Protein AF-0000000068200565 (afdb_homodimer)

Solvent-accessible surface area (backbone atoms only — not comparable to full-atom values): 25664 Å² total; per-residue (Å²): 128,89,63,72,66,60,40,76,71,50,83,20,36,38,34,38,34,46,36,52,43,40,26,22,42,28,59,42,54,83,65,45,79,50,70,40,62,34,28,36,30,40,39,35,26,28,63,46,59,65,12,23,74,67,41,39,65,85,49,31,64,58,62,64,61,49,51,52,52,50,46,67,68,42,46,81,32,80,36,82,23,55,64,56,46,44,50,54,50,26,53,58,55,29,66,38,70,49,47,42,60,48,14,38,28,38,38,35,30,78,61,41,41,84,58,64,35,42,33,33,37,36,43,50,31,49,62,89,57,72,80,51,53,44,39,31,41,35,35,40,58,31,61,43,69,36,40,49,35,80,49,71,73,28,69,74,43,65,41,62,33,36,33,36,40,36,36,33,34,48,55,88,83,71,76,85,62,78,73,82,54,62,60,58,50,50,53,51,50,52,54,52,50,68,75,47,74,38,44,32,69,48,25,48,53,53,49,50,47,48,53,55,40,69,72,38,84,46,42,41,31,37,34,40,38,44,30,34,46,80,72,41,90,54,24,65,26,32,33,39,32,45,32,40,25,60,62,80,70,82,123,127,86,62,72,68,59,40,78,72,51,83,22,35,38,35,38,36,46,37,54,44,40,25,20,42,28,57,42,52,85,68,44,80,50,70,38,61,34,27,37,31,39,39,35,26,28,64,46,61,65,13,24,72,68,42,39,65,85,49,31,64,58,61,62,61,49,50,52,53,50,45,68,67,41,44,81,32,80,37,83,23,53,64,55,45,44,51,54,50,27,53,56,56,30,67,37,71,50,48,42,59,47,14,39,28,36,38,36,30,79,59,43,41,84,58,64,36,43,35,35,38,38,41,51,29,46,64,93,52,71,82,51,54,42,39,31,42,36,36,40,58,32,60,43,68,35,41,48,36,80,49,72,74,29,69,74,42,65,43,63,34,37,32,35,39,37,36,34,33,49,54,90,85,71,79,86,62,78,72,83,53,62,59,58,50,50,51,52,50,51,55,52,49,68,74,47,73,37,44,32,69,46,23,48,52,54,49,50,47,49,54,56,40,68,72,38,84,45,43,41,30,36,35,39,36,46,28,34,46,75,76,41,90,50,23,64,26,34,33,42,34,46,33,40,24,59,61,79,70,83,124

pLDDT: mean 89.6, std 12.99, range [31.84, 98.81]

Secondary structure (DSSP, 8-state):
-----EEE-S-EEEEEEEEEEEEEES--TTS--S-EEEEEEEEEEE--HHHHHHT-GGGS--HHHHHHHHHHHHTT-EES-HHHHHHHHHHHHHTSTTEEEEEEEEEEETTS-SSSSEEEEEEEEESSS---SEEEEEEEEEEEEEEE-SSGGGGTS-EEEEEEEEEEEE--SSS------HHHHHHHHHHHHHT-EES-HHHHHHHHHHHHHHH-TTEEEEEEEEEETTSSTTSSEEEEEEEEEE-----/-----EEE-S-EEEEEEEEEEEEEES--TTS--S-EEEEEEEEEEE--HHHHHHT-GGGS--HHHHHHHHHHHHTT-EES-HHHHHHHHHHHHHTSTTEEEEEEEEEEETTS-SSSSEEEEEEEEESSS---SEEEEEEEEEEEEEEE-SSGGGGTS-EEEEEEEEEEEE--SSS------HHHHHHHHHHHHHT-EES-HHHHHHHHHHHHHHH-TTEEEEEEEEEETTSSTTSSEEEEEEEEEE-----

InterPro domains:
  IPR006156 Dihydroneopterin aldolase [PTHR42844] (8-109)
  IPR006157 Dihydroneopterin aldolase/epimerase domain [PF02152] (14-111)
  IPR006157 Dihydroneopterin aldolase/epimerase domain [PF02152] (139-241)
  IPR006157 Dihydroneopterin aldolase/epimerase domain [SM00905] (14-125)
  IPR006157 Dihydroneopterin aldolase/epimerase domain [SM00905] (137-246)
  IPR006157 Dihydroneopterin aldolase/epimerase domain [TIGR00526] (12-127)
  IPR043133 GTP cyclohydrolase I, C-terminal/NADPH-dependent 7-cyano-7-deazaguanine reductase [G3DSA:3.30.1130.10] (5-127)
  IPR043133 GTP cyclohydrolase I, C-terminal/NADPH-dependent 7-cyano-7-deazaguanine reductase [G3DSA:3.30.1130.10] (128-246)

Sequence (502 aa):
MDWPDLSSSQTDRIFIDMLSFNATAGRDCWGRTRPQPLSLTIEVEANLQKAAHNDDLTDSINYGGLAKQLLALCDDQQFESMLHLAQRAAELVVTQPGAIGQAKVELRAQKGLLQDAGLGLQVRRGKEGKSTQEWTWLIDGWRVPVLIGMNPPERQNKQILIIDLKLLMRTAGTKTEDEVSIPELMQHLSVWVDTTSFLTLERFTRDLIHEAMHHHSSIAFANAKVSKPCAVAGARFTAIQMQLGRKQGDDMDWPDLSSSQTDRIFIDMLSFNATAGRDCWGRTRPQPLSLTIEVEANLQKAAHNDDLTDSINYGGLAKQLLALCDDQQFESMLHLAQRAAELVVTQPGAIGQAKVELRAQKGLLQDAGLGLQVRRGKEGKSTQEWTWLIDGWRVPVLIGMNPPERQNKQILIIDLKLLMRTAGTKTEDEVSIPELMQHLSVWVDTTSFLTLERFTRDLIHEAMHHHSSIAFANAKVSKPCAVAGARFTAIQMQLGRKQGDD

Radius of gyration: 24.36 Å; Cα contacts (8 Å, |Δi|>4): 1185; chains: 2; bounding box: 67×58×57 Å

Nearest PDB structures (foldseek):
  2cg8-assembly1_D-2  TM=8.834E-01  e=3.305E-06  Streptococcus pneumoniae
  2nm2-assembly1_C  TM=8.683E-01  e=2.202E-06  Staphylococcus aureus
  1sql-assembly2_M  TM=8.473E-01  e=2.333E-06  Arabidopsis thaliana
  2cg8-assembly1_C-2  TM=8.906E-01  e=7.891E-06  Streptococcus pneumoniae
  2cg8-assembly1_B-2  TM=8.840E-01  e=8.362E-06  Streptococcus pneumoniae

Structure (mmCIF, N/CA/C/O backbone):
data_AF-0000000068200565-model_v1
#
loop_
_entity.id
_entity.type
_entity.pdbx_description
1 polymer 'dihydroneopterin aldolase'
#
loop_
_atom_site.group_PDB
_atom_site.id
_atom_site.type_symbol
_atom_site.label_atom_id
_atom_site.label_alt_id
_atom_site.label_comp_id
_atom_site.label_asym_id
_atom_site.label_entity_id
_atom_site.label_seq_id
_atom_site.pdbx_PDB_ins_code
_atom_site.Cartn_x
_atom_site.Cartn_y
_atom_site.Cartn_z
_atom_site.occupancy
_atom_site.B_iso_or_equiv
_atom_site.auth_seq_id
_atom_site.auth_comp_id
_atom_site.auth_asym_id
_atom_site.auth_atom_id
_atom_site.pdbx_PDB_model_num
ATOM 1 N N . MET A 1 1 ? 32.312 5.281 -16.438 1 32.47 1 MET A N 1
ATOM 2 C CA . MET A 1 1 ? 31.484 4.195 -16.953 1 32.47 1 MET A CA 1
ATOM 3 C C . MET A 1 1 ? 30.266 4.742 -17.656 1 32.47 1 MET A C 1
ATOM 5 O O . MET A 1 1 ? 29.578 5.637 -17.156 1 32.47 1 MET A O 1
ATOM 9 N N . ASP A 1 2 ? 30.188 4.656 -18.859 1 38.03 2 ASP A N 1
ATOM 10 C CA . ASP A 1 2 ? 29.109 5.137 -19.734 1 38.03 2 ASP A CA 1
ATOM 11 C C . ASP A 1 2 ? 27.766 4.578 -19.297 1 38.03 2 ASP A C 1
ATOM 13 O O . ASP A 1 2 ? 27.516 3.375 -19.406 1 38.03 2 ASP A O 1
ATOM 17 N N . TRP A 1 3 ? 27.25 5.027 -18.25 1 48.41 3 TRP A N 1
ATOM 18 C CA . TRP A 1 3 ? 25.953 4.594 -17.766 1 48.41 3 TRP A CA 1
ATOM 19 C C . TRP A 1 3 ? 24.906 4.621 -18.875 1 48.41 3 TRP A C 1
ATOM 21 O O . TRP A 1 3 ? 24.984 5.461 -19.781 1 48.41 3 TRP A O 1
ATOM 31 N N . PRO A 1 4 ? 24.281 3.586 -19.094 1 51.38 4 PRO A N 1
ATOM 32 C CA . PRO A 1 4 ? 23.219 3.715 -20.094 1 51.38 4 PRO A CA 1
ATOM 33 C C . PRO A 1 4 ? 22.391 4.992 -19.922 1 51.38 4 PRO A C 1
ATOM 35 O O . PRO A 1 4 ? 22.344 5.547 -18.828 1 51.38 4 PRO A O 1
ATOM 38 N N . ASP A 1 5 ? 22.281 5.656 -20.938 1 60.19 5 ASP A N 1
ATOM 39 C CA . ASP A 1 5 ? 21.422 6.84 -20.969 1 60.19 5 ASP A CA 1
ATOM 40 C C . ASP A 1 5 ? 20.109 6.59 -20.25 1 60.19 5 ASP A C 1
ATOM 42 O O . ASP A 1 5 ? 19.188 5.973 -20.797 1 60.19 5 ASP A O 1
ATOM 46 N N . LEU A 1 6 ? 20.234 6.57 -18.938 1 66.75 6 LEU A N 1
ATOM 47 C CA . LEU A 1 6 ? 19.016 6.426 -18.141 1 66.75 6 LEU A CA 1
ATOM 48 C C . LEU A 1 6 ? 18.312 7.77 -17.969 1 66.75 6 LEU A C 1
ATOM 50 O O . LEU A 1 6 ? 18.969 8.812 -17.891 1 66.75 6 LEU A O 1
ATOM 54 N N . SER A 1 7 ? 17.109 7.797 -18.344 1 70.19 7 SER A N 1
ATOM 55 C CA . SER A 1 7 ? 16.312 8.992 -18.109 1 70.19 7 SER A CA 1
ATOM 56 C C . SER A 1 7 ? 15.312 8.773 -16.969 1 70.19 7 SER A C 1
ATOM 58 O O . SER A 1 7 ? 14.898 7.645 -16.719 1 70.19 7 SER A O 1
ATOM 60 N N . SER A 1 8 ? 15.148 9.852 -16.281 1 70.44 8 SER A N 1
ATOM 61 C CA . SER A 1 8 ? 14.109 9.805 -15.258 1 70.44 8 SER A CA 1
ATOM 62 C C . SER A 1 8 ? 12.742 9.508 -15.867 1 70.44 8 SER A C 1
ATOM 64 O O . SER A 1 8 ? 12.305 10.195 -16.797 1 70.44 8 SER A O 1
ATOM 66 N N . SER A 1 9 ? 12.125 8.383 -15.461 1 68.25 9 SER A N 1
ATOM 67 C CA . SER A 1 9 ? 10.867 7.953 -16.062 1 68.25 9 SER A CA 1
ATOM 68 C C . SER A 1 9 ? 9.68 8.391 -15.211 1 68.25 9 SER A C 1
ATOM 70 O O . SER A 1 9 ? 8.539 8.367 -15.68 1 68.25 9 SER A O 1
ATOM 72 N N . GLN A 1 10 ? 9.898 8.734 -13.977 1 74.88 10 GLN A N 1
ATOM 73 C CA . GLN A 1 10 ? 8.836 9.258 -13.125 1 74.88 10 GLN A CA 1
ATOM 74 C C . GLN A 1 10 ? 9.359 10.344 -12.195 1 74.88 10 GLN A C 1
ATOM 76 O O . GLN A 1 10 ? 10.562 10.445 -11.969 1 74.88 10 GLN A O 1
ATOM 81 N N . THR A 1 11 ? 8.484 11.109 -11.664 1 87.06 11 THR A N 1
ATOM 82 C CA . THR A 1 11 ? 8.828 12.18 -10.727 1 87.06 11 THR A CA 1
ATOM 83 C C . THR A 1 11 ? 9.367 11.602 -9.422 1 87.06 11 THR A C 1
ATOM 85 O O . THR A 1 11 ? 8.828 10.617 -8.898 1 87.06 11 THR A O 1
ATOM 88 N N . ASP A 1 12 ? 10.492 12.086 -8.953 1 94.31 12 ASP A N 1
ATOM 89 C CA . ASP A 1 12 ? 11.062 11.68 -7.676 1 94.31 12 ASP A CA 1
ATOM 90 C C . ASP A 1 12 ? 10.195 12.148 -6.512 1 94.31 12 ASP A C 1
ATOM 92 O O . ASP A 1 12 ? 9.43 13.109 -6.645 1 94.31 12 ASP A O 1
ATOM 96 N N . ARG A 1 13 ? 10.305 11.453 -5.387 1 96.81 13 ARG A N 1
ATOM 97 C CA . ARG A 1 13 ? 9.484 11.805 -4.234 1 96.81 13 ARG A CA 1
ATOM 98 C C . ARG A 1 13 ? 10.289 11.75 -2.943 1 96.81 13 ARG A C 1
ATOM 100 O O . ARG A 1 13 ? 11.227 10.945 -2.824 1 96.81 13 ARG A O 1
ATOM 107 N N . ILE A 1 14 ? 9.891 12.539 -2.025 1 96.94 14 ILE A N 1
ATOM 108 C CA . ILE A 1 14 ? 10.422 12.562 -0.665 1 96.94 14 ILE A CA 1
ATOM 109 C C . ILE A 1 14 ? 9.297 12.266 0.326 1 96.94 14 ILE A C 1
ATOM 111 O O . ILE A 1 14 ? 8.172 12.75 0.163 1 96.94 14 ILE A O 1
ATOM 115 N N . PHE A 1 15 ? 9.664 11.508 1.359 1 98.12 15 PHE A N 1
ATOM 116 C CA . PHE A 1 15 ? 8.664 11.07 2.326 1 98.12 15 PHE A CA 1
ATOM 117 C C . PHE A 1 15 ? 9.109 11.391 3.748 1 98.12 15 PHE A C 1
ATOM 119 O O . PHE A 1 15 ? 10.289 11.25 4.078 1 98.12 15 PHE A O 1
ATOM 126 N N . ILE A 1 16 ? 8.258 11.781 4.574 1 98.25 16 ILE A N 1
ATOM 127 C CA . ILE A 1 16 ? 8.297 11.688 6.027 1 98.25 16 ILE A CA 1
ATOM 128 C C . ILE A 1 16 ? 7.137 10.836 6.527 1 98.25 16 ILE A C 1
ATOM 130 O O . ILE A 1 16 ? 5.969 11.18 6.312 1 98.25 16 ILE A O 1
ATOM 134 N N . ASP A 1 17 ? 7.496 9.82 7.148 1 98.38 17 ASP A N 1
ATOM 135 C CA . ASP A 1 17 ? 6.465 8.844 7.484 1 98.38 17 ASP A CA 1
ATOM 136 C C . ASP A 1 17 ? 6.129 8.891 8.969 1 98.38 17 ASP A C 1
ATOM 138 O O . ASP A 1 17 ? 7.012 8.758 9.82 1 98.38 17 ASP A O 1
ATOM 142 N N . MET A 1 18 ? 4.863 9.07 9.273 1 97.88 18 MET A N 1
ATOM 143 C CA . MET A 1 18 ? 4.277 8.992 10.602 1 97.88 18 MET A CA 1
ATOM 144 C C . MET A 1 18 ? 5.031 9.883 11.586 1 97.88 18 MET A C 1
ATOM 146 O O . MET A 1 18 ? 5.457 9.422 12.648 1 97.88 18 MET A O 1
ATOM 150 N N . LEU A 1 19 ? 5.211 11.109 11.227 1 98.12 19 LEU A N 1
ATOM 151 C CA . LEU A 1 19 ? 5.707 12.102 12.172 1 98.12 19 LEU A CA 1
ATOM 152 C C . LEU A 1 19 ? 4.727 12.305 13.32 1 98.12 19 LEU A C 1
ATOM 154 O O . LEU A 1 19 ? 3.609 12.781 13.109 1 98.12 19 LEU A O 1
ATOM 158 N N . SER A 1 20 ? 5.125 11.992 14.531 1 97.5 20 SER A N 1
ATOM 159 C CA . SER A 1 20 ? 4.211 11.922 15.664 1 97.5 20 SER A CA 1
ATOM 160 C C . SER A 1 20 ? 4.227 13.211 16.469 1 97.5 20 SER A C 1
ATOM 162 O O . SER A 1 20 ? 5.289 13.797 16.688 1 97.5 20 SER A O 1
ATOM 164 N N . PHE A 1 21 ? 3.066 13.633 16.922 1 97.5 21 PHE A N 1
ATOM 165 C CA . PHE A 1 21 ? 2.91 14.82 17.766 1 97.5 21 PHE A CA 1
ATOM 166 C C . PHE A 1 21 ? 1.562 14.805 18.469 1 97.5 21 PHE A C 1
ATOM 168 O O . PHE A 1 21 ? 0.731 13.93 18.219 1 97.5 21 PHE A O 1
ATOM 175 N N . ASN A 1 22 ? 1.371 15.688 19.406 1 97.06 22 ASN A N 1
ATOM 176 C CA . ASN A 1 22 ? 0.093 15.898 20.078 1 97.06 22 ASN A CA 1
ATOM 177 C C . ASN A 1 22 ? -0.517 17.25 19.719 1 97.06 22 ASN A C 1
ATOM 179 O O . ASN A 1 22 ? 0.187 18.266 19.672 1 97.06 22 ASN A O 1
ATOM 183 N N . ALA A 1 23 ? -1.763 17.234 19.328 1 97.31 23 ALA A N 1
ATOM 184 C CA . ALA A 1 23 ? -2.455 18.484 19 1 97.31 23 ALA A CA 1
ATOM 185 C C . ALA A 1 23 ? -3.963 18.328 19.172 1 97.31 23 ALA A C 1
ATOM 187 O O . ALA A 1 23 ? -4.469 17.219 19.312 1 97.31 23 ALA A O 1
ATOM 188 N N . THR A 1 24 ? -4.594 19.469 19.266 1 96.56 24 THR A N 1
ATOM 189 C CA . THR A 1 24 ? -6.055 19.5 19.219 1 96.56 24 THR A CA 1
ATOM 190 C C . THR A 1 24 ? -6.547 19.703 17.797 1 96.56 24 THR A C 1
ATOM 192 O O . THR A 1 24 ? -6.23 20.719 17.172 1 96.56 24 THR A O 1
ATOM 195 N N . ALA A 1 25 ? -7.234 18.766 17.25 1 95 25 ALA A N 1
ATOM 196 C CA . ALA A 1 25 ? -7.758 18.828 15.891 1 95 25 ALA A CA 1
ATOM 197 C C . ALA A 1 25 ? -9.234 18.453 15.852 1 95 25 ALA A C 1
ATOM 199 O O . ALA A 1 25 ? -9.609 17.469 15.203 1 95 25 ALA A O 1
ATOM 200 N N . GLY A 1 26 ? -10.047 19.25 16.422 1 92.19 26 GLY A N 1
ATOM 201 C CA . GLY A 1 26 ? -11.461 18.938 16.562 1 92.19 26 GLY A CA 1
ATOM 202 C C . GLY A 1 26 ? -11.75 18.062 17.781 1 92.19 26 GLY A C 1
ATOM 203 O O . GLY A 1 26 ? -11.062 18.172 18.797 1 92.19 26 GLY A O 1
ATOM 204 N N . ARG A 1 27 ? -12.781 17.312 17.703 1 89 27 ARG A N 1
ATOM 205 C CA . ARG A 1 27 ? -13.211 16.484 18.828 1 89 27 ARG A CA 1
ATOM 206 C C . ARG A 1 27 ? -12.609 15.086 18.75 1 89 27 ARG A C 1
ATOM 208 O O . ARG A 1 27 ? -12.398 14.555 17.672 1 89 27 ARG A O 1
ATOM 215 N N . ASP A 1 28 ? -12.391 14.523 19.938 1 88.81 28 ASP A N 1
ATOM 216 C CA . ASP A 1 28 ? -11.93 13.141 19.969 1 88.81 28 ASP A CA 1
ATOM 217 C C . ASP A 1 28 ? -13.102 12.172 19.891 1 88.81 28 ASP A C 1
ATOM 219 O O . ASP A 1 28 ? -14.227 12.57 19.578 1 88.81 28 ASP A O 1
ATOM 223 N N . CYS A 1 29 ? -12.852 10.898 20.062 1 88.19 29 CYS A N 1
ATOM 224 C CA . CYS A 1 29 ? -13.852 9.852 19.859 1 88.19 29 CYS A CA 1
ATOM 225 C C . CYS A 1 29 ? -14.969 9.961 20.891 1 88.19 29 CYS A C 1
ATOM 227 O O . CYS A 1 29 ? -16.047 9.391 20.719 1 88.19 29 CYS A O 1
ATOM 229 N N . TRP A 1 30 ? -14.711 10.727 21.953 1 90.12 30 TRP A N 1
ATOM 230 C CA . TRP A 1 30 ? -15.719 10.914 22.984 1 90.12 30 TRP A CA 1
ATOM 231 C C . TRP A 1 30 ? -16.406 12.266 22.844 1 90.12 30 TRP A C 1
ATOM 233 O O . TRP A 1 30 ? -17.234 12.641 23.672 1 90.12 30 TRP A O 1
ATOM 243 N N . GLY A 1 31 ? -16 12.969 21.859 1 88.5 31 GLY A N 1
ATOM 244 C CA . GLY A 1 31 ? -16.625 14.258 21.594 1 88.5 31 GLY A CA 1
ATOM 245 C C . GLY A 1 31 ? -15.977 15.398 22.359 1 88.5 31 GLY A C 1
ATOM 246 O O . GLY A 1 31 ? -16.531 16.484 22.453 1 88.5 31 GLY A O 1
ATOM 247 N N . ARG A 1 32 ? -14.742 15.25 22.906 1 91.25 32 ARG A N 1
ATOM 248 C CA . ARG A 1 32 ? -14.047 16.266 23.688 1 91.25 32 ARG A CA 1
ATOM 249 C C . ARG A 1 32 ? -12.992 16.984 22.859 1 91.25 32 ARG A C 1
ATOM 251 O O . ARG A 1 32 ? -12.391 16.375 21.953 1 91.25 32 ARG A O 1
ATOM 258 N N . THR A 1 33 ? -12.852 18.219 23.203 1 92.44 33 THR A N 1
ATOM 259 C CA . THR A 1 33 ? -11.812 19.016 22.562 1 92.44 33 THR A CA 1
ATOM 260 C C . THR A 1 33 ? -10.555 19.062 23.422 1 92.44 33 THR A C 1
ATOM 262 O O . THR A 1 33 ? -10.508 19.75 24.438 1 92.44 33 THR A O 1
ATOM 265 N N . ARG A 1 34 ? -9.539 18.297 23.094 1 93.81 34 ARG A N 1
ATOM 266 C CA . ARG A 1 34 ? -8.273 18.203 23.812 1 93.81 34 ARG A CA 1
ATOM 267 C C . ARG A 1 34 ? -7.16 17.703 22.906 1 93.81 34 ARG A C 1
ATOM 269 O O . ARG A 1 34 ? -7.426 17.156 21.828 1 93.81 34 ARG A O 1
ATOM 276 N N . PRO A 1 35 ? -6.004 17.938 23.359 1 94.81 35 PRO A N 1
ATOM 277 C CA . PRO A 1 35 ? -4.906 17.375 22.578 1 94.81 35 PRO A CA 1
ATOM 278 C C . PRO A 1 35 ? -4.977 15.852 22.469 1 94.81 35 PRO A C 1
ATOM 280 O O . PRO A 1 35 ? -5.352 15.18 23.438 1 94.81 35 PRO A O 1
ATOM 283 N N . GLN A 1 36 ? -4.688 15.344 21.344 1 94.69 36 GLN A N 1
ATOM 284 C CA . GLN A 1 36 ? -4.695 13.906 21.078 1 94.69 36 GLN A CA 1
ATOM 285 C C . GLN A 1 36 ? -3.467 13.484 20.281 1 94.69 36 GLN A C 1
ATOM 287 O O . GLN A 1 36 ? -2.885 14.297 19.562 1 94.69 36 GLN A O 1
ATOM 292 N N . PRO A 1 37 ? -3.074 12.273 20.453 1 95.81 37 PRO A N 1
ATOM 293 C CA . PRO A 1 37 ? -1.955 11.789 19.641 1 95.81 37 PRO A CA 1
ATOM 294 C C . PRO A 1 37 ? -2.299 11.688 18.156 1 95.81 37 PRO A C 1
ATOM 296 O O . PRO A 1 37 ? -3.299 11.07 17.797 1 95.81 37 PRO A O 1
ATOM 299 N N . LEU A 1 38 ? -1.46 12.305 17.344 1 97.69 38 LEU A N 1
ATOM 300 C CA . LEU A 1 38 ? -1.627 12.328 15.891 1 97.69 38 LEU A CA 1
ATOM 301 C C . LEU A 1 38 ? -0.317 11.992 15.188 1 97.69 38 LEU A C 1
ATOM 303 O O . LEU A 1 38 ? 0.754 12.055 15.797 1 97.69 38 LEU A O 1
ATOM 307 N N . SER A 1 39 ? -0.435 11.609 13.969 1 98.19 39 SER A N 1
ATOM 308 C CA . SER A 1 39 ? 0.74 11.406 13.125 1 98.19 39 SER A CA 1
ATOM 309 C C . SER A 1 39 ? 0.507 11.938 11.711 1 98.19 39 SER A C 1
ATOM 311 O O . SER A 1 39 ? -0.616 11.891 11.203 1 98.19 39 SER A O 1
ATOM 313 N N . LEU A 1 40 ? 1.573 12.375 11.125 1 98.12 40 LEU A N 1
ATOM 314 C CA . LEU A 1 40 ? 1.541 12.945 9.789 1 98.12 40 LEU A CA 1
ATOM 315 C C . LEU A 1 40 ? 2.488 12.195 8.852 1 98.12 40 LEU A C 1
ATOM 317 O O . LEU A 1 40 ? 3.654 11.977 9.195 1 98.12 40 LEU A O 1
ATOM 321 N N . THR A 1 41 ? 1.946 11.75 7.785 1 98.75 41 THR A N 1
ATOM 322 C CA . THR A 1 41 ? 2.762 11.234 6.688 1 98.75 41 THR A CA 1
ATOM 323 C C . THR A 1 41 ? 2.709 12.18 5.488 1 98.75 41 THR A C 1
ATOM 325 O O . THR A 1 41 ? 1.627 12.594 5.066 1 98.75 41 THR A O 1
ATOM 328 N N . ILE A 1 42 ? 3.9 12.43 4.992 1 97.62 42 ILE A N 1
ATOM 329 C CA . ILE A 1 42 ? 4.027 13.406 3.914 1 97.62 42 ILE A CA 1
ATOM 330 C C . ILE A 1 42 ? 4.703 12.75 2.709 1 97.62 42 ILE A C 1
ATOM 332 O O . ILE A 1 42 ? 5.625 11.953 2.865 1 97.62 42 ILE A O 1
ATOM 336 N N . GLU A 1 43 ? 4.211 13.086 1.565 1 97.56 43 GLU A N 1
ATOM 337 C CA . GLU A 1 43 ? 4.832 12.805 0.276 1 97.56 43 GLU A CA 1
ATOM 338 C C . GLU A 1 43 ? 4.906 14.055 -0.591 1 97.56 43 GLU A C 1
ATOM 340 O O . GLU A 1 43 ? 3.893 14.727 -0.813 1 97.56 43 GLU A O 1
ATOM 345 N N . VAL A 1 44 ? 6.039 14.344 -1.045 1 95.44 44 VAL A N 1
ATOM 346 C CA . VAL A 1 44 ? 6.164 15.539 -1.879 1 95.44 44 VAL A CA 1
ATOM 347 C C . VAL A 1 44 ? 7.039 15.234 -3.092 1 95.44 44 VAL A C 1
ATOM 349 O O . VAL A 1 44 ? 8.062 14.547 -2.973 1 95.44 44 VAL A O 1
ATOM 352 N N . GLU A 1 45 ? 6.578 15.68 -4.238 1 94.12 45 GLU A N 1
ATOM 353 C CA . GLU A 1 45 ? 7.32 15.508 -5.484 1 94.12 45 GLU A CA 1
ATOM 354 C C . GLU A 1 45 ? 8.477 16.5 -5.586 1 94.12 45 GLU A C 1
ATOM 356 O O . GLU A 1 45 ? 8.328 17.672 -5.219 1 94.12 45 GLU A O 1
ATOM 361 N N . ALA A 1 46 ? 9.633 15.984 -6.043 1 92.94 46 ALA A N 1
ATOM 362 C CA . ALA A 1 46 ? 10.836 16.797 -6.207 1 92.94 46 ALA A CA 1
ATOM 363 C C . ALA A 1 46 ? 11.703 16.281 -7.348 1 92.94 46 ALA A C 1
ATOM 365 O O . ALA A 1 46 ? 11.5 15.156 -7.824 1 92.94 46 ALA A O 1
ATOM 366 N N . ASN A 1 47 ? 12.469 17.141 -7.887 1 91.38 47 ASN A N 1
ATOM 367 C CA . ASN A 1 47 ? 13.531 16.703 -8.789 1 91.38 47 ASN A CA 1
ATOM 368 C C . ASN A 1 47 ? 14.844 16.5 -8.047 1 91.38 47 ASN A C 1
ATOM 370 O O . ASN A 1 47 ? 15.477 17.453 -7.613 1 91.38 47 ASN A O 1
ATOM 374 N N . LEU A 1 48 ? 15.227 15.266 -7.934 1 93 48 LEU A N 1
ATOM 375 C CA . LEU A 1 48 ? 16.359 14.938 -7.078 1 93 48 LEU A CA 1
ATOM 376 C C . LEU A 1 48 ? 17.609 14.68 -7.906 1 93 48 LEU A C 1
ATOM 378 O O . LEU A 1 48 ? 18.656 14.273 -7.367 1 93 48 LEU A O 1
ATOM 382 N N . GLN A 1 49 ? 17.547 14.953 -9.156 1 89.31 49 GLN A N 1
ATOM 383 C CA . GLN A 1 49 ? 18.625 14.594 -10.07 1 89.31 49 GLN A CA 1
ATOM 384 C C . GLN A 1 49 ? 19.875 15.43 -9.812 1 89.31 49 GLN A C 1
ATOM 386 O O . GLN A 1 49 ? 20.984 14.906 -9.758 1 89.31 49 GLN A O 1
ATOM 391 N N . LYS A 1 50 ? 19.688 16.703 -9.688 1 88.56 50 LYS A N 1
ATOM 392 C CA . LYS A 1 50 ? 20.828 17.594 -9.453 1 88.56 50 LYS A CA 1
ATOM 393 C C . LYS A 1 50 ? 21.5 17.281 -8.117 1 88.56 50 LYS A C 1
ATOM 395 O O . LYS A 1 50 ? 22.719 17.234 -8.023 1 88.56 50 LYS A O 1
ATOM 400 N N . ALA A 1 51 ? 20.688 17.094 -7.125 1 91.12 51 ALA A N 1
ATOM 401 C CA . ALA A 1 51 ? 21.219 16.734 -5.816 1 91.12 51 ALA A CA 1
ATOM 402 C C . ALA A 1 51 ? 22 15.414 -5.891 1 91.12 51 ALA A C 1
ATOM 404 O O . ALA A 1 51 ? 23.062 15.273 -5.281 1 91.12 51 ALA A O 1
ATOM 405 N N . ALA A 1 52 ? 21.484 14.461 -6.609 1 91.69 52 ALA A N 1
ATOM 406 C CA . ALA A 1 52 ? 22.141 13.164 -6.785 1 91.69 52 ALA A CA 1
ATOM 407 C C . ALA A 1 52 ? 23.453 13.32 -7.531 1 91.69 52 ALA A C 1
ATOM 409 O O . ALA A 1 52 ? 24.453 12.703 -7.16 1 91.69 52 ALA A O 1
ATOM 410 N N . HIS A 1 53 ? 23.406 14.133 -8.5 1 89.81 53 HIS A N 1
ATOM 411 C CA . HIS A 1 53 ? 24.609 14.344 -9.305 1 89.81 53 HIS A CA 1
ATOM 412 C C . HIS A 1 53 ? 25.703 15.008 -8.484 1 89.81 53 HIS A C 1
ATOM 414 O O . HIS A 1 53 ? 26.859 14.562 -8.508 1 89.81 53 HIS A O 1
ATOM 420 N N . ASN A 1 54 ? 25.359 16 -7.676 1 91.12 54 ASN A N 1
ATOM 421 C CA . ASN A 1 54 ? 26.328 16.797 -6.93 1 91.12 54 ASN A CA 1
ATOM 422 C C . ASN A 1 54 ? 26.625 16.188 -5.559 1 91.12 54 ASN A C 1
ATOM 424 O O . ASN A 1 54 ? 27.578 16.578 -4.891 1 91.12 54 ASN A O 1
ATOM 428 N N . ASP A 1 55 ? 25.812 15.273 -5.191 1 92.31 55 ASP A N 1
ATOM 429 C CA . ASP A 1 55 ? 25.859 14.703 -3.85 1 92.31 55 ASP A CA 1
ATOM 430 C C . ASP A 1 55 ? 25.797 15.797 -2.783 1 92.31 55 ASP A C 1
ATOM 432 O O . ASP A 1 55 ? 26.641 15.836 -1.888 1 92.31 55 ASP A O 1
ATOM 436 N N . ASP A 1 56 ? 24.891 16.641 -2.994 1 89.12 56 ASP A N 1
ATOM 437 C CA . ASP A 1 56 ? 24.625 17.766 -2.102 1 89.12 56 ASP A CA 1
ATOM 438 C C . ASP A 1 56 ? 23.125 18.062 -2.006 1 89.12 56 ASP A C 1
ATOM 440 O O . ASP A 1 56 ? 22.391 17.828 -2.957 1 89.12 56 ASP A O 1
ATOM 444 N N . LEU A 1 57 ? 22.719 18.578 -0.889 1 85.75 57 LEU A N 1
ATOM 445 C CA . LEU A 1 57 ? 21.297 18.734 -0.629 1 85.75 57 LEU A CA 1
ATOM 446 C C . LEU A 1 57 ? 20.797 20.094 -1.095 1 85.75 57 LEU A C 1
ATOM 448 O O . LEU A 1 57 ? 19.609 20.406 -0.94 1 85.75 57 LEU A O 1
ATOM 452 N N . THR A 1 58 ? 21.656 20.844 -1.682 1 84.75 58 THR A N 1
ATOM 453 C CA . THR A 1 58 ? 21.297 22.203 -2.057 1 84.75 58 THR A CA 1
ATOM 454 C C . THR A 1 58 ? 20.109 22.203 -3.004 1 84.75 58 THR A C 1
ATOM 456 O O . THR A 1 58 ? 19.234 23.078 -2.92 1 84.75 58 THR A O 1
ATOM 459 N N . ASP A 1 59 ? 20.031 21.25 -3.875 1 84.5 59 ASP A N 1
ATOM 460 C CA . ASP A 1 59 ? 18.969 21.172 -4.875 1 84.5 59 ASP A CA 1
ATOM 461 C C . ASP A 1 59 ? 17.938 20.109 -4.496 1 84.5 59 ASP A C 1
ATOM 463 O O . ASP A 1 59 ? 17.375 19.453 -5.367 1 84.5 59 ASP A O 1
ATOM 467 N N . SER A 1 60 ? 17.734 19.844 -3.279 1 91.38 60 SER A N 1
ATOM 468 C CA . SER A 1 60 ? 16.75 18.906 -2.746 1 91.38 60 SER A CA 1
ATOM 469 C C . SER A 1 60 ? 15.898 19.547 -1.665 1 91.38 60 SER A C 1
ATOM 471 O O . SER A 1 60 ? 15.945 20.766 -1.479 1 91.38 60 SER A O 1
ATOM 473 N N . ILE A 1 61 ? 14.992 18.781 -1.13 1 91.81 61 ILE A N 1
ATOM 474 C CA . ILE A 1 61 ? 14.227 19.219 0.032 1 91.81 61 ILE A CA 1
ATOM 475 C C . ILE A 1 61 ? 14.883 18.703 1.309 1 91.81 61 ILE A C 1
ATOM 477 O O . ILE A 1 61 ? 15.156 17.516 1.437 1 91.81 61 ILE A O 1
ATOM 481 N N . ASN A 1 62 ? 15.172 19.641 2.152 1 91.62 62 ASN A N 1
ATOM 482 C CA . ASN A 1 62 ? 15.703 19.266 3.463 1 91.62 62 ASN A CA 1
ATOM 483 C C . ASN A 1 62 ? 14.609 18.672 4.355 1 91.62 62 ASN A C 1
ATOM 485 O O . ASN A 1 62 ? 13.859 19.406 4.992 1 91.62 62 ASN A O 1
ATOM 489 N N . TYR A 1 63 ? 14.602 17.359 4.391 1 92.38 63 TYR A N 1
ATOM 490 C CA . TYR A 1 63 ? 13.5 16.719 5.105 1 92.38 63 TYR A CA 1
ATOM 491 C C . TYR A 1 63 ? 13.633 16.922 6.609 1 92.38 63 TYR A C 1
ATOM 493 O O . TYR A 1 63 ? 12.633 16.906 7.336 1 92.38 63 TYR A O 1
ATOM 501 N N . GLY A 1 64 ? 14.844 17.047 7.129 1 92.12 64 GLY A N 1
ATOM 502 C CA . GLY A 1 64 ? 15 17.375 8.539 1 92.12 64 GLY A CA 1
ATOM 503 C C . GLY A 1 64 ? 14.406 18.719 8.906 1 92.12 64 GLY A C 1
ATOM 504 O O . GLY A 1 64 ? 13.68 18.844 9.898 1 92.12 64 GLY A O 1
ATOM 505 N N . GLY A 1 65 ? 14.781 19.734 8.109 1 93.75 65 GLY A N 1
ATOM 506 C CA . GLY A 1 65 ? 14.195 21.047 8.305 1 93.75 65 GLY A CA 1
ATOM 507 C C . GLY A 1 65 ? 12.688 21.062 8.156 1 93.75 65 GLY A C 1
ATOM 508 O O . GLY A 1 65 ? 11.984 21.703 8.938 1 93.75 65 GLY A O 1
ATOM 509 N N . LEU A 1 66 ? 12.219 20.344 7.188 1 95.75 66 LEU A N 1
ATOM 510 C CA . LEU A 1 66 ? 10.781 20.266 6.953 1 95.75 66 LEU A CA 1
ATOM 511 C C . LEU A 1 66 ? 10.07 19.625 8.148 1 95.75 66 LEU A C 1
ATOM 513 O O . LEU A 1 66 ? 9.023 20.109 8.578 1 95.75 66 LEU A O 1
ATOM 517 N N . ALA A 1 67 ? 10.609 18.547 8.68 1 96.5 67 ALA A N 1
ATOM 518 C CA . ALA A 1 67 ? 10.031 17.891 9.852 1 96.5 67 ALA A CA 1
ATOM 519 C C . ALA A 1 67 ? 9.953 18.844 11.039 1 96.5 67 ALA A C 1
ATOM 521 O O . ALA A 1 67 ? 8.945 18.891 11.734 1 96.5 67 ALA A O 1
ATOM 522 N N . LYS A 1 68 ? 10.992 19.609 11.219 1 96.19 68 LYS A N 1
ATOM 523 C CA . LYS A 1 68 ? 11.008 20.594 12.305 1 96.19 68 LYS A CA 1
ATOM 524 C C . LYS A 1 68 ? 9.922 21.641 12.117 1 96.19 68 LYS A C 1
ATOM 526 O O . LYS A 1 68 ? 9.242 22.016 13.07 1 96.19 68 LYS A O 1
ATOM 531 N N . GLN A 1 69 ? 9.766 22.109 10.914 1 97.25 69 GLN A N 1
ATOM 532 C CA . GLN A 1 69 ? 8.734 23.094 10.609 1 97.25 69 GLN A CA 1
ATOM 533 C C . GLN A 1 69 ? 7.34 22.531 10.852 1 97.25 69 GLN A C 1
ATOM 535 O O . GLN A 1 69 ? 6.469 23.219 11.383 1 97.25 69 GLN A O 1
ATOM 540 N N . LEU A 1 70 ? 7.168 21.312 10.461 1 97.75 70 LEU A N 1
ATOM 541 C CA . LEU A 1 70 ? 5.875 20.656 10.648 1 97.75 70 LEU A CA 1
ATOM 542 C C . LEU A 1 70 ? 5.562 20.5 12.133 1 97.75 70 LEU A C 1
ATOM 544 O O . LEU A 1 70 ? 4.43 20.734 12.562 1 97.75 70 LEU A O 1
ATOM 548 N N . LEU A 1 71 ? 6.52 20.094 12.891 1 97.12 71 LEU A N 1
ATOM 549 C CA . LEU A 1 71 ? 6.316 19.953 14.328 1 97.12 71 LEU A CA 1
ATOM 550 C C . LEU A 1 71 ? 6.008 21.297 14.969 1 97.12 71 LEU A C 1
ATOM 552 O O . LEU A 1 71 ? 5.156 21.391 15.859 1 97.12 71 LEU A O 1
ATOM 556 N N . ALA A 1 72 ? 6.672 22.328 14.523 1 96.94 72 ALA A N 1
ATOM 557 C CA . ALA A 1 72 ? 6.406 23.672 15.039 1 96.94 72 ALA A CA 1
ATOM 558 C C . ALA A 1 72 ? 4.98 24.109 14.711 1 96.94 72 ALA A C 1
ATOM 560 O O . ALA A 1 72 ? 4.328 24.781 15.516 1 96.94 72 ALA A O 1
ATOM 561 N N . LEU A 1 73 ? 4.508 23.719 13.578 1 96.81 73 LEU A N 1
ATOM 562 C CA . LEU A 1 73 ? 3.162 24.047 13.125 1 96.81 73 LEU A CA 1
ATOM 563 C C . LEU A 1 73 ? 2.111 23.297 13.938 1 96.81 73 LEU A C 1
ATOM 565 O O . LEU A 1 73 ? 1.051 23.844 14.25 1 96.81 73 LEU A O 1
ATOM 569 N N . CYS A 1 74 ? 2.41 22.047 14.328 1 94.88 74 CYS A N 1
ATOM 570 C CA . CYS A 1 74 ? 1.346 21.141 14.766 1 94.88 74 CYS A CA 1
ATOM 571 C C . CYS A 1 74 ? 1.396 20.938 16.266 1 94.88 74 CYS A C 1
ATOM 573 O O . CYS A 1 74 ? 0.358 20.891 16.938 1 94.88 74 CYS A O 1
ATOM 575 N N . ASP A 1 75 ? 2.58 20.781 16.781 1 90 75 ASP A N 1
ATOM 576 C CA . ASP A 1 75 ? 2.74 20.266 18.141 1 90 75 ASP A CA 1
ATOM 577 C C . ASP A 1 75 ? 2.223 21.266 19.172 1 90 75 ASP A C 1
ATOM 579 O O . ASP A 1 75 ? 2.611 22.438 19.156 1 90 75 ASP A O 1
ATOM 583 N N . ASP A 1 76 ? 1.338 20.797 20.031 1 91.38 76 ASP A N 1
ATOM 584 C CA . ASP A 1 76 ? 0.715 21.547 21.109 1 91.38 76 ASP A CA 1
ATOM 585 C C . ASP A 1 76 ? -0.065 22.75 20.562 1 91.38 76 ASP A C 1
ATOM 587 O O . ASP A 1 76 ? -0.053 23.828 21.156 1 91.38 76 ASP A O 1
ATOM 591 N N . GLN A 1 77 ? -0.648 22.578 19.359 1 93.31 77 GLN A N 1
ATOM 592 C CA . GLN A 1 77 ? -1.462 23.609 18.734 1 93.31 77 GLN A CA 1
ATOM 593 C C . GLN A 1 77 ? -2.926 23.188 18.656 1 93.31 77 GLN A C 1
ATOM 595 O O . GLN A 1 77 ? -3.26 22.047 18.953 1 93.31 77 GLN A O 1
ATOM 600 N N . GLN A 1 78 ? -3.695 24.188 18.344 1 95.88 78 GLN A N 1
ATOM 601 C CA . GLN A 1 78 ? -5.133 23.969 18.25 1 95.88 78 GLN A CA 1
ATOM 602 C C . GLN A 1 78 ? -5.645 24.234 16.844 1 95.88 78 GLN A C 1
ATOM 604 O O . GLN A 1 78 ? -5.359 25.281 16.266 1 95.88 78 GLN A O 1
ATOM 609 N N . PHE A 1 79 ? -6.344 23.312 16.344 1 96.81 79 PHE A N 1
ATOM 610 C CA . PHE A 1 79 ? -6.984 23.422 15.031 1 96.81 79 PHE A CA 1
ATOM 611 C C . PHE A 1 79 ? -8.484 23.188 15.141 1 96.81 79 PHE A C 1
ATOM 613 O O . PHE A 1 79 ? -8.945 22.516 16.062 1 96.81 79 PHE A O 1
ATOM 620 N N . GLU A 1 80 ? -9.219 23.719 14.195 1 93.25 80 GLU A N 1
ATOM 621 C CA . GLU A 1 80 ? -10.672 23.562 14.18 1 93.25 80 GLU A CA 1
ATOM 622 C C . GLU A 1 80 ? -11.078 22.125 13.891 1 93.25 80 GLU A C 1
ATOM 624 O O . GLU A 1 80 ? -12.117 21.656 14.352 1 93.25 80 GLU A O 1
ATOM 629 N N . SER A 1 81 ? -10.289 21.5 13.094 1 93.94 81 SER A N 1
ATOM 630 C CA . SER A 1 81 ? -10.586 20.141 12.664 1 93.94 81 SER A CA 1
ATOM 631 C C . SER A 1 81 ? -9.336 19.438 12.141 1 93.94 81 SER A C 1
ATOM 633 O O . SER A 1 81 ? -8.297 20.062 11.945 1 93.94 81 SER A O 1
ATOM 635 N N . MET A 1 82 ? -9.453 18.141 11.961 1 94.94 82 MET A N 1
ATOM 636 C CA . MET A 1 82 ? -8.383 17.391 11.305 1 94.94 82 MET A CA 1
ATOM 637 C C . MET A 1 82 ? -8.117 17.938 9.906 1 94.94 82 MET A C 1
ATOM 639 O O . MET A 1 82 ? -6.965 18.016 9.477 1 94.94 82 MET A O 1
ATOM 643 N N . LEU A 1 83 ? -9.18 18.266 9.25 1 94.31 83 LEU A N 1
ATOM 644 C CA . LEU A 1 83 ? -9.039 18.812 7.898 1 94.31 83 LEU A CA 1
ATOM 645 C C . LEU A 1 83 ? -8.234 20.109 7.91 1 94.31 83 LEU A C 1
ATOM 647 O O . LEU A 1 83 ? -7.344 20.297 7.082 1 94.31 83 LEU A O 1
ATOM 651 N N . HIS A 1 84 ? -8.602 20.969 8.812 1 94.94 84 HIS A N 1
ATOM 652 C CA . HIS A 1 84 ? -7.883 22.234 8.93 1 94.94 84 HIS A CA 1
ATOM 653 C C . HIS A 1 84 ? -6.391 22 9.141 1 94.94 84 HIS A C 1
ATOM 655 O O . HIS A 1 84 ? -5.559 22.609 8.461 1 94.94 84 HIS A O 1
ATOM 661 N N . LEU A 1 85 ? -6.043 21.125 10.031 1 96.69 85 LEU A N 1
ATOM 662 C CA . LEU A 1 85 ? -4.652 20.797 10.312 1 96.69 85 LEU A CA 1
ATOM 663 C C . LEU A 1 85 ? -3.965 20.234 9.078 1 96.69 85 LEU A C 1
ATOM 665 O O . LEU A 1 85 ? -2.873 20.672 8.711 1 96.69 85 LEU A O 1
ATOM 669 N N . ALA A 1 86 ? -4.598 19.297 8.43 1 96.5 86 ALA A N 1
ATOM 670 C CA . ALA A 1 86 ? -4.023 18.656 7.25 1 96.5 86 ALA A CA 1
ATOM 671 C C . ALA A 1 86 ? -3.795 19.672 6.133 1 96.5 86 ALA A C 1
ATOM 673 O O . ALA A 1 86 ? -2.777 19.609 5.438 1 96.5 86 ALA A O 1
ATOM 674 N N . GLN A 1 87 ? -4.703 20.516 5.984 1 94.12 87 GLN A N 1
ATOM 675 C CA . GLN A 1 87 ? -4.586 21.531 4.938 1 94.12 87 GLN A CA 1
ATOM 676 C C . GLN A 1 87 ? -3.424 22.469 5.219 1 94.12 87 GLN A C 1
ATOM 678 O O . GLN A 1 87 ? -2.68 22.844 4.305 1 94.12 87 GLN A O 1
ATOM 683 N N . ARG A 1 88 ? -3.279 22.891 6.434 1 95.44 88 ARG A N 1
ATOM 684 C CA . ARG A 1 88 ? -2.164 23.75 6.809 1 95.44 88 ARG A CA 1
ATOM 685 C C . ARG A 1 88 ? -0.829 23.047 6.59 1 95.44 88 ARG A C 1
ATOM 687 O O . ARG A 1 88 ? 0.119 23.656 6.078 1 95.44 88 ARG A O 1
ATOM 694 N N . ALA A 1 89 ? -0.802 21.828 6.965 1 96.88 89 ALA A N 1
ATOM 695 C CA . ALA A 1 89 ? 0.412 21.031 6.75 1 96.88 89 ALA A CA 1
ATOM 696 C C . ALA A 1 89 ? 0.733 20.922 5.266 1 96.88 89 ALA A C 1
ATOM 698 O O . ALA A 1 89 ? 1.886 21.078 4.855 1 96.88 89 ALA A O 1
ATOM 699 N N . ALA A 1 90 ? -0.304 20.609 4.484 1 95.62 90 ALA A N 1
ATOM 700 C CA . ALA A 1 90 ? -0.11 20.469 3.043 1 95.62 90 ALA A CA 1
ATOM 701 C C . ALA A 1 90 ? 0.414 21.766 2.428 1 95.62 90 ALA A C 1
ATOM 703 O O . ALA A 1 90 ? 1.282 21.734 1.552 1 95.62 90 ALA A O 1
ATOM 704 N N . GLU A 1 91 ? -0.102 22.844 2.859 1 93.69 91 GLU A N 1
ATOM 705 C CA . GLU A 1 91 ? 0.355 24.141 2.385 1 93.69 91 GLU A CA 1
ATOM 706 C C . GLU A 1 91 ? 1.83 24.359 2.709 1 93.69 91 GLU A C 1
ATOM 708 O O . GLU A 1 91 ? 2.6 24.797 1.854 1 93.69 91 GLU A O 1
ATOM 713 N N . LEU A 1 92 ? 2.211 24.062 3.895 1 95.25 92 LEU A N 1
ATOM 714 C CA . LEU A 1 92 ? 3.6 24.188 4.32 1 95.25 92 LEU A CA 1
ATOM 715 C C . LEU A 1 92 ? 4.516 23.328 3.461 1 95.25 92 LEU A C 1
ATOM 717 O O . LEU A 1 92 ? 5.582 23.766 3.037 1 95.25 92 LEU A O 1
ATOM 721 N N . VAL A 1 93 ? 4.121 22.109 3.139 1 95.75 93 VAL A N 1
ATOM 722 C CA . VAL A 1 93 ? 4.941 21.141 2.418 1 95.75 93 VAL A CA 1
ATOM 723 C C . VAL A 1 93 ? 5.129 21.594 0.972 1 95.75 93 VAL A C 1
ATOM 725 O O . VAL A 1 93 ? 6.25 21.609 0.46 1 95.75 93 VAL A O 1
ATOM 728 N N . VAL A 1 94 ? 4.078 21.984 0.328 1 93.38 94 VAL A N 1
ATOM 729 C CA . VAL A 1 94 ? 4.117 22.266 -1.104 1 93.38 94 VAL A CA 1
ATOM 730 C C . VAL A 1 94 ? 4.902 23.547 -1.358 1 93.38 94 VAL A C 1
ATOM 732 O O . VAL A 1 94 ? 5.367 23.781 -2.477 1 93.38 94 VAL A O 1
ATOM 735 N N . THR A 1 95 ? 5.086 24.359 -0.352 1 92.31 95 THR A N 1
ATOM 736 C CA . THR A 1 95 ? 5.77 25.625 -0.511 1 92.31 95 THR A CA 1
ATOM 737 C C . THR A 1 95 ? 7.262 25.484 -0.207 1 92.31 95 THR A C 1
ATOM 739 O O . THR A 1 95 ? 8.016 26.453 -0.324 1 92.31 95 THR A O 1
ATOM 742 N N . GLN A 1 96 ? 7.719 24.312 0.145 1 93.5 96 GLN A N 1
ATOM 743 C CA . GLN A 1 96 ? 9.133 24.094 0.413 1 93.5 96 GLN A CA 1
ATOM 744 C C . GLN A 1 96 ? 9.977 24.344 -0.835 1 93.5 96 GLN A C 1
ATOM 746 O O . GLN A 1 96 ? 9.578 23.984 -1.944 1 93.5 96 GLN A O 1
ATOM 751 N N . PRO A 1 97 ? 11.172 24.969 -0.582 1 91.19 97 PRO A N 1
ATOM 752 C CA . PRO A 1 97 ? 12.102 25.031 -1.712 1 91.19 97 PRO A CA 1
ATOM 753 C C . PRO A 1 97 ? 12.453 23.656 -2.268 1 91.19 97 PRO A C 1
ATOM 755 O O . PRO A 1 97 ? 12.758 22.734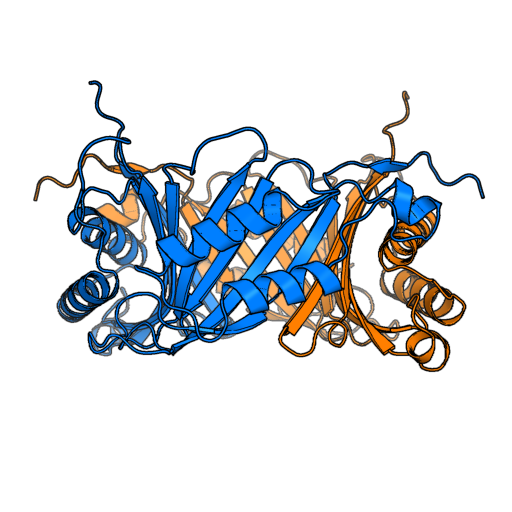 -1.502 1 91.19 97 PRO A O 1
ATOM 758 N N . GLY A 1 98 ? 12.25 23.469 -3.584 1 90.12 98 GLY A N 1
ATOM 759 C CA . GLY A 1 98 ? 12.562 22.188 -4.215 1 90.12 98 GLY A CA 1
ATOM 760 C C . GLY A 1 98 ? 11.328 21.375 -4.559 1 90.12 98 GLY A C 1
ATOM 761 O O . GLY A 1 98 ? 11.398 20.438 -5.344 1 90.12 98 GLY A O 1
ATOM 762 N N . ALA A 1 99 ? 10.25 21.625 -3.824 1 90.56 99 ALA A N 1
ATOM 763 C CA . ALA A 1 99 ? 9.016 20.922 -4.156 1 90.56 99 ALA A CA 1
ATOM 764 C C . ALA A 1 99 ? 8.547 21.266 -5.57 1 90.56 99 ALA A C 1
ATOM 766 O O . ALA A 1 99 ? 8.602 22.438 -5.977 1 90.56 99 ALA A O 1
ATOM 767 N N . ILE A 1 100 ? 8.281 20.188 -6.277 1 85.06 100 ILE A N 1
ATOM 768 C CA . ILE A 1 100 ? 7.762 20.391 -7.625 1 85.06 100 ILE A CA 1
ATOM 769 C C . ILE A 1 100 ? 6.414 19.688 -7.77 1 85.06 100 ILE A C 1
ATOM 771 O O . ILE A 1 100 ? 6.145 18.688 -7.082 1 85.06 100 ILE A O 1
ATOM 775 N N . GLY A 1 101 ? 5.352 20.359 -7.984 1 85.5 101 GLY A N 1
ATOM 776 C CA . GLY A 1 101 ? 4.078 19.719 -8.273 1 85.5 101 GLY A CA 1
ATOM 777 C C . GLY A 1 101 ? 3.146 19.672 -7.078 1 85.5 101 GLY A C 1
ATOM 778 O O . GLY A 1 101 ? 2.791 20.719 -6.523 1 85.5 101 GLY A O 1
ATOM 779 N N . GLN A 1 102 ? 2.904 18.25 -6.609 1 89.56 102 GLN A N 1
ATOM 780 C CA . GLN A 1 102 ? 1.859 18.094 -5.602 1 89.56 102 GLN A CA 1
ATOM 781 C C . GLN A 1 102 ? 2.426 17.531 -4.301 1 89.56 102 GLN A C 1
ATOM 783 O O . GLN A 1 102 ? 3.402 16.766 -4.32 1 89.56 102 GLN A O 1
ATOM 788 N N . ALA A 1 103 ? 1.783 17.969 -3.186 1 93.5 103 ALA A N 1
ATOM 789 C CA . ALA A 1 103 ? 2.012 17.375 -1.871 1 93.5 103 ALA A CA 1
ATOM 790 C C . ALA A 1 103 ? 0.818 16.531 -1.434 1 93.5 103 ALA A C 1
ATOM 792 O O . ALA A 1 103 ? -0.333 16.922 -1.638 1 93.5 103 ALA A O 1
ATOM 793 N N . LYS A 1 104 ? 1.115 15.406 -0.986 1 96.5 104 LYS A N 1
ATOM 794 C CA . LYS A 1 104 ? 0.126 14.547 -0.345 1 96.5 104 LYS A CA 1
ATOM 795 C C . LYS A 1 104 ? 0.371 14.453 1.158 1 96.5 104 LYS A C 1
ATOM 797 O O . LYS A 1 104 ? 1.489 14.164 1.593 1 96.5 104 LYS A O 1
ATOM 802 N N . VAL A 1 105 ? -0.609 14.703 1.911 1 97.38 105 VAL A N 1
ATOM 803 C CA . VAL A 1 105 ? -0.524 14.656 3.367 1 97.38 105 VAL A CA 1
ATOM 804 C C . VAL A 1 105 ? -1.59 13.711 3.914 1 97.38 105 VAL A C 1
ATOM 806 O O . VAL A 1 105 ? -2.754 13.781 3.514 1 97.38 105 VAL A O 1
ATOM 809 N N . GLU A 1 106 ? -1.197 12.805 4.734 1 98.62 106 GLU A N 1
ATOM 810 C CA . GLU A 1 106 ? -2.117 11.93 5.453 1 98.62 106 GLU A CA 1
ATOM 811 C C . GLU A 1 106 ? -2.012 12.133 6.961 1 98.62 106 GLU A C 1
ATOM 813 O O . GLU A 1 106 ? -0.933 11.984 7.543 1 98.62 106 GLU A O 1
ATOM 818 N N . LEU A 1 107 ? -3.066 12.555 7.551 1 98.31 107 LEU A N 1
ATOM 819 C CA . LEU A 1 107 ? -3.178 12.711 9 1 98.31 107 LEU A CA 1
ATOM 820 C C . LEU A 1 107 ? -3.918 11.531 9.617 1 98.31 107 LEU A C 1
ATOM 822 O O . LEU A 1 107 ? -4.988 11.148 9.141 1 98.31 107 LEU A O 1
ATOM 826 N N . ARG A 1 108 ? -3.348 10.953 10.633 1 98.12 108 ARG A N 1
ATOM 827 C CA . ARG A 1 108 ? -3.996 9.828 11.305 1 98.12 108 ARG A CA 1
ATOM 828 C C . ARG A 1 108 ? -4.227 10.133 12.781 1 98.12 108 ARG A C 1
ATOM 830 O O . ARG A 1 108 ? -3.365 10.719 13.445 1 98.12 108 ARG A O 1
ATOM 837 N N . ALA A 1 109 ? -5.371 9.75 13.211 1 96.5 109 ALA A N 1
ATOM 838 C CA . ALA A 1 109 ? -5.711 9.82 14.633 1 96.5 109 ALA A CA 1
ATOM 839 C C . ALA A 1 109 ? -5.754 8.43 15.258 1 96.5 109 ALA A C 1
ATOM 841 O O . ALA A 1 109 ? -6.602 7.605 14.898 1 96.5 109 ALA A O 1
ATOM 842 N N . GLN A 1 110 ? -4.926 8.18 16.188 1 88.81 110 GLN A N 1
ATOM 843 C CA . GLN A 1 110 ? -4.844 6.871 16.828 1 88.81 110 GLN A CA 1
ATOM 844 C C . GLN A 1 110 ? -6.09 6.59 17.672 1 88.81 110 GLN A C 1
ATOM 846 O O . GLN A 1 110 ? -6.496 5.434 17.812 1 88.81 110 GLN A O 1
ATOM 851 N N . LYS A 1 111 ? -6.699 7.59 18.188 1 87.12 111 LYS A N 1
ATOM 852 C CA . LYS A 1 111 ? -7.871 7.445 19.047 1 87.12 111 LYS A CA 1
ATOM 853 C C . LYS A 1 111 ? -9.062 8.227 18.484 1 87.12 111 LYS A C 1
ATOM 855 O O . LYS A 1 111 ? -9.805 8.852 19.25 1 87.12 111 LYS A O 1
ATOM 860 N N . GLY A 1 112 ? -9.18 8.125 17.203 1 92.12 112 GLY A N 1
ATOM 861 C CA . GLY A 1 112 ? -10.211 8.93 16.578 1 92.12 112 GLY A CA 1
ATOM 862 C C . GLY A 1 112 ? -11.562 8.242 16.531 1 92.12 112 GLY A C 1
ATOM 863 O O . GLY A 1 112 ? -12.594 8.891 16.375 1 92.12 112 GLY A O 1
ATOM 864 N N . LEU A 1 113 ? -11.594 6.926 16.719 1 95.44 113 LEU A N 1
ATOM 865 C CA . LEU A 1 113 ? -12.836 6.164 16.625 1 95.44 113 LEU A CA 1
ATOM 866 C C . LEU A 1 113 ? -13.008 5.258 17.844 1 95.44 113 LEU A C 1
ATOM 868 O O . LEU A 1 113 ? -12.016 4.82 18.438 1 95.44 113 LEU A O 1
ATOM 872 N N . LEU A 1 114 ? -14.227 5.031 18.203 1 94.5 114 LEU A N 1
ATOM 873 C CA . LEU A 1 114 ? -14.5 4.066 19.266 1 94.5 114 LEU A CA 1
ATOM 874 C C . LEU A 1 114 ? -14.43 2.639 18.734 1 94.5 114 LEU A C 1
ATOM 876 O O . LEU A 1 114 ? -14.219 1.695 19.484 1 94.5 114 LEU A O 1
ATOM 880 N N . GLN A 1 115 ? -14.695 2.51 17.5 1 94.44 115 GLN A N 1
ATOM 881 C CA . GLN A 1 115 ? -14.594 1.215 16.828 1 94.44 115 GLN A CA 1
ATOM 882 C C . GLN A 1 115 ? -13.141 0.765 16.734 1 94.44 115 GLN A C 1
ATOM 884 O O . GLN A 1 115 ? -12.219 1.585 16.812 1 94.44 115 GLN A O 1
ATOM 889 N N . ASP A 1 116 ? -12.961 -0.481 16.625 1 94.56 116 ASP A N 1
ATOM 890 C CA . ASP A 1 116 ? -11.633 -1.028 16.375 1 94.56 116 ASP A CA 1
ATOM 891 C C . ASP A 1 116 ? -11.195 -0.778 14.938 1 94.56 116 ASP A C 1
ATOM 893 O O . ASP A 1 116 ? -11.242 -1.688 14.102 1 94.56 116 ASP A O 1
ATOM 897 N N . ALA A 1 117 ? -10.805 0.456 14.695 1 96.56 117 ALA A N 1
ATOM 898 C CA . ALA A 1 117 ? -10.422 0.913 13.359 1 96.56 117 ALA A CA 1
ATOM 899 C C . ALA A 1 117 ? -9.5 2.127 13.445 1 96.56 117 ALA A C 1
ATOM 901 O O . ALA A 1 117 ? -9.539 2.883 14.422 1 96.56 117 ALA A O 1
ATOM 902 N N . GLY A 1 118 ? -8.617 2.25 12.453 1 96.75 118 GLY A N 1
ATOM 903 C CA . GLY A 1 118 ? -7.859 3.48 12.305 1 96.75 118 GLY A CA 1
ATOM 904 C C . GLY A 1 118 ? -8.633 4.578 11.602 1 96.75 118 GLY A C 1
ATOM 905 O O . GLY A 1 118 ? -9.477 4.305 10.742 1 96.75 118 GLY A O 1
ATOM 906 N N . LEU A 1 119 ? -8.328 5.801 11.938 1 97.81 119 LEU A N 1
ATOM 907 C CA . LEU A 1 119 ? -8.914 6.961 11.273 1 97.81 119 LEU A CA 1
ATOM 908 C C . LEU A 1 119 ? -7.84 7.832 10.633 1 97.81 119 LEU A C 1
ATOM 910 O O . LEU A 1 119 ? -6.879 8.219 11.297 1 97.81 119 LEU A O 1
ATOM 914 N N . GLY A 1 120 ? -8.031 8.078 9.375 1 98.06 120 GLY A N 1
ATOM 915 C CA . GLY A 1 120 ? -7.102 8.938 8.656 1 98.06 120 GLY A CA 1
ATOM 916 C C . GLY A 1 120 ? -7.793 9.922 7.73 1 98.06 120 GLY A C 1
ATOM 917 O O . GLY A 1 120 ? -8.992 9.812 7.477 1 98.06 120 GLY A O 1
ATOM 918 N N . LEU A 1 121 ? -7.059 10.859 7.344 1 97.44 121 LEU A N 1
ATOM 919 C CA . LEU A 1 121 ? -7.488 11.891 6.41 1 97.44 121 LEU A CA 1
ATOM 920 C C . LEU A 1 121 ? -6.367 12.25 5.441 1 97.44 121 LEU A C 1
ATOM 922 O O . LEU A 1 121 ? -5.227 12.469 5.855 1 97.44 121 LEU A O 1
ATOM 926 N N . GLN A 1 122 ? -6.734 12.211 4.211 1 97.94 122 GLN A N 1
ATOM 927 C CA . GLN A 1 122 ? -5.742 12.516 3.182 1 97.94 122 GLN A CA 1
ATOM 928 C C . GLN A 1 122 ? -6.125 13.766 2.4 1 97.94 122 GLN A C 1
ATOM 930 O O . GLN A 1 122 ? -7.266 13.906 1.954 1 97.94 122 GLN A O 1
ATOM 935 N N . VAL A 1 123 ? -5.168 14.625 2.201 1 95.44 123 VAL A N 1
ATOM 936 C CA . VAL A 1 123 ? -5.324 15.828 1.39 1 95.44 123 VAL A CA 1
ATOM 937 C C . VAL A 1 123 ? -4.195 15.914 0.367 1 95.44 123 VAL A C 1
ATOM 939 O O . VAL A 1 123 ? -3.064 15.508 0.646 1 95.44 123 VAL A O 1
ATOM 942 N N . ARG A 1 124 ? -4.508 16.391 -0.766 1 93.81 124 ARG A N 1
ATOM 943 C CA . ARG A 1 124 ? -3.531 16.719 -1.801 1 93.81 124 ARG A CA 1
ATOM 944 C C . ARG A 1 124 ? -3.58 18.203 -2.154 1 93.81 124 ARG A C 1
ATOM 946 O O . ARG A 1 124 ? -4.66 18.797 -2.223 1 93.81 124 ARG A O 1
ATOM 953 N N . ARG A 1 125 ? -2.391 18.719 -2.324 1 91.38 125 ARG A N 1
ATOM 954 C CA . ARG A 1 125 ? -2.314 20.125 -2.668 1 91.38 125 ARG A CA 1
ATOM 955 C C . ARG A 1 125 ? -1.229 20.391 -3.707 1 91.38 125 ARG A C 1
ATOM 957 O O . ARG A 1 125 ? -0.109 19.891 -3.578 1 91.38 125 ARG A O 1
ATOM 964 N N . GLY A 1 126 ? -1.549 21.109 -4.762 1 88.38 126 GLY A N 1
ATOM 965 C CA . GLY A 1 126 ? -0.577 21.531 -5.758 1 88.38 126 GLY A CA 1
ATOM 966 C C . GLY A 1 126 ? 0.005 22.906 -5.465 1 88.38 126 GLY A C 1
ATOM 967 O O . GLY A 1 126 ? -0.505 23.641 -4.613 1 88.38 126 GLY A O 1
ATOM 968 N N . LYS A 1 127 ? 1.226 23.312 -6.168 1 78.25 127 LYS A N 1
ATOM 969 C CA . LYS A 1 127 ? 1.911 24.594 -5.98 1 78.25 127 LYS A CA 1
ATOM 970 C C . LYS A 1 127 ? 1.024 25.766 -6.402 1 78.25 127 LYS A C 1
ATOM 972 O O . LYS A 1 127 ? 1.081 26.828 -5.809 1 78.25 127 LYS A O 1
ATOM 977 N N . GLU A 1 128 ? 0.56 25.75 -7.848 1 65.44 128 GLU A N 1
ATOM 978 C CA . GLU A 1 128 ? -0.178 26.891 -8.391 1 65.44 128 GLU A CA 1
ATOM 979 C C . GLU A 1 128 ? -1.507 27.078 -7.668 1 65.44 128 GLU A C 1
ATOM 981 O O . GLU A 1 128 ? -2.182 28.094 -7.855 1 65.44 128 GLU A O 1
ATOM 986 N N . GLY A 1 129 ? -2.123 26.641 -6.949 1 57.91 129 GLY A N 1
ATOM 987 C CA . GLY A 1 129 ? -3.396 27.219 -6.562 1 57.91 129 GLY A CA 1
ATOM 988 C C . GLY A 1 129 ? -4.113 26.438 -5.484 1 57.91 129 GLY A C 1
ATOM 989 O O . GLY A 1 129 ? -3.588 25.438 -4.98 1 57.91 129 GLY A O 1
ATOM 990 N N . LYS A 1 130 ? -5.555 26.453 -5.395 1 54.81 130 LYS A N 1
ATOM 991 C CA . LYS A 1 130 ? -6.684 26.484 -4.469 1 54.81 130 LYS A CA 1
ATOM 992 C C . LYS A 1 130 ? -6.832 25.141 -3.758 1 54.81 130 LYS A C 1
ATOM 994 O O . LYS A 1 130 ? -6.402 24.109 -4.273 1 54.81 130 LYS A O 1
ATOM 999 N N . SER A 1 131 ? -6.922 25.281 -2.436 1 56.88 131 SER A N 1
ATOM 1000 C CA . SER A 1 131 ? -7.41 24.219 -1.564 1 56.88 131 SER A CA 1
ATOM 1001 C C . SER A 1 131 ? -8.289 23.234 -2.33 1 56.88 131 SER A C 1
ATOM 1003 O O . SER A 1 131 ? -9.156 23.641 -3.105 1 56.88 131 SER A O 1
ATOM 1005 N N . THR A 1 132 ? -7.629 22.062 -2.6 1 61.03 132 THR A N 1
ATOM 1006 C CA . THR A 1 132 ? -8.5 21.094 -3.256 1 61.03 132 THR A CA 1
ATOM 1007 C C . THR A 1 132 ? -9.836 20.984 -2.535 1 61.03 132 THR A C 1
ATOM 1009 O O . THR A 1 132 ? -9.906 21.156 -1.316 1 61.03 132 THR A O 1
ATOM 1012 N N . GLN A 1 133 ? -10.844 21.141 -3.266 1 76.25 133 GLN A N 1
ATOM 1013 C CA . GLN A 1 133 ? -12.234 20.922 -2.863 1 76.25 133 GLN A CA 1
ATOM 1014 C C . GLN A 1 133 ? -12.5 19.453 -2.566 1 76.25 133 GLN A C 1
ATOM 1016 O O . GLN A 1 133 ? -13.641 19.062 -2.328 1 76.25 133 GLN A O 1
ATOM 1021 N N . GLU A 1 134 ? -11.242 18.734 -2.457 1 89.06 134 GLU A N 1
ATOM 1022 C CA . GLU A 1 134 ? -11.453 17.297 -2.248 1 89.06 134 GLU A CA 1
ATOM 1023 C C . GLU A 1 134 ? -10.484 16.75 -1.209 1 89.06 134 GLU A C 1
ATOM 1025 O O . GLU A 1 134 ? -9.328 17.172 -1.14 1 89.06 134 GLU A O 1
ATOM 1030 N N . TRP A 1 135 ? -10.961 15.945 -0.359 1 94.25 135 TRP A N 1
ATOM 1031 C CA . TRP A 1 135 ? -10.141 15.172 0.57 1 94.25 135 TRP A CA 1
ATOM 1032 C C . TRP A 1 135 ? -10.727 13.781 0.784 1 94.25 135 TRP A C 1
ATOM 1034 O O . TRP A 1 135 ? -11.852 13.508 0.357 1 94.25 135 TRP A O 1
ATOM 1044 N N . THR A 1 136 ? -9.961 12.891 1.349 1 96.88 136 THR A N 1
ATOM 1045 C CA . THR A 1 136 ? -10.422 11.523 1.538 1 96.88 136 THR A CA 1
ATOM 1046 C C . THR A 1 136 ? -10.312 11.109 3.004 1 96.88 136 THR A C 1
ATOM 1048 O O . THR A 1 136 ? -9.258 11.258 3.617 1 96.88 136 THR A O 1
ATOM 1051 N N . TRP A 1 137 ? -11.398 10.648 3.578 1 97.81 137 TRP A N 1
ATOM 1052 C CA . TRP A 1 137 ? -11.352 9.984 4.875 1 97.81 137 TRP A CA 1
ATOM 1053 C C . TRP A 1 137 ? -10.977 8.516 4.719 1 97.81 137 TRP A C 1
ATOM 1055 O O . TRP A 1 137 ? -11.445 7.84 3.801 1 97.81 137 TRP A O 1
ATOM 1065 N N . LEU A 1 138 ? -10.172 8.086 5.582 1 98.44 138 LEU A N 1
ATOM 1066 C CA . LEU A 1 138 ? -9.711 6.699 5.586 1 98.44 138 LEU A CA 1
ATOM 1067 C C . LEU A 1 138 ? -10.125 5.996 6.875 1 98.44 138 LEU A C 1
ATOM 1069 O O . LEU A 1 138 ? -9.773 6.441 7.969 1 98.44 138 LEU A O 1
ATOM 1073 N N . ILE A 1 139 ? -10.844 4.938 6.793 1 98.44 139 ILE A N 1
ATOM 1074 C CA . ILE A 1 139 ? -11.109 4 7.875 1 98.44 139 ILE A CA 1
ATOM 1075 C C . ILE A 1 139 ? -10.398 2.678 7.602 1 98.44 139 ILE A C 1
ATOM 1077 O O . ILE A 1 139 ? -10.758 1.954 6.668 1 98.44 139 ILE A O 1
ATOM 1081 N N . ASP A 1 140 ? -9.484 2.385 8.422 1 97.5 140 ASP A N 1
ATOM 1082 C CA . ASP A 1 140 ? -8.602 1.26 8.117 1 97.5 140 ASP A CA 1
ATOM 1083 C C . ASP A 1 140 ? -8.781 0.134 9.133 1 97.5 140 ASP A C 1
ATOM 1085 O O . ASP A 1 140 ? -8.75 0.371 10.344 1 97.5 140 ASP A O 1
ATOM 1089 N N . GLY A 1 141 ? -8.953 -1.043 8.602 1 97.75 141 GLY A N 1
ATOM 1090 C CA . GLY A 1 141 ? -8.898 -2.23 9.438 1 97.75 141 GLY A CA 1
ATOM 1091 C C . GLY A 1 141 ? -10.078 -2.344 10.383 1 97.75 141 GLY A C 1
ATOM 1092 O O . GLY A 1 141 ? -9.938 -2.822 11.508 1 97.75 141 GLY A O 1
ATOM 1093 N N . TRP A 1 142 ? -11.203 -1.851 10.008 1 98.25 142 TRP A N 1
ATOM 1094 C CA . TRP A 1 142 ? -12.398 -1.945 10.836 1 98.25 142 TRP A CA 1
ATOM 1095 C C . TRP A 1 142 ? -12.859 -3.395 10.977 1 98.25 142 TRP A C 1
ATOM 1097 O O . TRP A 1 142 ? -13.266 -4.016 9.992 1 98.25 142 TRP A O 1
ATOM 1107 N N . ARG A 1 143 ? -12.773 -3.977 12.18 1 97.62 143 ARG A N 1
ATOM 1108 C CA . ARG A 1 143 ? -13.156 -5.359 12.445 1 97.62 143 ARG A CA 1
ATOM 1109 C C . ARG A 1 143 ? -14.57 -5.441 13.008 1 97.62 143 ARG A C 1
ATOM 1111 O O . ARG A 1 143 ? -14.867 -4.836 14.039 1 97.62 143 ARG A O 1
ATOM 1118 N N . VAL A 1 144 ? -15.383 -6.234 12.336 1 96.44 144 VAL A N 1
ATOM 1119 C CA . VAL A 1 144 ? -16.781 -6.309 12.758 1 96.44 144 VAL A CA 1
ATOM 1120 C C . VAL A 1 144 ? -17.281 -7.746 12.641 1 96.44 144 VAL A C 1
ATOM 1122 O O . VAL A 1 144 ? -17 -8.43 11.648 1 96.44 144 VAL A O 1
ATOM 1125 N N . PRO A 1 145 ? -18 -8.211 13.602 1 95 145 PRO A N 1
ATOM 1126 C CA . PRO A 1 145 ? -18.656 -9.516 13.484 1 95 145 PRO A CA 1
ATOM 1127 C C . PRO A 1 145 ? -19.906 -9.477 12.617 1 95 145 PRO A C 1
ATOM 1129 O O . PRO A 1 145 ? -20.766 -8.617 12.812 1 95 145 PRO A O 1
ATOM 1132 N N . VAL A 1 146 ? -20.016 -10.352 11.664 1 94.88 146 VAL A N 1
ATOM 1133 C CA . VAL A 1 146 ? -21.141 -10.359 10.742 1 94.88 146 VAL A CA 1
ATOM 1134 C C . VAL A 1 146 ? -21.562 -11.805 10.453 1 94.88 146 VAL A C 1
ATOM 1136 O O . VAL A 1 146 ? -20.719 -12.695 10.367 1 94.88 146 VAL A O 1
ATOM 1139 N N . LEU A 1 147 ? -22.922 -12.039 10.414 1 94.06 147 LEU A N 1
ATOM 1140 C CA . LEU A 1 147 ? -23.438 -13.289 9.875 1 94.06 147 LEU A CA 1
ATOM 1141 C C . LEU A 1 147 ? -23.453 -13.25 8.344 1 94.06 147 LEU A C 1
ATOM 1143 O O . LEU A 1 147 ? -24.281 -12.555 7.754 1 94.06 147 LEU A O 1
ATOM 1147 N N . ILE A 1 148 ? -22.531 -14.023 7.742 1 94 148 ILE A N 1
ATOM 1148 C CA . ILE A 1 148 ? -22.406 -13.906 6.293 1 94 148 ILE A CA 1
ATOM 1149 C C . ILE A 1 148 ? -21.906 -15.219 5.703 1 94 148 ILE A C 1
ATOM 1151 O O . ILE A 1 148 ? -21.016 -15.859 6.266 1 94 148 ILE A O 1
ATOM 1155 N N . GLY A 1 149 ? -22.531 -15.602 4.633 1 91.25 149 GLY A N 1
ATOM 1156 C CA . GLY A 1 149 ? -22.078 -16.781 3.912 1 91.25 149 GLY A CA 1
ATOM 1157 C C . GLY A 1 149 ? -23.234 -17.641 3.402 1 91.25 149 GLY A C 1
ATOM 1158 O O . GLY A 1 149 ? -24.328 -17.609 3.959 1 91.25 149 GLY A O 1
ATOM 1159 N N . MET A 1 150 ? -22.891 -18.438 2.414 1 87.31 150 MET A N 1
ATOM 1160 C CA . MET A 1 150 ? -23.891 -19.297 1.788 1 87.31 150 MET A CA 1
ATOM 1161 C C . MET A 1 150 ? -23.922 -20.672 2.449 1 87.31 150 MET A C 1
ATOM 1163 O O . MET A 1 150 ? -24.922 -21.391 2.365 1 87.31 150 MET A O 1
ATOM 1167 N N . ASN A 1 151 ? -22.844 -21 3.143 1 87.56 151 ASN A N 1
ATOM 1168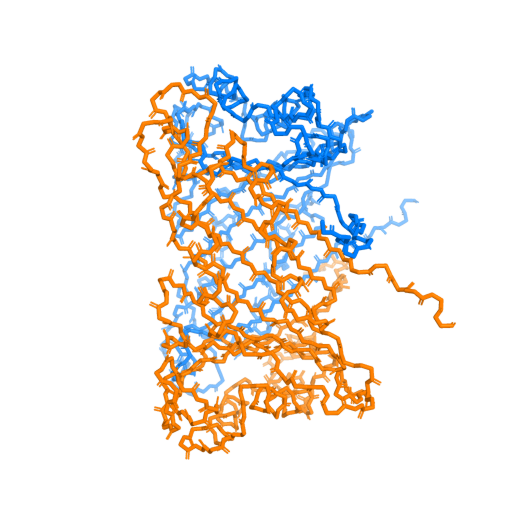 C CA . ASN A 1 151 ? -22.75 -22.344 3.727 1 87.56 151 ASN A CA 1
ATOM 1169 C C . ASN A 1 151 ? -23.453 -22.406 5.074 1 87.56 151 ASN A C 1
ATOM 1171 O O . ASN A 1 151 ? -23.422 -21.453 5.855 1 87.56 151 ASN A O 1
ATOM 1175 N N . PRO A 1 152 ? -24.016 -23.562 5.359 1 89.31 152 PRO A N 1
ATOM 1176 C CA . PRO A 1 152 ? -24.828 -23.688 6.566 1 89.31 152 PRO A CA 1
ATOM 1177 C C . PRO A 1 152 ? -24.078 -23.281 7.832 1 89.31 152 PRO A C 1
ATOM 1179 O O . PRO A 1 152 ? -24.594 -22.516 8.648 1 89.31 152 PRO A O 1
ATOM 1182 N N . PRO A 1 153 ? -22.844 -23.719 8.047 1 88.88 153 PRO A N 1
ATOM 1183 C CA . PRO A 1 153 ? -22.156 -23.297 9.266 1 88.88 153 PRO A CA 1
ATOM 1184 C C . PRO A 1 153 ? -22 -21.781 9.352 1 88.88 153 PRO A C 1
ATOM 1186 O O . PRO A 1 153 ? -22 -21.219 10.453 1 88.88 153 PRO A O 1
ATOM 1189 N N . GLU A 1 154 ? -21.891 -21.125 8.258 1 88.81 154 GLU A N 1
ATOM 1190 C CA . GLU A 1 154 ? -21.719 -19.672 8.203 1 88.81 154 GLU A CA 1
ATOM 1191 C C . GLU A 1 154 ? -23.031 -18.953 8.555 1 88.81 154 GLU A C 1
ATOM 1193 O O . GLU A 1 154 ? -23.016 -17.75 8.82 1 88.81 154 GLU A O 1
ATOM 1198 N N . ARG A 1 155 ? -24.125 -19.719 8.539 1 90.56 155 ARG A N 1
ATOM 1199 C CA . ARG A 1 155 ? -25.422 -19.141 8.836 1 90.56 155 ARG A CA 1
ATOM 1200 C C . ARG A 1 155 ? -25.75 -19.25 10.32 1 90.56 155 ARG A C 1
ATOM 1202 O O . ARG A 1 155 ? -26.766 -18.719 10.781 1 90.56 155 ARG A O 1
ATOM 1209 N N . GLN A 1 156 ? -24.859 -19.828 11.031 1 91.5 156 GLN A N 1
ATOM 1210 C CA . GLN A 1 156 ? -25.109 -20.078 12.445 1 91.5 156 GLN A CA 1
ATOM 1211 C C . GLN A 1 156 ? -24.234 -19.188 13.328 1 91.5 156 GLN A C 1
ATOM 1213 O O . GLN A 1 156 ? -24.609 -18.844 14.445 1 91.5 156 GLN A O 1
ATOM 1218 N N . ASN A 1 157 ? -23.062 -18.891 12.836 1 91.69 157 ASN A N 1
ATOM 1219 C CA . ASN A 1 157 ? -22.094 -18.125 13.625 1 91.69 157 ASN A CA 1
ATOM 1220 C C . ASN A 1 157 ? -21.625 -16.875 12.883 1 91.69 157 ASN A C 1
ATOM 1222 O O . ASN A 1 157 ? -21.359 -16.922 11.68 1 91.69 157 ASN A O 1
ATOM 1226 N N . LYS A 1 158 ? -21.547 -15.859 13.695 1 93.56 158 LYS A N 1
ATOM 1227 C CA . LYS A 1 158 ? -20.922 -14.664 13.125 1 93.56 158 LYS A CA 1
ATOM 1228 C C . LYS A 1 158 ? -19.422 -14.859 12.938 1 93.56 158 LYS A C 1
ATOM 1230 O O . LYS A 1 158 ? -18.797 -15.625 13.664 1 93.56 158 LYS A O 1
ATOM 1235 N N . GLN A 1 159 ? -18.906 -14.234 11.984 1 94.31 159 GLN A N 1
ATOM 1236 C CA . GLN A 1 159 ? -17.469 -14.203 11.734 1 94.31 159 GLN A CA 1
ATOM 1237 C C . GLN A 1 159 ? -16.969 -12.773 11.562 1 94.31 159 GLN A C 1
ATOM 1239 O O . GLN A 1 159 ? -17.75 -11.875 11.234 1 94.31 159 GLN A O 1
ATOM 1244 N N . ILE A 1 160 ? -15.656 -12.594 11.789 1 96 160 ILE A N 1
ATOM 1245 C CA . ILE A 1 160 ? -15.078 -11.258 11.695 1 96 160 ILE A CA 1
ATOM 1246 C C . ILE A 1 160 ? -14.82 -10.906 10.227 1 96 160 ILE A C 1
ATOM 1248 O O . ILE A 1 160 ? -14.188 -11.68 9.5 1 96 160 ILE A O 1
ATOM 1252 N N . LEU A 1 161 ? -15.305 -9.766 9.812 1 97.5 161 LEU A N 1
ATOM 1253 C CA . LEU A 1 161 ? -14.875 -9.094 8.586 1 97.5 161 LEU A CA 1
ATOM 1254 C C . LEU A 1 161 ? -13.922 -7.949 8.906 1 97.5 161 LEU A C 1
ATOM 1256 O O . LEU A 1 161 ? -14.047 -7.297 9.945 1 97.5 161 LEU A O 1
ATOM 1260 N N . ILE A 1 162 ? -12.961 -7.754 8.078 1 98.62 162 ILE A N 1
ATOM 1261 C CA . ILE A 1 162 ? -12.086 -6.59 8.156 1 98.62 162 ILE A CA 1
ATOM 1262 C C . ILE A 1 162 ? -12.398 -5.633 7.008 1 98.62 162 ILE A C 1
ATOM 1264 O O . ILE A 1 162 ? -12.305 -6.008 5.836 1 98.62 162 ILE A O 1
ATOM 1268 N N . ILE A 1 163 ? -12.719 -4.363 7.328 1 98.69 163 ILE A N 1
ATOM 1269 C CA . ILE A 1 163 ? -13.211 -3.408 6.34 1 98.69 163 ILE A CA 1
ATOM 1270 C C . ILE A 1 163 ? -12.242 -2.232 6.23 1 98.69 163 ILE A C 1
ATOM 1272 O O . ILE A 1 163 ? -11.898 -1.614 7.242 1 98.69 163 ILE A O 1
ATOM 1276 N N . ASP A 1 164 ? -11.734 -1.978 5.082 1 98.81 164 ASP A N 1
ATOM 1277 C CA . ASP A 1 164 ? -11.086 -0.722 4.723 1 98.81 164 ASP A CA 1
ATOM 1278 C C . ASP A 1 164 ? -12.016 0.159 3.889 1 98.81 164 ASP A C 1
ATOM 1280 O O . ASP A 1 164 ? -12.438 -0.232 2.797 1 98.81 164 ASP A O 1
ATOM 1284 N N . LEU A 1 165 ? -12.352 1.316 4.379 1 98.62 165 LEU A N 1
ATOM 1285 C CA . LEU A 1 165 ? -13.305 2.213 3.742 1 98.62 165 LEU A CA 1
ATOM 1286 C C . LEU A 1 165 ? -12.672 3.568 3.447 1 98.62 165 LEU A C 1
ATOM 1288 O O . LEU A 1 165 ? -12.062 4.18 4.332 1 98.62 165 LEU A O 1
ATOM 1292 N N . LYS A 1 166 ? -12.711 3.973 2.236 1 98.38 166 LYS A N 1
ATOM 1293 C CA . LYS A 1 166 ? -12.258 5.289 1.795 1 98.38 166 LYS A CA 1
ATOM 1294 C C . LYS A 1 166 ? -13.43 6.133 1.3 1 98.38 166 LYS A C 1
ATOM 1296 O O . LYS A 1 166 ? -14.211 5.684 0.46 1 98.38 166 LYS A O 1
ATOM 1301 N N . LEU A 1 167 ? -13.539 7.32 1.8 1 97.38 167 LEU A N 1
ATOM 1302 C CA . LEU A 1 167 ? -14.617 8.234 1.437 1 97.38 167 LEU A CA 1
ATOM 1303 C C . LEU A 1 167 ? -14.062 9.516 0.833 1 97.38 167 LEU A C 1
ATOM 1305 O O . LEU A 1 167 ? -13.469 10.336 1.542 1 97.38 167 LEU A O 1
ATOM 1309 N N . LEU A 1 168 ? -14.211 9.672 -0.427 1 95.06 168 LEU A N 1
ATOM 1310 C CA . LEU A 1 168 ? -13.789 10.898 -1.091 1 95.06 168 LEU A CA 1
ATOM 1311 C C . LEU A 1 168 ? -14.844 11.992 -0.946 1 95.06 168 LEU A C 1
ATOM 1313 O O . LEU A 1 168 ? -15.977 11.828 -1.408 1 95.06 168 LEU A O 1
ATOM 1317 N N . MET A 1 169 ? -14.375 13.023 -0.371 1 93.88 169 MET A N 1
ATOM 1318 C CA . MET A 1 169 ? -15.258 14.172 -0.148 1 93.88 169 MET A CA 1
ATOM 1319 C C . MET A 1 169 ? -15.062 15.219 -1.236 1 93.88 169 MET A C 1
ATOM 1321 O O . MET A 1 169 ? -13.938 15.469 -1.674 1 93.88 169 MET A O 1
ATOM 1325 N N . ARG A 1 170 ? -16.219 15.758 -1.636 1 87.69 170 ARG A N 1
ATOM 1326 C CA . ARG A 1 170 ? -16.188 16.891 -2.555 1 87.69 170 ARG A CA 1
ATOM 1327 C C . ARG A 1 170 ? -17.125 18 -2.088 1 87.69 170 ARG A C 1
ATOM 1329 O O . ARG A 1 170 ? -18.281 17.75 -1.747 1 87.69 170 ARG A O 1
ATOM 1336 N N . THR A 1 171 ? -16.562 19.172 -1.897 1 77.19 171 THR A N 1
ATOM 1337 C CA . THR A 1 171 ? -17.422 20.281 -1.505 1 77.19 171 THR A CA 1
ATOM 1338 C C . THR A 1 171 ? -17.531 21.297 -2.633 1 77.19 171 THR A C 1
ATOM 1340 O O . THR A 1 171 ? -16.578 21.5 -3.391 1 77.19 171 THR A O 1
ATOM 1343 N N . ALA A 1 172 ? -18.828 21.609 -3.199 1 60.41 172 ALA A N 1
ATOM 1344 C CA . ALA A 1 172 ? -19.125 22.578 -4.258 1 60.41 172 ALA A CA 1
ATOM 1345 C C . ALA A 1 172 ? -18.75 23.984 -3.826 1 60.41 172 ALA A C 1
ATOM 1347 O O . ALA A 1 172 ? -19.078 24.953 -4.516 1 60.41 172 ALA A O 1
ATOM 1348 N N . GLY A 1 173 ? -17.547 24.219 -3.344 1 53.94 173 GLY A N 1
ATOM 1349 C CA . GLY A 1 173 ? -17.078 25.562 -3.092 1 53.94 173 GLY A CA 1
ATOM 1350 C C . GLY A 1 173 ? -17.953 26.344 -2.127 1 53.94 173 GLY A C 1
ATOM 1351 O O . GLY A 1 173 ? -17.547 27.391 -1.621 1 53.94 173 GLY A O 1
ATOM 1352 N N . THR A 1 174 ? -19.406 26.453 -2.447 1 46.81 174 THR A N 1
AT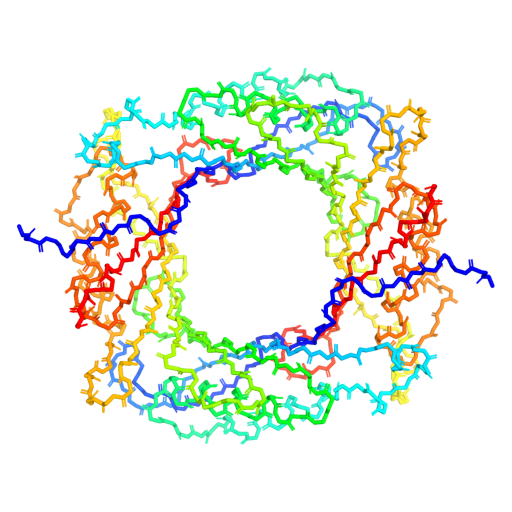OM 1353 C CA . THR A 1 174 ? -20.188 27.469 -1.778 1 46.81 174 THR A CA 1
ATOM 1354 C C . THR A 1 174 ? -20.391 27.125 -0.303 1 46.81 174 THR A C 1
ATOM 1356 O O . THR A 1 174 ? -20.266 28 0.562 1 46.81 174 THR A O 1
ATOM 1359 N N . LYS A 1 175 ? -21.672 26.406 -0.029 1 48.88 175 LYS A N 1
ATOM 1360 C CA . LYS A 1 175 ? -22.375 26.391 1.249 1 48.88 175 LYS A CA 1
ATOM 1361 C C . LYS A 1 175 ? -21.688 25.453 2.24 1 48.88 175 LYS A C 1
ATOM 1363 O O . LYS A 1 175 ? -21.047 24.484 1.839 1 48.88 175 LYS A O 1
ATOM 1368 N N . THR A 1 176 ? -21.5 25.984 3.496 1 47.75 176 THR A N 1
ATOM 1369 C CA . THR A 1 176 ? -21.141 25.391 4.785 1 47.75 176 THR A CA 1
ATOM 1370 C C . THR A 1 176 ? -21.703 23.969 4.895 1 47.75 176 THR A C 1
ATOM 1372 O O . THR A 1 176 ? -22.797 23.766 5.402 1 47.75 176 THR A O 1
ATOM 1375 N N . GLU A 1 177 ? -21.672 23.297 3.836 1 53.62 177 GLU A N 1
ATOM 1376 C CA . GLU A 1 177 ? -22.203 21.984 4.129 1 53.62 177 GLU A CA 1
ATOM 1377 C C . GLU A 1 177 ? -21.531 21.359 5.352 1 53.62 177 GLU A C 1
ATOM 1379 O O . GLU A 1 177 ? -20.359 21.594 5.598 1 53.62 177 GLU A O 1
ATOM 1384 N N . ASP A 1 178 ? -22.375 21.016 6.312 1 61.78 178 ASP A N 1
ATOM 1385 C CA . ASP A 1 178 ? -22 20.344 7.551 1 61.78 178 ASP A CA 1
ATOM 1386 C C . ASP A 1 178 ? -20.938 19.281 7.297 1 61.78 178 ASP A C 1
ATOM 1388 O O . ASP A 1 178 ? -21.062 18.469 6.371 1 61.78 178 ASP A O 1
ATOM 1392 N N . GLU A 1 179 ? -19.781 19.516 7.742 1 76.75 179 GLU A N 1
ATOM 1393 C CA . GLU A 1 179 ? -18.703 18.531 7.668 1 76.75 179 GLU A CA 1
ATOM 1394 C C . GLU A 1 179 ? -19.156 17.172 8.188 1 76.75 179 GLU A C 1
ATOM 1396 O O . GLU A 1 179 ? -19.891 17.094 9.172 1 76.75 179 GLU A O 1
ATOM 1401 N N . VAL A 1 180 ? -18.922 16.266 7.441 1 86.44 180 VAL A N 1
ATOM 1402 C CA . VAL A 1 180 ? -19.266 14.898 7.836 1 86.44 180 VAL A CA 1
ATOM 1403 C C . VAL A 1 180 ? -18.578 14.57 9.156 1 86.44 180 VAL A C 1
ATOM 1405 O O . VAL A 1 180 ? -17.391 14.875 9.352 1 86.44 180 VAL A O 1
ATOM 1408 N N . SER A 1 181 ? -19.391 14.148 10.133 1 91.19 181 SER A N 1
ATOM 1409 C CA . SER A 1 181 ? -18.812 13.562 11.336 1 91.19 181 SER A CA 1
ATOM 1410 C C . SER A 1 181 ? -18.516 12.078 11.148 1 91.19 181 SER A C 1
ATOM 1412 O O . SER A 1 181 ? -19.438 11.25 11.141 1 91.19 181 SER A O 1
ATOM 1414 N N . ILE A 1 182 ? -17.281 11.742 11.094 1 94.94 182 ILE A N 1
ATOM 1415 C CA . ILE A 1 182 ? -16.906 10.359 10.836 1 94.94 182 ILE A CA 1
ATOM 1416 C C . ILE A 1 182 ? -17.266 9.492 12.039 1 94.94 182 ILE A C 1
ATOM 1418 O O . ILE A 1 182 ? -17.797 8.391 11.883 1 94.94 182 ILE A O 1
ATOM 1422 N N . PRO A 1 183 ? -17.047 9.977 13.258 1 93.5 183 PRO A N 1
ATOM 1423 C CA . PRO A 1 183 ? -17.484 9.172 14.398 1 93.5 183 PRO A CA 1
ATOM 1424 C C . PRO A 1 183 ? -18.984 8.852 14.352 1 93.5 183 PRO A C 1
ATOM 1426 O O . PRO A 1 183 ? -19.391 7.727 14.656 1 93.5 183 PRO A O 1
ATOM 1429 N N . GLU A 1 184 ? -19.781 9.789 13.961 1 93.38 184 GLU A N 1
ATOM 1430 C CA . GLU A 1 184 ? -21.219 9.555 13.859 1 93.38 184 GLU A CA 1
ATOM 1431 C C . GLU A 1 184 ? -21.531 8.562 12.75 1 93.38 184 GLU A C 1
ATOM 1433 O O . GLU A 1 184 ? -22.391 7.691 12.906 1 93.38 184 GLU A O 1
ATOM 1438 N N . LEU A 1 185 ? -20.922 8.773 11.664 1 96.12 185 LEU A N 1
ATOM 1439 C CA . LEU A 1 185 ? -21.094 7.848 10.555 1 96.12 185 LEU A CA 1
ATOM 1440 C C . LEU A 1 185 ? -20.734 6.422 10.961 1 96.12 185 LEU A C 1
ATOM 1442 O O . LEU A 1 185 ? -21.484 5.484 10.672 1 96.12 185 LEU A O 1
ATOM 1446 N N . MET A 1 186 ? -19.625 6.262 11.625 1 97 186 MET A N 1
ATOM 1447 C CA . MET A 1 186 ? -19.172 4.941 12.047 1 97 186 MET A CA 1
ATOM 1448 C C . MET A 1 186 ? -20.141 4.316 13.039 1 97 186 MET A C 1
ATOM 1450 O O . MET A 1 186 ? -20.359 3.104 13.016 1 97 186 MET A O 1
ATOM 1454 N N . GLN A 1 187 ? -20.656 5.113 13.898 1 95.5 187 GLN A N 1
ATOM 1455 C CA . GLN A 1 187 ? -21.688 4.609 14.805 1 95.5 187 GLN A CA 1
ATOM 1456 C C . GLN A 1 187 ? -22.891 4.109 14.031 1 95.5 187 GLN A C 1
ATOM 1458 O O . GLN A 1 187 ? -23.406 3.023 14.305 1 95.5 187 GLN A O 1
ATOM 1463 N N . HIS A 1 188 ? -23.312 4.887 13.117 1 96.62 188 HIS A N 1
ATOM 1464 C CA . HIS A 1 188 ? -24.453 4.516 12.281 1 96.62 188 HIS A CA 1
ATOM 1465 C C . HIS A 1 188 ? -24.188 3.209 11.539 1 96.62 188 HIS A C 1
ATOM 1467 O O . HIS A 1 188 ? -25.016 2.297 11.562 1 96.62 188 HIS A O 1
ATOM 1473 N N . LEU A 1 189 ? -23.031 3.096 10.883 1 97.5 189 LEU A N 1
ATOM 1474 C CA . LEU A 1 189 ? -22.688 1.906 10.109 1 97.5 189 LEU A CA 1
ATOM 1475 C C . LEU A 1 189 ? -22.578 0.686 11.016 1 97.5 189 LEU A C 1
ATOM 1477 O O . LEU A 1 189 ? -22.922 -0.428 10.617 1 97.5 189 LEU A O 1
ATOM 1481 N N . SER A 1 190 ? -22.062 0.896 12.211 1 96.88 190 SER A N 1
ATOM 1482 C CA . SER A 1 190 ? -21.953 -0.207 13.164 1 96.88 190 SER A CA 1
ATOM 1483 C C . SER A 1 190 ? -23.312 -0.788 13.5 1 96.88 190 SER A C 1
ATOM 1485 O O . SER A 1 190 ? -23.484 -2.008 13.555 1 96.88 190 SER A O 1
ATOM 1487 N N . VAL A 1 191 ? -24.25 0.062 13.734 1 96.44 191 VAL A N 1
ATOM 1488 C CA . VAL A 1 191 ? -25.609 -0.379 14.023 1 96.44 191 VAL A CA 1
ATOM 1489 C C . VAL A 1 191 ? -26.203 -1.095 12.805 1 96.44 191 VAL A C 1
ATOM 1491 O O . VAL A 1 191 ? -26.797 -2.162 12.938 1 96.44 191 VAL A O 1
ATOM 1494 N N . TRP A 1 192 ? -26.031 -0.527 11.695 1 95.94 192 TRP A N 1
ATOM 1495 C CA . TRP A 1 192 ? -26.516 -1.111 10.453 1 95.94 192 TRP A CA 1
ATOM 1496 C C . TRP A 1 192 ? -25.953 -2.518 10.258 1 95.94 192 TRP A C 1
ATOM 1498 O O . TRP A 1 192 ? -26.703 -3.453 9.961 1 95.94 192 TRP A O 1
ATOM 1508 N N . VAL A 1 193 ? -24.609 -2.701 10.406 1 95.25 193 VAL A N 1
ATOM 1509 C CA . VAL A 1 193 ? -23.953 -3.984 10.211 1 95.25 193 VAL A CA 1
ATOM 1510 C C . VAL A 1 193 ? -24.516 -5.016 11.18 1 95.25 193 VAL A C 1
ATOM 1512 O O . VAL A 1 193 ? -24.734 -6.176 10.812 1 95.25 193 VAL A O 1
ATOM 1515 N N . ASP A 1 194 ? -24.812 -4.621 12.336 1 92.25 194 ASP A N 1
ATOM 1516 C CA . ASP A 1 194 ? -25.297 -5.516 13.391 1 92.25 194 ASP A CA 1
ATOM 1517 C C . ASP A 1 194 ? -26.688 -6.047 13.062 1 92.25 194 ASP A C 1
ATOM 1519 O O . ASP A 1 194 ? -27.078 -7.113 13.547 1 92.25 194 ASP A O 1
ATOM 1523 N N . THR A 1 195 ? -27.391 -5.383 12.25 1 91 195 THR A N 1
ATOM 1524 C CA . THR A 1 195 ? -28.781 -5.73 12.016 1 91 195 THR A CA 1
ATOM 1525 C C . THR A 1 195 ? -28.953 -6.387 10.648 1 91 195 THR A C 1
ATOM 1527 O O . THR A 1 195 ? -30.078 -6.625 10.203 1 91 195 THR A O 1
ATOM 1530 N N . THR A 1 196 ? -27.875 -6.707 10.016 1 86.25 196 THR A N 1
ATOM 1531 C CA . THR A 1 196 ? -27.969 -7.227 8.656 1 86.25 196 THR A CA 1
ATOM 1532 C C . THR A 1 196 ? -27.359 -8.625 8.562 1 86.25 196 THR A C 1
ATOM 1534 O O . THR A 1 196 ? -26.609 -9.039 9.445 1 86.25 196 THR A O 1
ATOM 1537 N N . SER A 1 197 ? -27.828 -9.305 7.574 1 89 197 SER A N 1
ATOM 1538 C CA . SER A 1 197 ? -27.297 -10.609 7.191 1 89 197 SER A CA 1
ATOM 1539 C C . SER A 1 197 ? -27.266 -10.773 5.676 1 89 197 SER A C 1
ATOM 1541 O O . SER A 1 197 ? -28.188 -10.336 4.98 1 89 197 SER A O 1
ATOM 1543 N N . PHE A 1 198 ? -26.125 -11.312 5.23 1 91.69 198 PHE A N 1
ATOM 1544 C CA . PHE A 1 198 ? -25.969 -11.453 3.789 1 91.69 198 PHE A CA 1
ATOM 1545 C C . PHE A 1 198 ? -25.438 -12.844 3.438 1 91.69 198 PHE A C 1
ATOM 1547 O O . PHE A 1 198 ? -24.812 -13.508 4.266 1 91.69 198 PHE A O 1
ATOM 1554 N N . LEU A 1 199 ? -25.734 -13.211 2.266 1 92.56 199 LEU A N 1
ATOM 1555 C CA . LEU A 1 199 ? -25.188 -14.469 1.768 1 92.56 199 LEU A CA 1
ATOM 1556 C C . LEU A 1 199 ? -23.812 -14.258 1.149 1 92.56 199 LEU A C 1
ATOM 1558 O O . LEU A 1 199 ? -22.969 -15.164 1.167 1 92.56 199 LEU A O 1
ATOM 1562 N N . THR A 1 200 ? -23.641 -13.055 0.627 1 93.75 200 THR A N 1
ATOM 1563 C CA . THR A 1 200 ? -22.406 -12.836 -0.122 1 93.75 200 THR A CA 1
ATOM 1564 C C . THR A 1 200 ? -21.703 -11.57 0.364 1 93.75 200 THR A C 1
ATOM 1566 O O . THR A 1 200 ? -22.344 -10.625 0.824 1 93.75 200 THR A O 1
ATOM 1569 N N . LEU A 1 201 ? -20.344 -11.547 0.173 1 95.25 201 LEU A N 1
ATOM 1570 C CA . LEU A 1 201 ? -19.531 -10.359 0.423 1 95.25 201 LEU A CA 1
ATOM 1571 C C . LEU A 1 201 ? -19.891 -9.242 -0.556 1 95.25 201 LEU A C 1
ATOM 1573 O O . LEU A 1 201 ? -19.828 -8.062 -0.209 1 95.25 201 LEU A O 1
ATOM 1577 N N . GLU A 1 202 ? -20.297 -9.664 -1.738 1 94.81 202 GLU A N 1
ATOM 1578 C CA . GLU A 1 202 ? -20.625 -8.719 -2.799 1 94.81 202 GLU A CA 1
ATOM 1579 C C . GLU A 1 202 ? -21.781 -7.816 -2.389 1 94.81 202 GLU A C 1
ATOM 1581 O O . GLU A 1 202 ? -21.688 -6.59 -2.471 1 94.81 202 GLU A O 1
ATOM 1586 N N . ARG A 1 203 ? -22.797 -8.406 -1.93 1 95.56 203 ARG A N 1
ATOM 1587 C CA . ARG A 1 203 ? -23.953 -7.621 -1.516 1 95.56 203 ARG A CA 1
ATOM 1588 C C . ARG A 1 203 ? -23.641 -6.797 -0.271 1 95.56 203 ARG A C 1
ATOM 1590 O O . ARG A 1 203 ? -23.984 -5.617 -0.201 1 95.56 203 ARG A O 1
ATOM 1597 N N . PHE A 1 204 ? -23.016 -7.469 0.691 1 96.81 204 PHE A N 1
ATOM 1598 C CA . PHE A 1 204 ? -22.641 -6.75 1.902 1 96.81 204 PHE A CA 1
ATOM 1599 C C . PHE A 1 204 ? -21.859 -5.488 1.561 1 96.81 204 PHE A C 1
ATOM 1601 O O . PHE A 1 204 ? -22.188 -4.398 2.041 1 96.81 204 PHE A O 1
ATOM 1608 N N . THR A 1 205 ? -20.812 -5.598 0.704 1 96.94 205 THR A N 1
ATOM 1609 C CA . THR A 1 205 ? -19.906 -4.504 0.368 1 96.94 205 THR A CA 1
ATOM 1610 C C . THR A 1 205 ? -20.656 -3.391 -0.363 1 96.94 205 THR A C 1
ATOM 1612 O O . THR A 1 205 ? -20.5 -2.213 -0.033 1 96.94 205 THR A O 1
ATOM 1615 N N . ARG A 1 206 ? -21.391 -3.715 -1.309 1 94.88 206 ARG A N 1
ATOM 1616 C CA . ARG A 1 206 ? -22.172 -2.725 -2.051 1 94.88 206 ARG A CA 1
ATOM 1617 C C . ARG A 1 206 ? -23.094 -1.953 -1.123 1 94.88 206 ARG A C 1
ATOM 1619 O O . ARG A 1 206 ? -23.156 -0.722 -1.173 1 94.88 206 ARG A O 1
ATOM 1626 N N . ASP A 1 207 ? -23.859 -2.668 -0.287 1 95.69 207 ASP A N 1
ATOM 1627 C CA . ASP A 1 207 ? -24.828 -2.033 0.591 1 95.69 207 ASP A CA 1
ATOM 1628 C C . ASP A 1 207 ? -24.141 -1.183 1.655 1 95.69 207 ASP A C 1
ATOM 1630 O O . ASP A 1 207 ? -24.672 -0.15 2.07 1 95.69 207 ASP A O 1
ATOM 1634 N N . LEU A 1 208 ? -23.016 -1.677 2.111 1 96.81 208 LEU A N 1
ATOM 1635 C CA . LEU A 1 208 ? -22.234 -0.869 3.033 1 96.81 208 LEU A CA 1
ATOM 1636 C C . LEU A 1 208 ? -21.891 0.483 2.418 1 96.81 208 LEU A C 1
ATOM 1638 O O . LEU A 1 208 ? -22.062 1.522 3.059 1 96.81 208 LEU A O 1
ATOM 1642 N N . ILE A 1 209 ? -21.391 0.478 1.193 1 96.19 209 ILE A N 1
ATOM 1643 C CA . ILE A 1 209 ? -21.047 1.708 0.487 1 96.19 209 ILE A CA 1
ATOM 1644 C C . ILE A 1 209 ? -22.297 2.582 0.344 1 96.19 209 ILE A C 1
ATOM 1646 O O . ILE A 1 209 ? -22.25 3.787 0.605 1 96.19 209 ILE A O 1
ATOM 1650 N N . HIS A 1 210 ? -23.359 1.939 -0 1 93.81 210 HIS A N 1
ATOM 1651 C CA . HIS A 1 210 ? -24.609 2.672 -0.15 1 93.81 210 HIS A CA 1
ATOM 1652 C C . HIS A 1 210 ? -25.016 3.342 1.159 1 93.81 210 HIS A C 1
ATOM 1654 O O . HIS A 1 210 ? -25.391 4.516 1.171 1 93.81 210 HIS A O 1
ATOM 1660 N N . GLU A 1 211 ? -24.969 2.605 2.182 1 95.12 211 GLU A N 1
ATOM 1661 C CA . GLU A 1 211 ? -25.344 3.125 3.494 1 95.12 211 GLU A CA 1
ATOM 1662 C C . GLU A 1 211 ? -24.469 4.309 3.895 1 95.12 211 GLU A C 1
ATOM 1664 O O . GLU A 1 211 ? -24.969 5.309 4.414 1 95.12 211 GLU A O 1
ATOM 1669 N N . ALA A 1 212 ? -23.188 4.223 3.664 1 96.25 212 ALA A N 1
ATOM 1670 C CA . ALA A 1 212 ? -22.266 5.305 3.986 1 96.25 212 ALA A CA 1
ATOM 1671 C C . ALA A 1 212 ? -22.578 6.559 3.174 1 96.25 212 ALA A C 1
ATOM 1673 O O . ALA A 1 212 ? -22.672 7.656 3.727 1 96.25 212 ALA A O 1
ATOM 1674 N N . MET A 1 213 ? -22.75 6.41 1.902 1 93.44 213 MET A N 1
ATOM 1675 C CA . MET A 1 213 ? -22.953 7.543 1.002 1 93.44 213 MET A CA 1
ATOM 1676 C C . MET A 1 213 ? -24.328 8.18 1.246 1 93.44 213 MET A C 1
ATOM 1678 O O . MET A 1 213 ? -24.484 9.383 1.059 1 93.44 213 MET A O 1
ATOM 1682 N N . HIS A 1 214 ? -25.234 7.387 1.64 1 92.38 214 HIS A N 1
ATOM 1683 C CA . HIS A 1 214 ? -26.562 7.906 1.947 1 92.38 214 HIS A CA 1
ATOM 1684 C C . HIS A 1 214 ? -26.531 8.75 3.219 1 92.38 214 HIS A C 1
ATOM 1686 O O . HIS A 1 214 ? -27.328 9.68 3.367 1 92.38 214 HIS A O 1
ATOM 1692 N N . HIS A 1 215 ? -25.656 8.461 4.047 1 92.44 215 HIS A N 1
ATOM 1693 C CA . HIS A 1 215 ? -25.578 9.148 5.332 1 92.44 215 HIS A CA 1
ATOM 1694 C C . HIS A 1 215 ? -25.219 10.617 5.148 1 92.44 215 HIS A C 1
ATOM 1696 O O . HIS A 1 215 ? -25.656 11.469 5.934 1 92.44 215 HIS A O 1
ATOM 1702 N N . HIS A 1 216 ? -24.422 10.922 4.191 1 89.94 216 HIS A N 1
ATOM 1703 C CA . HIS A 1 216 ? -24.031 12.305 3.961 1 89.94 216 HIS A CA 1
ATOM 1704 C C . HIS A 1 216 ? -23.844 12.586 2.473 1 89.94 216 HIS A C 1
ATOM 1706 O O . HIS A 1 216 ? -23.125 11.852 1.789 1 89.94 216 HIS A O 1
ATOM 1712 N N . SER A 1 217 ? -24.25 13.703 1.996 1 87.19 217 SER A N 1
ATOM 1713 C CA . SER A 1 217 ? -24.312 14 0.569 1 87.19 217 SER A CA 1
ATOM 1714 C C . SER A 1 217 ? -22.938 14.422 0.042 1 87.19 217 SER A C 1
ATOM 1716 O O . SER A 1 217 ? -22.688 14.367 -1.164 1 87.19 217 SER A O 1
ATOM 1718 N N . SER A 1 218 ? -22.047 14.797 0.911 1 88.75 218 SER A N 1
ATOM 1719 C CA . SER A 1 218 ? -20.75 15.297 0.472 1 88.75 218 SER A CA 1
ATOM 1720 C C . SER A 1 218 ? -19.812 14.156 0.1 1 88.75 218 SER A C 1
ATOM 1722 O O . SER A 1 218 ? -18.719 14.383 -0.44 1 88.75 218 SER A O 1
ATOM 1724 N N . ILE A 1 219 ? -20.203 12.922 0.366 1 93.12 219 ILE A N 1
ATOM 1725 C CA . ILE A 1 219 ? -19.406 11.773 -0.047 1 93.12 219 ILE A CA 1
ATOM 1726 C C . ILE A 1 219 ? -19.594 11.523 -1.54 1 93.12 219 ILE A C 1
ATOM 1728 O O . ILE A 1 219 ? -20.609 10.945 -1.953 1 93.12 219 ILE A O 1
ATOM 1732 N N . ALA A 1 220 ? -18.656 11.891 -2.289 1 90.44 220 ALA A N 1
ATOM 1733 C CA . ALA A 1 220 ? -18.75 11.797 -3.744 1 90.44 220 ALA A CA 1
ATOM 1734 C C . ALA A 1 220 ? -18.484 10.367 -4.215 1 90.44 220 ALA A C 1
ATOM 1736 O O . ALA A 1 220 ? -19.156 9.883 -5.137 1 90.44 220 ALA A O 1
ATOM 1737 N N . PHE A 1 221 ? -17.5 9.75 -3.637 1 93.12 221 PHE A N 1
ATOM 1738 C CA . PHE A 1 221 ? -17.141 8.367 -3.918 1 93.12 221 PHE A CA 1
ATOM 1739 C C . PHE A 1 221 ? -16.812 7.621 -2.631 1 93.12 221 PHE A C 1
ATOM 1741 O O . PHE A 1 221 ? -16.312 8.219 -1.672 1 93.12 221 PHE A O 1
ATOM 1748 N N . ALA A 1 222 ? -17.109 6.355 -2.689 1 96 222 ALA A N 1
ATOM 1749 C CA . ALA A 1 222 ? -16.703 5.477 -1.601 1 96 222 ALA A CA 1
ATOM 1750 C C . ALA A 1 222 ? -16.094 4.18 -2.139 1 96 222 ALA A C 1
ATOM 1752 O O . ALA A 1 222 ? -16.594 3.617 -3.117 1 96 222 ALA A O 1
ATOM 1753 N N . ASN A 1 223 ? -15.031 3.816 -1.621 1 97.31 223 ASN A N 1
ATOM 1754 C CA . ASN A 1 223 ? -14.328 2.572 -1.923 1 97.31 223 ASN A CA 1
ATOM 1755 C C . ASN A 1 223 ? -14.227 1.675 -0.693 1 97.31 223 ASN A C 1
ATOM 1757 O O . ASN A 1 223 ? -13.797 2.119 0.371 1 97.31 223 ASN A O 1
ATOM 1761 N N . ALA A 1 224 ? -14.633 0.46 -0.801 1 98.25 224 ALA A N 1
ATOM 1762 C CA . ALA A 1 224 ? -14.547 -0.477 0.317 1 98.25 224 ALA A CA 1
ATOM 1763 C C . ALA A 1 224 ? -13.859 -1.771 -0.101 1 98.25 224 ALA A C 1
ATOM 1765 O O . ALA A 1 224 ? -14.188 -2.35 -1.14 1 98.25 224 ALA A O 1
ATOM 1766 N N . LYS A 1 225 ? -12.922 -2.105 0.599 1 98.56 225 LYS A N 1
ATOM 1767 C CA . LYS A 1 225 ? -12.344 -3.449 0.549 1 98.56 225 LYS A CA 1
ATOM 1768 C C . LYS A 1 225 ? -12.742 -4.258 1.781 1 98.56 225 LYS A C 1
ATOM 1770 O O . LYS A 1 225 ? -12.453 -3.861 2.912 1 98.56 225 LYS A O 1
ATOM 1775 N N . VAL A 1 226 ? -13.352 -5.34 1.621 1 98.56 226 VAL A N 1
ATOM 1776 C CA . VAL A 1 226 ? -13.836 -6.176 2.715 1 98.56 226 VAL A CA 1
ATOM 1777 C C . VAL A 1 226 ? -13.148 -7.543 2.66 1 98.56 226 VAL A C 1
ATOM 1779 O O . VAL A 1 226 ? -13.219 -8.234 1.641 1 98.56 226 VAL A O 1
ATOM 1782 N N . SER A 1 227 ? -12.586 -7.906 3.748 1 98.31 227 SER A N 1
ATOM 1783 C CA . SER A 1 227 ? -11.789 -9.125 3.812 1 98.31 227 SER A CA 1
ATOM 1784 C C . SER A 1 227 ? -12.422 -10.156 4.75 1 98.31 227 SER A C 1
ATOM 1786 O O . SER A 1 227 ? -12.969 -9.789 5.793 1 98.31 227 SER A O 1
ATOM 1788 N N . LYS A 1 228 ? -12.328 -11.359 4.348 1 96.44 228 LYS A N 1
ATOM 1789 C CA . LYS A 1 228 ? -12.68 -12.523 5.16 1 96.44 228 LYS A CA 1
ATOM 1790 C C . LYS A 1 228 ? -11.43 -13.32 5.547 1 96.44 228 LYS A C 1
ATOM 1792 O O . LYS A 1 228 ? -10.945 -14.133 4.766 1 96.44 228 LYS A O 1
ATOM 1797 N N . PRO A 1 229 ? -10.984 -13.18 6.77 1 94.88 229 PRO A N 1
ATOM 1798 C CA . PRO A 1 229 ? -9.742 -13.844 7.164 1 94.88 229 PRO A CA 1
ATOM 1799 C C . PRO A 1 229 ? -9.898 -15.352 7.312 1 94.88 229 PRO A C 1
ATOM 1801 O O . PRO A 1 229 ? -8.922 -16.094 7.176 1 94.88 229 PRO A O 1
ATOM 1804 N N . CYS A 1 230 ? -11.078 -15.875 7.422 1 89.31 230 CYS A N 1
ATOM 1805 C CA . CYS A 1 230 ? -11.227 -17.281 7.77 1 89.31 230 CYS A CA 1
ATOM 1806 C C . CYS A 1 230 ? -11.812 -18.078 6.605 1 89.31 230 CYS A C 1
ATOM 1808 O O . CYS A 1 230 ? -12.125 -19.266 6.746 1 89.31 230 CYS A O 1
ATOM 1810 N N . ALA A 1 231 ? -11.961 -17.516 5.473 1 87.25 231 ALA A N 1
ATOM 1811 C CA . ALA A 1 231 ? -12.664 -18.156 4.363 1 87.25 231 ALA A CA 1
ATOM 1812 C C . ALA A 1 231 ? -11.805 -19.25 3.729 1 87.25 231 ALA A C 1
ATOM 1814 O O . ALA A 1 231 ? -12.32 -20.281 3.309 1 87.25 231 ALA A O 1
ATOM 1815 N N . VAL A 1 232 ? -10.586 -19.062 3.477 1 89.56 232 VAL A N 1
ATOM 1816 C CA . VAL A 1 232 ? -9.672 -20 2.834 1 89.56 232 VAL A CA 1
ATOM 1817 C C . VAL A 1 232 ? -8.508 -20.312 3.775 1 89.56 232 VAL A C 1
ATOM 1819 O O . VAL A 1 232 ? -7.754 -19.422 4.164 1 89.56 232 VAL A O 1
ATOM 1822 N N . ALA A 1 233 ? -8.445 -21.672 3.881 1 85.5 233 ALA A N 1
ATOM 1823 C CA . ALA A 1 233 ? -7.344 -22.109 4.738 1 85.5 233 ALA A CA 1
ATOM 1824 C C . ALA A 1 233 ? -5.996 -21.844 4.082 1 85.5 233 ALA A C 1
ATOM 1826 O O . ALA A 1 233 ? -5.844 -21.984 2.869 1 85.5 233 ALA A O 1
ATOM 1827 N N . GLY A 1 234 ? -5.098 -21.234 4.742 1 91.06 234 GLY A N 1
ATOM 1828 C CA . GLY A 1 234 ? -3.742 -21 4.262 1 91.06 234 GLY A CA 1
ATOM 1829 C C . GLY A 1 234 ? -3.521 -19.594 3.738 1 91.06 234 GLY A C 1
ATOM 1830 O O . GLY A 1 234 ? -2.396 -19.234 3.393 1 91.06 234 GLY A O 1
ATOM 1831 N N . ALA A 1 235 ? -4.66 -19 3.49 1 94.81 235 ALA A N 1
ATOM 1832 C CA . ALA A 1 235 ? -4.543 -17.609 3.086 1 94.81 235 ALA A CA 1
ATOM 1833 C C . ALA A 1 235 ? -4.664 -16.672 4.285 1 94.81 235 ALA A C 1
ATOM 1835 O O . ALA A 1 235 ? -5.34 -17 5.266 1 94.81 235 ALA A O 1
ATOM 1836 N N . ARG A 1 236 ? -3.986 -15.586 4.219 1 95.12 236 ARG A N 1
ATOM 1837 C CA . ARG A 1 236 ? -4.191 -14.578 5.254 1 95.12 236 ARG A CA 1
ATOM 1838 C C . ARG A 1 236 ? -5.621 -14.039 5.223 1 95.12 236 ARG A C 1
ATOM 1840 O O . ARG A 1 236 ? -6.242 -13.859 6.27 1 95.12 236 ARG A O 1
ATOM 1847 N N . PHE A 1 237 ? -6.145 -13.781 4.031 1 96.75 237 PHE A N 1
ATOM 1848 C CA . PHE A 1 237 ? -7.547 -13.43 3.85 1 96.75 237 PHE A CA 1
ATOM 1849 C C . PHE A 1 237 ? -7.945 -13.523 2.381 1 96.75 237 PHE A C 1
ATOM 1851 O O . PHE A 1 237 ? -7.082 -13.586 1.503 1 96.75 237 PHE A O 1
ATOM 1858 N N . THR A 1 238 ? -9.211 -13.586 2.117 1 96.5 238 THR A N 1
ATOM 1859 C CA . THR A 1 238 ? -9.828 -13.266 0.835 1 96.5 238 THR A CA 1
ATOM 1860 C C . THR A 1 238 ? -10.609 -11.961 0.924 1 96.5 238 THR A C 1
ATOM 1862 O O . THR A 1 238 ? -11.055 -11.57 2.006 1 96.5 238 THR A O 1
ATOM 1865 N N . ALA A 1 239 ? -10.719 -11.281 -0.216 1 98.06 239 ALA A N 1
ATOM 1866 C CA . ALA A 1 239 ? -11.375 -9.977 -0.131 1 98.06 239 ALA A CA 1
ATOM 1867 C C . ALA A 1 239 ? -12 -9.594 -1.468 1 98.06 239 ALA A C 1
ATOM 1869 O O . ALA A 1 239 ? -11.656 -10.156 -2.508 1 98.06 239 ALA A O 1
ATOM 1870 N N . ILE A 1 240 ? -12.883 -8.68 -1.415 1 96.56 240 ILE A N 1
ATOM 1871 C CA . ILE A 1 240 ? -13.383 -7.996 -2.602 1 96.56 240 ILE A CA 1
ATOM 1872 C C . ILE A 1 240 ? -13.297 -6.484 -2.4 1 96.56 240 ILE A C 1
ATOM 1874 O O . ILE A 1 240 ? -13.289 -6.004 -1.264 1 96.56 240 ILE A O 1
ATOM 1878 N N . GLN A 1 241 ? -13.211 -5.781 -3.42 1 97.56 241 GLN A N 1
ATOM 1879 C CA . GLN A 1 241 ? -13.141 -4.32 -3.402 1 97.56 241 GLN A CA 1
ATOM 1880 C C . GLN A 1 241 ? -14.078 -3.713 -4.441 1 97.56 241 GLN A C 1
ATOM 1882 O O . GLN A 1 241 ? -14.078 -4.125 -5.602 1 97.56 241 GLN A O 1
ATOM 1887 N N . MET A 1 242 ? -14.852 -2.762 -3.998 1 95.94 242 MET A N 1
ATOM 1888 C CA . MET A 1 242 ? -15.773 -2.045 -4.871 1 95.94 242 MET A CA 1
ATOM 1889 C C . MET A 1 242 ? -15.656 -0.538 -4.672 1 95.94 242 MET A C 1
ATOM 1891 O O . MET A 1 242 ? -15.336 -0.077 -3.574 1 95.94 242 MET A O 1
ATOM 1895 N N . GLN A 1 243 ? -15.875 0.173 -5.66 1 94.75 243 GLN A N 1
ATOM 1896 C CA . GLN A 1 243 ? -15.969 1.628 -5.605 1 94.75 243 GLN A CA 1
ATOM 1897 C C . GLN A 1 243 ? -17.234 2.123 -6.305 1 94.75 243 GLN A C 1
ATOM 1899 O O . GLN A 1 243 ? -17.5 1.745 -7.449 1 94.75 243 GLN A O 1
ATOM 1904 N N . LEU A 1 244 ? -17.953 2.914 -5.621 1 93.06 244 LEU A N 1
ATOM 1905 C CA . LEU A 1 244 ? -19.141 3.539 -6.188 1 93.06 244 LEU A CA 1
ATOM 1906 C C . LEU A 1 244 ? -19.047 5.059 -6.109 1 93.06 244 LEU A C 1
ATOM 1908 O O . LEU A 1 244 ? -18.391 5.598 -5.219 1 93.06 244 LEU A O 1
ATOM 1912 N N . GLY A 1 245 ? -19.656 5.727 -7.043 1 91.25 245 GLY A N 1
ATOM 1913 C CA . GLY A 1 245 ? -19.656 7.18 -7.082 1 91.25 245 GLY A CA 1
ATOM 1914 C C . GLY A 1 245 ? -21.016 7.758 -7.438 1 91.25 245 GLY A C 1
ATOM 1915 O O . GLY A 1 245 ? -21.844 7.082 -8.047 1 91.25 245 GLY A O 1
ATOM 1916 N N . ARG A 1 246 ? -21.219 9.016 -6.961 1 85.88 246 ARG A N 1
ATOM 1917 C CA . ARG A 1 246 ? -22.438 9.734 -7.32 1 85.88 246 ARG A CA 1
ATOM 1918 C C . ARG A 1 246 ? -22.375 10.227 -8.766 1 85.88 246 ARG A C 1
ATOM 1920 O O . ARG A 1 246 ? -21.312 10.664 -9.227 1 85.88 246 ARG A O 1
ATOM 1927 N N . LYS A 1 247 ? -23.531 9.977 -9.609 1 71.56 247 LYS A N 1
ATOM 1928 C CA . LYS A 1 247 ? -23.594 10.508 -10.969 1 71.56 247 LYS A CA 1
ATOM 1929 C C . LYS A 1 247 ? -23.625 12.039 -10.961 1 71.56 247 LYS A C 1
ATOM 1931 O O . LYS A 1 247 ? -24.25 12.648 -10.086 1 71.56 247 LYS A O 1
ATOM 1936 N N . GLN A 1 248 ? -22.656 12.766 -11.383 1 60.41 248 GLN A N 1
ATOM 1937 C CA . GLN A 1 248 ? -22.703 14.219 -11.477 1 60.41 248 GLN A CA 1
ATOM 1938 C C . GLN A 1 248 ? -23.984 14.68 -12.156 1 60.41 248 GLN A C 1
ATOM 1940 O O . GLN A 1 248 ? -24.312 14.227 -13.25 1 60.41 248 GLN A O 1
ATOM 1945 N N . GLY A 1 249 ? -25.125 14.734 -11.547 1 45.75 249 GLY A N 1
ATOM 1946 C CA . GLY A 1 249 ? -26.266 15.367 -12.18 1 45.75 249 GLY A CA 1
ATOM 1947 C C . GLY A 1 249 ? -25.906 16.609 -12.977 1 45.75 249 GLY A C 1
ATOM 1948 O O . GLY A 1 249 ? -24.891 17.25 -12.711 1 45.75 249 GLY A O 1
ATOM 1949 N N . ASP A 1 250 ? -26.359 16.688 -14.289 1 38.5 250 ASP A N 1
ATOM 1950 C CA . ASP A 1 250 ? -26.578 17.875 -15.102 1 38.5 250 ASP A CA 1
ATOM 1951 C C . ASP A 1 250 ? -27.062 19.047 -14.25 1 38.5 250 ASP A C 1
ATOM 1953 O O . ASP A 1 250 ? -28.156 19 -13.68 1 38.5 250 ASP A O 1
ATOM 1957 N N . ASP A 1 251 ? -26.406 19.688 -13.406 1 31.84 251 ASP A N 1
ATOM 1958 C CA . ASP A 1 251 ? -26.938 21.047 -13.445 1 31.84 251 ASP A CA 1
A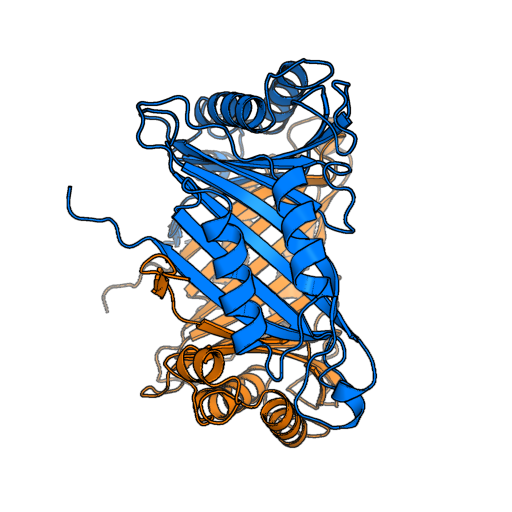TOM 1959 C C . ASP A 1 251 ? -26.969 21.594 -14.875 1 31.84 251 ASP A C 1
ATOM 1961 O O . ASP A 1 251 ? -26.031 21.359 -15.648 1 31.84 251 ASP A O 1
ATOM 1965 N N . MET B 1 1 ? -35.812 2.361 -0.992 1 32.94 1 MET B N 1
ATOM 1966 C CA . MET B 1 1 ? -35.062 3.604 -0.785 1 32.94 1 MET B CA 1
ATOM 1967 C C . MET B 1 1 ? -34.344 4.02 -2.055 1 32.94 1 MET B C 1
ATOM 1969 O O . MET B 1 1 ? -33.688 3.193 -2.699 1 32.94 1 MET B O 1
ATOM 1973 N N . ASP B 1 2 ? -34.688 4.977 -2.688 1 38.66 2 ASP B N 1
ATOM 1974 C CA . ASP B 1 2 ? -34.156 5.516 -3.932 1 38.66 2 ASP B CA 1
ATOM 1975 C C . ASP B 1 2 ? -32.656 5.812 -3.797 1 38.66 2 ASP B C 1
ATOM 1977 O O . ASP B 1 2 ? -32.281 6.727 -3.072 1 38.66 2 ASP B O 1
ATOM 1981 N N . TRP B 1 3 ? -31.891 4.84 -3.75 1 49.06 3 TRP B N 1
ATOM 1982 C CA . TRP B 1 3 ? -30.453 5.008 -3.666 1 49.06 3 TRP B CA 1
ATOM 1983 C C . TRP B 1 3 ? -29.953 6 -4.711 1 49.06 3 TRP B C 1
ATOM 1985 O O . TRP B 1 3 ? -30.531 6.121 -5.793 1 49.06 3 TRP B O 1
ATOM 1995 N N . PRO B 1 4 ? -29.25 6.918 -4.312 1 51.69 4 PRO B N 1
ATOM 1996 C CA . PRO B 1 4 ? -28.688 7.762 -5.375 1 51.69 4 PRO B CA 1
ATOM 1997 C C . PRO B 1 4 ? -28.141 6.953 -6.547 1 51.69 4 PRO B C 1
ATOM 1999 O O . PRO B 1 4 ? -27.797 5.781 -6.383 1 51.69 4 PRO B O 1
ATOM 2002 N N . ASP B 1 5 ? -28.547 7.281 -7.641 1 60.41 5 ASP B N 1
ATOM 2003 C CA . ASP B 1 5 ? -28.016 6.695 -8.867 1 60.41 5 ASP B CA 1
ATOM 2004 C C . ASP B 1 5 ? -26.5 6.559 -8.797 1 60.41 5 ASP B C 1
ATOM 2006 O O . ASP B 1 5 ? -25.766 7.531 -9.016 1 60.41 5 ASP B O 1
ATOM 2010 N N . LEU B 1 6 ? -26.125 5.562 -8.016 1 67.44 6 LEU B N 1
ATOM 2011 C CA . LEU B 1 6 ? -24.688 5.297 -7.93 1 67.44 6 LEU B CA 1
ATOM 2012 C C . LEU B 1 6 ? -24.234 4.406 -9.078 1 67.44 6 LEU B C 1
ATOM 2014 O O . LEU B 1 6 ? -24.984 3.553 -9.547 1 67.44 6 LEU B O 1
ATOM 2018 N N . SER B 1 7 ? -23.266 4.871 -9.773 1 70.12 7 SER B N 1
ATOM 2019 C CA . SER B 1 7 ? -22.672 4.047 -10.82 1 70.12 7 SER B CA 1
ATOM 2020 C C . SER B 1 7 ? -21.297 3.545 -10.406 1 70.12 7 SER B C 1
ATOM 2022 O O . SER B 1 7 ? -20.609 4.18 -9.594 1 70.12 7 SER B O 1
ATOM 2024 N N . SER B 1 8 ? -21.062 2.359 -10.867 1 70.31 8 SER B N 1
ATOM 2025 C CA . SER B 1 8 ? -19.719 1.828 -10.656 1 70.31 8 SER B CA 1
ATOM 2026 C C . SER B 1 8 ? -18.672 2.719 -11.312 1 70.31 8 SER B C 1
ATOM 2028 O O . SER B 1 8 ? -18.766 3.027 -12.5 1 70.31 8 SER B O 1
ATOM 2030 N N . SER B 1 9 ? -17.75 3.279 -10.508 1 68.31 9 SER B N 1
ATOM 2031 C CA . SER B 1 9 ? -16.766 4.227 -11.008 1 68.31 9 SER B CA 1
ATOM 2032 C C . SER B 1 9 ? -15.438 3.535 -11.312 1 68.31 9 SER B C 1
ATOM 2034 O O . SER B 1 9 ? -14.586 4.094 -12 1 68.31 9 SER B O 1
ATOM 2036 N N . GLN B 1 10 ? -15.211 2.367 -10.773 1 74.5 10 GLN B N 1
ATOM 2037 C CA . GLN B 1 10 ? -14.016 1.592 -11.086 1 74.5 10 GLN B CA 1
ATOM 2038 C C . GLN B 1 10 ? -14.328 0.1 -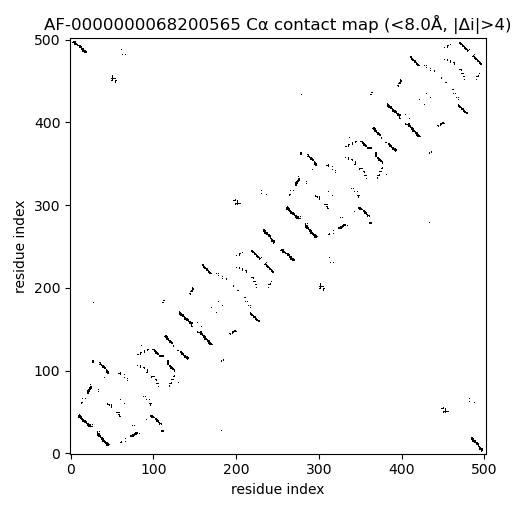11.156 1 74.5 10 GLN B C 1
ATOM 2040 O O . GLN B 1 10 ? -15.359 -0.347 -10.633 1 74.5 10 GLN B O 1
ATOM 2045 N N . THR B 1 11 ? -13.469 -0.63 -11.742 1 87 11 THR B N 1
ATOM 2046 C CA . THR B 1 11 ? -13.617 -2.076 -11.867 1 87 11 THR B CA 1
ATOM 2047 C C . THR B 1 11 ? -13.508 -2.746 -10.5 1 87 11 THR B C 1
ATOM 2049 O O . THR B 1 11 ? -12.641 -2.395 -9.695 1 87 11 THR B O 1
ATOM 2052 N N . ASP B 1 12 ? -14.438 -3.609 -10.172 1 94.31 12 ASP B N 1
ATOM 2053 C CA . ASP B 1 12 ? -14.398 -4.383 -8.938 1 94.31 12 ASP B CA 1
ATOM 2054 C C . ASP B 1 12 ? -13.25 -5.387 -8.953 1 94.31 12 ASP B C 1
ATOM 2056 O O . ASP B 1 12 ? -12.789 -5.789 -10.023 1 94.31 12 ASP B O 1
ATOM 2060 N N . ARG B 1 13 ? -12.797 -5.773 -7.766 1 96.75 13 ARG B N 1
ATOM 2061 C CA . ARG B 1 13 ? -11.672 -6.699 -7.691 1 96.75 13 ARG B CA 1
ATOM 2062 C C . ARG B 1 13 ? -11.898 -7.746 -6.609 1 96.75 13 ARG B C 1
ATOM 2064 O O . ARG B 1 13 ? -12.555 -7.477 -5.602 1 96.75 13 ARG B O 1
ATOM 2071 N N . ILE B 1 14 ? -11.328 -8.867 -6.812 1 96.94 14 ILE B N 1
ATOM 2072 C CA . ILE B 1 14 ? -11.281 -9.969 -5.859 1 96.94 14 ILE B CA 1
ATOM 2073 C C . ILE B 1 14 ? -9.836 -10.289 -5.512 1 96.94 14 ILE B C 1
ATOM 2075 O O . ILE B 1 14 ? -8.961 -10.289 -6.383 1 96.94 14 ILE B O 1
ATOM 2079 N N . PHE B 1 15 ? -9.648 -10.617 -4.234 1 98.12 15 PHE B N 1
ATOM 2080 C CA . PHE B 1 15 ? -8.289 -10.852 -3.752 1 98.12 15 PHE B CA 1
ATOM 2081 C C . PHE B 1 15 ? -8.203 -12.18 -3.008 1 98.12 15 PHE B C 1
ATOM 2083 O O . PHE B 1 15 ? -9.117 -12.547 -2.268 1 98.12 15 PHE B O 1
ATOM 2090 N N . ILE B 1 16 ? -7.18 -12.883 -3.15 1 98.25 16 ILE B N 1
ATOM 2091 C CA . ILE B 1 16 ? -6.645 -13.898 -2.246 1 98.25 16 ILE B CA 1
ATOM 2092 C C . ILE B 1 16 ? -5.246 -13.492 -1.785 1 98.25 16 ILE B C 1
ATOM 2094 O O . ILE B 1 16 ? -4.336 -13.352 -2.604 1 98.25 16 ILE B O 1
ATOM 2098 N N . ASP B 1 17 ? -5.148 -13.352 -0.563 1 98.38 17 ASP B N 1
ATOM 2099 C CA . ASP B 1 17 ? -3.912 -12.766 -0.052 1 98.38 17 ASP B CA 1
ATOM 2100 C C . ASP B 1 17 ? -3.043 -13.82 0.624 1 98.38 17 ASP B C 1
ATOM 2102 O O . ASP B 1 17 ? -3.496 -14.516 1.54 1 98.38 17 ASP B O 1
ATOM 2106 N N . MET B 1 18 ? -1.817 -13.914 0.188 1 97.88 18 MET B N 1
ATOM 2107 C CA . MET B 1 18 ? -0.76 -14.734 0.773 1 97.88 18 MET B CA 1
ATOM 2108 C C . MET B 1 18 ? -1.229 -16.172 0.965 1 97.88 18 MET B C 1
ATOM 2110 O O . MET B 1 18 ? -1.126 -16.719 2.062 1 97.88 18 MET B O 1
ATOM 2114 N N . LEU B 1 19 ? -1.742 -16.75 -0.066 1 98.12 19 LEU B N 1
ATOM 2115 C CA . LEU B 1 19 ? -2.01 -18.188 -0.068 1 98.12 19 LEU B CA 1
ATOM 2116 C C . LEU B 1 19 ? -0.715 -18.984 0.056 1 98.12 19 LEU B C 1
ATOM 2118 O O . LEU B 1 19 ? 0.127 -18.938 -0.845 1 98.12 19 LEU B O 1
ATOM 2122 N N . SER B 1 20 ? -0.571 -19.719 1.125 1 97.5 20 SER B N 1
ATOM 2123 C CA . SER B 1 20 ? 0.708 -20.328 1.469 1 97.5 20 SER B CA 1
ATOM 2124 C C . SER B 1 20 ? 0.773 -21.781 0.991 1 97.5 20 SER B C 1
ATOM 2126 O O . SER B 1 20 ? -0.206 -22.516 1.099 1 97.5 20 SER B O 1
ATOM 2128 N N . PHE B 1 21 ? 1.932 -22.188 0.489 1 97.56 21 PHE B N 1
ATOM 2129 C CA . PHE B 1 21 ? 2.186 -23.547 0.039 1 97.56 21 PHE B CA 1
ATOM 2130 C C . P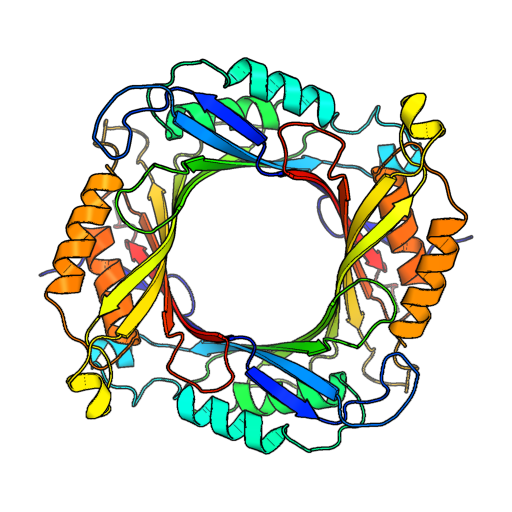HE B 1 21 ? 3.684 -23.812 -0.068 1 97.56 21 PHE B C 1
ATOM 2132 O O . PHE B 1 21 ? 4.496 -22.891 0.117 1 97.56 21 PHE B O 1
ATOM 2139 N N . ASN B 1 22 ? 4.055 -25.047 -0.255 1 97.06 22 ASN B N 1
ATOM 2140 C CA . ASN B 1 22 ? 5.434 -25.438 -0.519 1 97.06 22 ASN B CA 1
ATOM 2141 C C . ASN B 1 22 ? 5.605 -25.953 -1.944 1 97.06 22 ASN B C 1
ATOM 2143 O O . ASN B 1 22 ? 4.773 -26.719 -2.439 1 97.06 22 ASN B O 1
ATOM 2147 N N . ALA B 1 23 ? 6.586 -25.438 -2.631 1 97.38 23 ALA B N 1
ATOM 2148 C CA . ALA B 1 23 ? 6.867 -25.891 -3.988 1 97.38 23 ALA B CA 1
ATOM 2149 C C . ALA B 1 23 ? 8.328 -25.656 -4.359 1 97.38 23 ALA B C 1
ATOM 2151 O O . ALA B 1 23 ? 9.039 -24.922 -3.654 1 97.38 23 ALA B O 1
ATOM 2152 N N . THR B 1 24 ? 8.742 -26.359 -5.379 1 96.56 24 THR B N 1
ATOM 2153 C CA . THR B 1 24 ? 10.047 -26.094 -5.98 1 96.56 24 THR B CA 1
ATOM 2154 C C . THR B 1 24 ? 9.906 -25.109 -7.137 1 96.56 24 THR B C 1
ATOM 2156 O O . THR B 1 24 ? 9.211 -25.375 -8.109 1 96.56 24 THR B O 1
ATOM 2159 N N . ALA B 1 25 ? 10.484 -23.953 -7.016 1 95.06 25 ALA B N 1
ATOM 2160 C CA . ALA B 1 25 ? 10.43 -22.922 -8.039 1 95.06 25 ALA B CA 1
ATOM 2161 C C . ALA B 1 25 ? 11.82 -22.375 -8.336 1 95.06 25 ALA B C 1
ATOM 2163 O O . ALA B 1 25 ? 12.094 -21.188 -8.102 1 95.06 25 ALA B O 1
ATOM 2164 N N . GLY B 1 26 ? 12.625 -23.156 -8.938 1 92.19 26 GLY B N 1
ATOM 2165 C CA . GLY B 1 26 ? 14.016 -22.797 -9.156 1 92.19 26 GLY B CA 1
ATOM 2166 C C . GLY B 1 26 ? 14.898 -23.062 -7.949 1 92.19 26 GLY B C 1
ATOM 2167 O O . GLY B 1 26 ? 14.633 -23.984 -7.18 1 92.19 26 GLY B O 1
ATOM 2168 N N . ARG B 1 27 ? 15.938 -22.344 -7.824 1 89.12 27 ARG B N 1
ATOM 2169 C CA . ARG B 1 27 ? 16.906 -22.547 -6.754 1 89.12 27 ARG B CA 1
ATOM 2170 C C . ARG B 1 27 ? 16.578 -21.672 -5.547 1 89.12 27 ARG B C 1
ATOM 2172 O O . ARG B 1 27 ? 16.078 -20.562 -5.695 1 89.12 27 ARG B O 1
ATOM 2179 N N . ASP B 1 28 ? 16.922 -22.219 -4.379 1 88.88 28 ASP B N 1
ATOM 2180 C CA . ASP B 1 28 ? 16.766 -21.406 -3.168 1 88.88 28 ASP B CA 1
ATOM 2181 C C . ASP B 1 28 ? 17.969 -20.5 -2.953 1 88.88 28 ASP B C 1
ATOM 2183 O O . ASP B 1 28 ? 18.797 -20.344 -3.85 1 88.88 28 ASP B O 1
ATOM 2187 N N . CYS B 1 29 ? 18.031 -19.828 -1.832 1 88.31 29 CYS B N 1
ATOM 2188 C CA . CYS B 1 29 ? 19.047 -18.812 -1.563 1 88.31 29 CYS B CA 1
ATOM 2189 C C . CYS B 1 29 ? 20.438 -19.453 -1.473 1 88.31 29 CYS B C 1
ATOM 2191 O O . CYS B 1 29 ? 21.453 -18.75 -1.57 1 88.31 29 CYS B O 1
ATOM 2193 N N . TRP B 1 30 ? 20.469 -20.766 -1.349 1 90.19 30 TRP B N 1
ATOM 2194 C CA . TRP B 1 30 ? 21.75 -21.469 -1.276 1 90.19 30 TRP B CA 1
ATOM 2195 C C . TRP B 1 30 ? 22.078 -22.141 -2.607 1 90.19 30 TRP B C 1
ATOM 2197 O O . TRP B 1 30 ? 23.094 -22.828 -2.723 1 90.19 30 TRP B O 1
ATOM 2207 N N . GLY B 1 31 ? 21.219 -21.953 -3.535 1 88.5 31 GLY B N 1
ATOM 2208 C CA . GLY B 1 31 ? 21.438 -22.5 -4.859 1 88.5 31 GLY B CA 1
ATOM 2209 C C . GLY B 1 31 ? 20.953 -23.938 -5.004 1 88.5 31 GLY B C 1
ATOM 2210 O O . GLY B 1 31 ? 21.312 -24.625 -5.961 1 88.5 31 GLY B O 1
ATOM 2211 N N . ARG B 1 32 ? 20.078 -24.438 -4.117 1 91.31 32 ARG B N 1
ATOM 2212 C CA . ARG B 1 32 ? 19.562 -25.812 -4.152 1 91.31 32 ARG B CA 1
ATOM 2213 C C . ARG B 1 32 ? 18.172 -25.859 -4.75 1 91.31 32 ARG B C 1
ATOM 2215 O O . ARG B 1 32 ? 17.391 -24.906 -4.598 1 91.31 32 ARG B O 1
ATOM 2222 N N . THR B 1 33 ? 17.953 -26.953 -5.402 1 92.44 33 THR B N 1
ATOM 2223 C CA . THR B 1 33 ? 16.625 -27.203 -5.949 1 92.44 33 THR B CA 1
ATOM 2224 C C . THR B 1 33 ? 15.805 -28.078 -5.008 1 92.44 33 THR B C 1
ATOM 2226 O O . THR B 1 33 ? 16.031 -29.297 -4.93 1 92.44 33 THR B O 1
ATOM 2229 N N . ARG B 1 34 ? 14.898 -27.516 -4.246 1 93.81 34 ARG B N 1
ATOM 2230 C CA . ARG B 1 34 ? 14.039 -28.203 -3.281 1 93.81 34 ARG B CA 1
ATOM 2231 C C . ARG B 1 34 ? 12.766 -27.406 -3.016 1 93.81 34 ARG B C 1
ATOM 2233 O O . ARG B 1 34 ? 12.703 -26.203 -3.305 1 93.81 34 ARG B O 1
ATOM 2240 N N . PRO B 1 35 ? 11.867 -28.109 -2.475 1 94.88 35 PRO B N 1
ATOM 2241 C CA . PRO B 1 35 ? 10.664 -27.344 -2.09 1 94.88 35 PRO B CA 1
ATOM 2242 C C . PRO B 1 35 ? 10.961 -26.25 -1.068 1 94.88 35 PRO B C 1
ATOM 2244 O O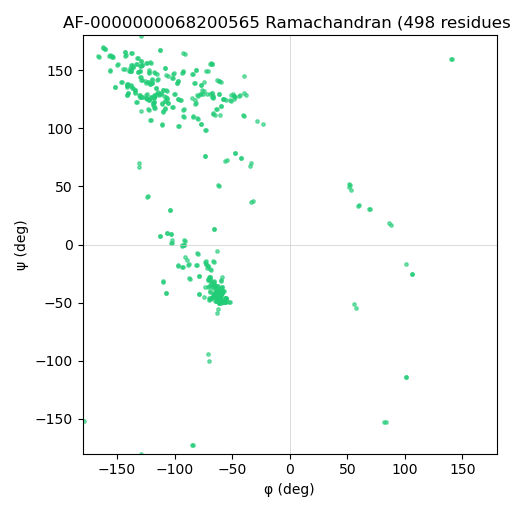 . PRO B 1 35 ? 11.789 -26.453 -0.174 1 94.88 35 PRO B O 1
ATOM 2247 N N . GLN B 1 36 ? 10.359 -25.156 -1.219 1 94.75 36 GLN B N 1
ATOM 2248 C CA . GLN B 1 36 ? 10.516 -24.016 -0.318 1 94.75 36 GLN B CA 1
ATOM 2249 C C . GLN B 1 36 ? 9.172 -23.375 0.005 1 94.75 36 GLN B C 1
ATOM 2251 O O . GLN B 1 36 ? 8.227 -23.484 -0.774 1 94.75 36 GLN B O 1
ATOM 2256 N N . PRO B 1 37 ? 9.102 -22.766 1.138 1 95.88 37 PRO B N 1
ATOM 2257 C CA . PRO B 1 37 ? 7.859 -22.047 1.466 1 95.88 37 PRO B CA 1
ATOM 2258 C C . PRO B 1 37 ? 7.613 -20.844 0.562 1 95.88 37 PRO B C 1
ATOM 2260 O O . PRO B 1 37 ? 8.484 -19.984 0.426 1 95.88 37 PRO B O 1
ATOM 2263 N N . LEU B 1 38 ? 6.441 -20.812 -0.044 1 97.69 38 LEU B N 1
ATOM 2264 C CA . LEU B 1 38 ? 6.031 -19.734 -0.946 1 97.69 38 LEU B CA 1
ATOM 2265 C C . LEU B 1 38 ? 4.633 -19.234 -0.596 1 97.69 38 LEU B C 1
ATOM 2267 O O . LEU B 1 38 ? 3.885 -19.922 0.109 1 97.69 38 LEU B O 1
ATOM 2271 N N . SER B 1 39 ? 4.332 -18.078 -1.043 1 98.19 39 SER B N 1
ATOM 2272 C CA . SER B 1 39 ? 2.979 -17.547 -0.919 1 98.19 39 SER B CA 1
ATOM 2273 C C . SER B 1 39 ? 2.553 -16.812 -2.191 1 98.19 39 SER B C 1
ATOM 2275 O O . SER B 1 39 ? 3.383 -16.219 -2.881 1 98.19 39 SER B O 1
ATOM 2277 N N . LEU B 1 40 ? 1.282 -16.859 -2.432 1 98.06 40 LEU B N 1
ATOM 2278 C CA . LEU B 1 40 ? 0.696 -16.266 -3.621 1 98.06 40 LEU B CA 1
ATOM 2279 C C . LEU B 1 40 ? -0.388 -15.258 -3.24 1 98.06 40 LEU B C 1
ATOM 2281 O O . LEU B 1 40 ? -1.278 -15.57 -2.447 1 98.06 40 LEU B O 1
ATOM 2285 N N . THR B 1 41 ? -0.225 -14.086 -3.729 1 98.75 41 THR B N 1
ATOM 2286 C CA . THR B 1 41 ? -1.293 -13.094 -3.662 1 98.75 41 THR B CA 1
ATOM 2287 C C . THR B 1 41 ? -1.872 -12.828 -5.047 1 98.75 41 THR B C 1
ATOM 2289 O O . THR B 1 41 ? -1.129 -12.602 -6.004 1 98.75 41 THR B O 1
ATOM 2292 N N . ILE B 1 42 ? -3.189 -12.844 -5.055 1 97.56 42 ILE B N 1
ATOM 2293 C CA . ILE B 1 42 ? -3.895 -12.727 -6.324 1 97.56 42 ILE B CA 1
ATOM 2294 C C . ILE B 1 42 ? -4.848 -11.531 -6.277 1 97.56 42 ILE B C 1
ATOM 2296 O O . ILE B 1 42 ? -5.484 -11.281 -5.25 1 97.56 42 ILE B O 1
ATOM 2300 N N . GLU B 1 43 ? -4.898 -10.828 -7.352 1 97.5 43 GLU B N 1
ATOM 2301 C CA . GLU B 1 43 ? -5.906 -9.812 -7.637 1 97.5 43 GLU B CA 1
ATOM 2302 C C . GLU B 1 43 ? -6.527 -10.023 -9.016 1 97.5 43 GLU B C 1
ATOM 2304 O O . GLU B 1 43 ? -5.812 -10.117 -10.016 1 97.5 43 GLU B O 1
ATOM 2309 N N . VAL B 1 44 ? -7.785 -10.078 -9.055 1 95.38 44 VAL B N 1
ATOM 2310 C CA . VAL B 1 44 ? -8.43 -10.281 -10.344 1 95.38 44 VAL B CA 1
ATOM 2311 C C . VAL B 1 44 ? -9.633 -9.352 -10.477 1 95.38 44 VAL B C 1
ATOM 2313 O O . VAL B 1 44 ? -10.391 -9.172 -9.523 1 95.38 44 VAL B O 1
ATOM 2316 N N . GLU B 1 45 ? -9.727 -8.734 -11.625 1 94.06 45 GLU B N 1
ATOM 2317 C CA . GLU B 1 45 ? -10.844 -7.84 -11.922 1 94.06 45 GLU B CA 1
ATOM 2318 C C . GLU B 1 45 ? -12.102 -8.633 -12.258 1 94.06 45 GLU B C 1
ATOM 2320 O O . GLU B 1 45 ? -12.039 -9.641 -12.961 1 94.06 45 GLU B O 1
ATOM 2325 N N . ALA B 1 46 ? -13.25 -8.164 -11.695 1 92.94 46 ALA B N 1
ATOM 2326 C CA . ALA B 1 46 ? -14.547 -8.797 -11.922 1 92.94 46 ALA B CA 1
ATOM 2327 C C . ALA B 1 46 ? -15.672 -7.777 -11.852 1 92.94 46 ALA B C 1
ATOM 2329 O O . ALA B 1 46 ? -15.477 -6.656 -11.375 1 92.94 46 ALA B O 1
ATOM 2330 N N . ASN B 1 47 ? -16.719 -8.094 -12.508 1 91.38 47 ASN B N 1
ATOM 2331 C CA . ASN B 1 47 ? -17.953 -7.336 -12.297 1 91.38 47 ASN B CA 1
ATOM 2332 C C . ASN B 1 47 ? -18.828 -7.977 -11.219 1 91.38 47 ASN B C 1
ATOM 2334 O O . ASN B 1 47 ? -19.422 -9.039 -11.438 1 91.38 47 ASN B O 1
ATOM 2338 N N . LEU B 1 48 ? -18.906 -7.312 -10.102 1 93 48 LEU B N 1
ATOM 2339 C CA . LEU B 1 48 ? -19.547 -7.926 -8.945 1 93 48 LEU B CA 1
ATOM 2340 C C . LEU B 1 48 ? -20.953 -7.371 -8.742 1 93 48 LEU B C 1
ATOM 2342 O O . LEU B 1 48 ? -21.609 -7.68 -7.742 1 93 48 LEU B O 1
ATOM 2346 N N . GLN B 1 49 ? -21.422 -6.625 -9.68 1 89.38 49 GLN B N 1
ATOM 2347 C CA . GLN B 1 49 ? -22.672 -5.906 -9.516 1 89.38 49 GLN B CA 1
ATOM 2348 C C . GLN B 1 49 ? -23.859 -6.871 -9.5 1 89.38 49 GLN B C 1
ATOM 2350 O O . GLN B 1 49 ? -24.75 -6.754 -8.664 1 89.38 49 GLN B O 1
ATOM 2355 N N . LYS B 1 50 ? -23.891 -7.766 -10.438 1 88.5 50 LYS B N 1
ATOM 2356 C CA . LYS B 1 50 ? -25 -8.719 -10.508 1 88.5 50 LYS B CA 1
ATOM 2357 C C . LYS B 1 50 ? -25.031 -9.609 -9.273 1 88.5 50 LYS B C 1
ATOM 2359 O O . LYS B 1 50 ? -26.094 -9.867 -8.719 1 88.5 50 LYS B O 1
ATOM 2364 N N . ALA B 1 51 ? -23.891 -10.078 -8.891 1 91.19 51 ALA B N 1
ATOM 2365 C CA . ALA B 1 51 ? -23.812 -10.883 -7.68 1 91.19 51 ALA B CA 1
ATOM 2366 C C . ALA B 1 51 ? -24.297 -10.102 -6.465 1 91.19 51 ALA B C 1
ATOM 2368 O O . ALA B 1 51 ? -25 -10.648 -5.605 1 91.19 51 ALA B O 1
ATOM 2369 N N . ALA B 1 52 ? -23.938 -8.867 -6.363 1 91.69 52 ALA B N 1
ATOM 2370 C CA . ALA B 1 52 ? -24.359 -8 -5.266 1 91.69 52 ALA B CA 1
ATOM 2371 C C . ALA B 1 52 ? -25.875 -7.789 -5.289 1 91.69 52 ALA B C 1
ATOM 2373 O O . ALA B 1 52 ? -26.531 -7.836 -4.246 1 91.69 52 ALA B O 1
ATOM 2374 N N . HIS B 1 53 ? -26.344 -7.602 -6.457 1 89.94 53 HIS B N 1
ATOM 2375 C CA . HIS B 1 53 ? -27.781 -7.367 -6.602 1 89.94 53 HIS B CA 1
ATOM 2376 C C . HIS B 1 53 ? -28.578 -8.602 -6.203 1 89.94 53 HIS B C 1
ATOM 2378 O O . HIS B 1 53 ? -29.547 -8.5 -5.453 1 89.94 53 HIS B O 1
ATOM 2384 N N . ASN B 1 54 ? -28.125 -9.789 -6.609 1 91.25 54 ASN B N 1
ATOM 2385 C CA . ASN B 1 54 ? -28.875 -11.031 -6.398 1 91.25 54 ASN B CA 1
ATOM 2386 C C . ASN B 1 54 ? -28.484 -11.688 -5.074 1 91.25 54 ASN B C 1
ATOM 2388 O O . ASN B 1 54 ? -29.172 -12.609 -4.617 1 91.25 54 ASN B O 1
ATOM 2392 N N . ASP B 1 55 ? -27.469 -11.211 -4.504 1 92.44 55 ASP B N 1
ATOM 2393 C CA . ASP B 1 55 ? -26.875 -11.812 -3.312 1 92.44 55 ASP B CA 1
ATOM 2394 C C . ASP B 1 55 ? -26.625 -13.305 -3.525 1 92.44 55 ASP B C 1
ATOM 2396 O O . ASP B 1 55 ? -27.047 -14.141 -2.725 1 92.44 55 ASP B O 1
ATOM 2400 N N . ASP B 1 56 ? -26.016 -13.547 -4.617 1 89.19 56 ASP B N 1
ATOM 2401 C CA . ASP B 1 56 ? -25.641 -14.898 -5.031 1 89.19 56 ASP B CA 1
ATOM 2402 C C . ASP B 1 56 ? -24.312 -14.898 -5.766 1 89.19 56 ASP B C 1
ATOM 2404 O O . ASP B 1 56 ? -23.953 -13.914 -6.426 1 89.19 56 ASP B O 1
ATOM 2408 N N . LEU B 1 57 ? -23.594 -15.992 -5.68 1 85.62 57 LEU B N 1
ATOM 2409 C CA . LEU B 1 57 ? -22.234 -16.016 -6.188 1 85.62 57 LEU B CA 1
ATOM 2410 C C . LEU B 1 57 ? -22.203 -16.484 -7.641 1 85.62 57 LEU B C 1
ATOM 2412 O O . LEU B 1 57 ? -21.125 -16.594 -8.242 1 85.62 57 LEU B O 1
ATOM 2416 N N . THR B 1 58 ? -23.344 -16.703 -8.188 1 84.88 58 THR B N 1
ATOM 2417 C CA . THR B 1 58 ? -23.406 -17.266 -9.531 1 84.88 58 THR B CA 1
ATOM 2418 C C . THR B 1 58 ? -22.688 -16.359 -10.523 1 84.88 58 THR B C 1
ATOM 2420 O O . THR B 1 58 ? -22.016 -16.844 -11.445 1 84.88 58 THR B O 1
ATOM 2423 N N . ASP B 1 59 ? -22.781 -15.086 -10.352 1 84.44 59 ASP B N 1
ATOM 2424 C CA . ASP B 1 59 ? -22.188 -14.117 -11.266 1 84.44 59 ASP B CA 1
ATOM 2425 C C . ASP B 1 59 ? -20.922 -13.508 -10.664 1 84.44 59 ASP B C 1
ATOM 2427 O O . ASP B 1 59 ? -20.625 -12.328 -10.891 1 84.44 59 ASP B O 1
ATOM 2431 N N . SER B 1 60 ? -20.219 -14.18 -9.867 1 91.38 60 SER B N 1
ATOM 2432 C CA . SER B 1 60 ? -18.969 -13.773 -9.25 1 91.38 60 SER B CA 1
ATOM 2433 C C . SER B 1 60 ? -17.891 -14.844 -9.438 1 91.38 60 SER B C 1
ATOM 2435 O O . SER B 1 60 ? -18.078 -15.789 -10.203 1 91.38 60 SER B O 1
ATOM 2437 N N . ILE B 1 61 ? -16.719 -14.562 -8.922 1 91.56 61 ILE B N 1
ATOM 2438 C CA . ILE B 1 61 ? -15.664 -15.562 -8.883 1 91.56 61 ILE B CA 1
ATOM 2439 C C . ILE B 1 61 ? -15.68 -16.266 -7.527 1 91.56 61 ILE B C 1
ATOM 2441 O O . ILE B 1 61 ? -15.656 -15.625 -6.48 1 91.56 61 ILE B O 1
ATOM 2445 N N . ASN B 1 62 ? -15.789 -17.547 -7.617 1 91.5 62 ASN B N 1
ATOM 2446 C CA . ASN B 1 62 ? -15.695 -18.359 -6.406 1 91.5 62 ASN B CA 1
ATOM 2447 C C . ASN B 1 62 ? -14.258 -18.422 -5.887 1 91.5 62 ASN B C 1
ATOM 2449 O O . ASN B 1 62 ? -13.461 -19.234 -6.352 1 91.5 62 ASN B O 1
ATOM 2453 N N . TYR B 1 63 ? -14 -17.578 -4.91 1 92.31 63 TYR B N 1
ATOM 2454 C CA . TYR B 1 63 ? -12.609 -17.469 -4.461 1 92.31 63 TYR B CA 1
ATOM 2455 C C . TYR B 1 63 ? -12.195 -18.734 -3.713 1 92.31 63 TYR B C 1
ATOM 2457 O O . TYR B 1 63 ? -11.008 -19.078 -3.666 1 92.31 63 TYR B O 1
ATOM 2465 N N . GLY B 1 64 ? -13.117 -19.406 -3.049 1 92.12 64 GLY B N 1
ATOM 2466 C CA . GLY B 1 64 ? -12.773 -20.688 -2.43 1 92.12 64 GLY B CA 1
ATOM 2467 C C . GLY B 1 64 ? -12.336 -21.734 -3.432 1 92.12 64 GLY B C 1
ATOM 2468 O O . GLY B 1 64 ? -11.312 -22.406 -3.23 1 92.12 64 GLY B O 1
ATOM 2469 N N . GLY B 1 65 ? -13.148 -21.891 -4.465 1 93.75 65 GLY B N 1
ATOM 2470 C CA . GLY B 1 65 ? -12.781 -22.797 -5.539 1 93.75 65 GLY B CA 1
ATOM 2471 C C . GLY B 1 65 ? -11.469 -22.422 -6.211 1 93.75 65 GLY B C 1
ATOM 2472 O O . GLY B 1 65 ? -10.648 -23.297 -6.504 1 93.75 65 GLY B O 1
ATOM 2473 N N . LEU B 1 66 ? -11.297 -21.156 -6.422 1 95.75 66 LEU B N 1
ATOM 2474 C CA . LEU B 1 66 ? -10.07 -20.672 -7.043 1 95.75 66 LEU B CA 1
ATOM 2475 C C . LEU B 1 66 ? -8.859 -21 -6.176 1 95.75 66 LEU B C 1
ATOM 2477 O O . LEU B 1 66 ? -7.828 -21.453 -6.684 1 95.75 66 LEU B O 1
ATOM 2481 N N . ALA B 1 67 ? -8.945 -20.781 -4.887 1 96.5 67 ALA B N 1
ATOM 2482 C CA . ALA B 1 67 ? -7.855 -21.094 -3.963 1 96.5 67 ALA B CA 1
ATOM 2483 C C . ALA B 1 67 ? -7.5 -22.578 -4.02 1 96.5 67 ALA B C 1
ATOM 2485 O O . ALA B 1 67 ? -6.324 -22.938 -4.043 1 96.5 67 ALA B O 1
ATOM 2486 N N . LYS B 1 68 ? -8.5 -23.391 -4.074 1 96.19 68 LYS B N 1
ATOM 2487 C CA . LYS B 1 68 ? -8.273 -24.828 -4.168 1 96.19 68 LYS B CA 1
ATOM 2488 C C . LYS B 1 68 ? -7.547 -25.188 -5.461 1 96.19 68 LYS B C 1
ATOM 2490 O O . LYS B 1 68 ? -6.629 -26.016 -5.449 1 96.19 68 LYS B O 1
ATOM 2495 N N . GLN B 1 69 ? -7.949 -24.594 -6.535 1 97.25 69 GLN B N 1
ATOM 2496 C CA . GLN B 1 69 ? -7.312 -24.844 -7.824 1 97.25 69 GLN B CA 1
ATOM 2497 C C . GLN B 1 69 ? -5.852 -24.391 -7.809 1 97.25 69 GLN B C 1
ATOM 2499 O O . GLN B 1 69 ? -4.98 -25.078 -8.352 1 97.25 69 GLN B O 1
ATOM 2504 N N . LEU B 1 70 ? -5.637 -23.281 -7.215 1 97.75 70 LEU B N 1
ATOM 2505 C CA . LEU B 1 70 ? -4.277 -22.75 -7.125 1 97.75 70 LEU B CA 1
ATOM 2506 C C . LEU B 1 70 ? -3.395 -23.672 -6.285 1 97.75 70 LEU B C 1
ATOM 2508 O O . LEU B 1 70 ? -2.242 -23.938 -6.645 1 97.75 70 LEU B O 1
ATOM 2512 N N . LEU B 1 71 ? -3.895 -24.125 -5.191 1 97.12 71 LEU B N 1
ATOM 2513 C CA . LEU B 1 71 ? -3.133 -25.047 -4.352 1 97.12 71 LEU B CA 1
ATOM 2514 C C . LEU B 1 71 ? -2.846 -26.344 -5.09 1 97.12 71 LEU B C 1
ATOM 2516 O O . LEU B 1 71 ? -1.747 -26.906 -4.98 1 97.12 71 LEU B O 1
ATOM 2520 N N . ALA B 1 72 ? -3.799 -26.828 -5.836 1 96.94 72 ALA B N 1
ATOM 2521 C CA . ALA B 1 72 ? -3.6 -28.031 -6.633 1 96.94 72 ALA B CA 1
ATOM 2522 C C . ALA B 1 72 ? -2.508 -27.828 -7.68 1 96.94 72 ALA B C 1
ATOM 2524 O O . ALA B 1 72 ? -1.73 -28.734 -7.965 1 96.94 72 ALA B O 1
ATOM 2525 N N . LEU B 1 73 ? -2.441 -26.672 -8.211 1 96.81 73 LEU B N 1
ATOM 2526 C CA . LEU B 1 73 ? -1.457 -26.312 -9.227 1 96.81 73 LEU B CA 1
ATOM 2527 C C . LEU B 1 73 ? -0.061 -26.219 -8.625 1 96.81 73 LEU B C 1
ATOM 2529 O O . LEU B 1 73 ? 0.922 -26.609 -9.25 1 96.81 73 LEU B O 1
ATOM 2533 N N . CYS B 1 74 ? 0.041 -25.719 -7.379 1 94.94 74 CYS B N 1
ATOM 2534 C CA . CYS B 1 74 ? 1.333 -25.25 -6.883 1 94.94 74 CYS B CA 1
ATOM 2535 C C . CYS B 1 74 ? 1.902 -26.219 -5.852 1 94.94 74 CYS B C 1
ATOM 2537 O O . CYS B 1 74 ? 3.104 -26.5 -5.848 1 94.94 74 CYS B O 1
ATOM 2539 N N . ASP B 1 75 ? 1.06 -26.703 -4.988 1 90.19 75 ASP B N 1
ATOM 2540 C CA . ASP B 1 75 ? 1.524 -27.391 -3.783 1 90.19 75 ASP B CA 1
ATOM 2541 C C . ASP B 1 75 ? 2.213 -28.703 -4.133 1 90.19 75 ASP B C 1
ATOM 2543 O O . ASP B 1 75 ? 1.648 -29.531 -4.848 1 90.19 75 ASP B O 1
ATOM 2547 N N . ASP B 1 76 ? 3.434 -28.859 -3.629 1 91.44 76 ASP B N 1
ATOM 2548 C CA . ASP B 1 76 ? 4.281 -30.031 -3.809 1 91.44 76 ASP B CA 1
ATOM 2549 C C . ASP B 1 76 ? 4.566 -30.281 -5.289 1 91.44 76 ASP B C 1
ATOM 2551 O O . ASP B 1 76 ? 4.594 -31.438 -5.734 1 91.44 76 ASP B O 1
ATOM 2555 N N . GLN B 1 77 ? 4.66 -29.203 -6.074 1 93.5 77 GLN B N 1
ATOM 2556 C CA . GLN B 1 77 ? 4.965 -29.281 -7.496 1 93.5 77 GLN B CA 1
ATOM 2557 C C . GLN B 1 77 ? 6.336 -28.672 -7.793 1 93.5 77 GLN B C 1
ATOM 2559 O O . GLN B 1 77 ? 6.965 -28.078 -6.914 1 93.5 77 GLN B O 1
ATOM 2564 N N . GLN B 1 78 ? 6.742 -28.969 -8.992 1 95.94 78 GLN B N 1
ATOM 2565 C CA . GLN B 1 78 ? 8.055 -28.5 -9.438 1 95.94 78 GLN B CA 1
ATOM 2566 C C . GLN B 1 78 ? 7.918 -27.547 -10.633 1 95.94 78 GLN B C 1
ATOM 2568 O O . GLN B 1 78 ? 7.254 -27.875 -11.617 1 95.94 78 GLN B O 1
ATOM 2573 N N . PHE B 1 79 ? 8.523 -26.453 -10.516 1 96.81 79 PHE B N 1
ATOM 2574 C CA . PHE B 1 79 ? 8.578 -25.469 -11.586 1 96.81 79 PHE B CA 1
ATOM 2575 C C . PHE B 1 79 ? 10.023 -25.109 -11.922 1 96.81 79 PHE B C 1
ATOM 2577 O O . PHE B 1 79 ? 10.914 -25.25 -11.086 1 96.81 79 PHE B O 1
ATOM 2584 N N . GLU B 1 80 ? 10.227 -24.641 -13.125 1 93.25 80 GLU B N 1
ATOM 2585 C CA . GLU B 1 80 ? 11.562 -24.266 -13.578 1 93.25 80 GLU B CA 1
ATOM 2586 C C . GLU B 1 80 ? 12.07 -23.031 -12.844 1 93.25 80 GLU B C 1
ATOM 2588 O O . GLU B 1 80 ? 13.281 -22.875 -12.648 1 93.25 80 GLU B O 1
ATOM 2593 N N . SER B 1 81 ? 11.164 -22.188 -12.539 1 93.94 81 SER B N 1
ATOM 2594 C CA . SER B 1 81 ? 11.508 -20.906 -11.898 1 93.94 81 SER B CA 1
ATOM 2595 C C . SER B 1 81 ? 10.297 -20.297 -11.203 1 93.94 81 SER B C 1
ATOM 2597 O O . SER B 1 81 ? 9.172 -20.766 -11.383 1 93.94 81 SER B O 1
ATOM 2599 N N . MET B 1 82 ? 10.562 -19.297 -10.414 1 95 82 MET B N 1
ATOM 2600 C CA . MET B 1 82 ? 9.477 -18.516 -9.828 1 95 82 MET B CA 1
ATOM 2601 C C . MET B 1 82 ? 8.602 -17.906 -10.914 1 95 82 MET B C 1
ATOM 2603 O O . MET B 1 82 ? 7.379 -17.844 -10.766 1 95 82 MET B O 1
ATOM 2607 N N . LEU B 1 83 ? 9.258 -17.438 -11.93 1 94.38 83 LEU B N 1
ATOM 2608 C CA . LEU B 1 83 ? 8.523 -16.828 -13.031 1 94.38 83 LEU B CA 1
ATOM 2609 C C . LEU B 1 83 ? 7.57 -17.844 -13.664 1 94.38 83 LEU B C 1
ATOM 2611 O O . LEU B 1 83 ? 6.406 -17.531 -13.922 1 94.38 83 LEU B O 1
ATOM 2615 N N . HIS B 1 84 ? 8.094 -19.016 -13.93 1 95 84 HIS B N 1
ATOM 2616 C CA . HIS B 1 84 ? 7.262 -20.062 -14.516 1 95 84 HIS B CA 1
ATOM 2617 C C . HIS B 1 84 ? 6.031 -20.328 -13.656 1 95 84 HIS B C 1
ATOM 2619 O O . HIS B 1 84 ? 4.91 -20.375 -14.172 1 95 84 HIS B O 1
ATOM 2625 N N . LEU B 1 85 ? 6.211 -20.469 -12.375 1 96.69 85 LEU B N 1
ATOM 2626 C CA . LEU B 1 85 ? 5.113 -20.703 -11.445 1 96.69 85 LEU B CA 1
ATOM 2627 C C . LEU B 1 85 ? 4.121 -19.547 -11.469 1 96.69 85 LEU B C 1
ATOM 2629 O O . LEU B 1 85 ? 2.912 -19.766 -11.578 1 96.69 85 LEU B O 1
ATOM 2633 N N . ALA B 1 86 ? 4.613 -18.344 -11.391 1 96.5 86 ALA B N 1
ATOM 2634 C CA . ALA B 1 86 ? 3.756 -17.156 -11.367 1 96.5 86 ALA B CA 1
ATOM 2635 C C . ALA B 1 86 ? 2.939 -17.047 -12.648 1 96.5 86 ALA B C 1
ATOM 2637 O O . ALA B 1 86 ? 1.76 -16.688 -12.617 1 96.5 86 ALA B O 1
ATOM 2638 N N . GLN B 1 87 ? 3.561 -17.344 -13.711 1 94.19 87 GLN B N 1
ATOM 2639 C CA . GLN B 1 87 ? 2.871 -17.266 -14.992 1 94.19 87 GLN B CA 1
ATOM 2640 C C . GLN B 1 87 ? 1.757 -18.312 -15.086 1 94.19 87 GLN B C 1
ATOM 2642 O O . GLN B 1 87 ? 0.668 -18.016 -15.586 1 94.19 87 GLN B O 1
ATOM 2647 N N . ARG B 1 88 ? 2.016 -19.5 -14.641 1 95.44 88 ARG B N 1
ATOM 2648 C CA . ARG B 1 88 ? 0.994 -20.531 -14.641 1 95.44 88 ARG B CA 1
ATOM 2649 C C . ARG B 1 88 ? -0.175 -20.156 -13.734 1 95.44 88 ARG B C 1
ATOM 2651 O O . ARG B 1 88 ? -1.337 -20.344 -14.102 1 95.44 88 ARG B O 1
ATOM 2658 N N . ALA B 1 89 ? 0.168 -19.625 -12.617 1 96.88 89 ALA B N 1
ATOM 2659 C CA . ALA B 1 89 ? -0.874 -19.172 -11.695 1 96.88 89 ALA B CA 1
ATOM 2660 C C . ALA B 1 89 ? -1.716 -18.062 -12.328 1 96.88 89 ALA B C 1
ATOM 2662 O O . ALA B 1 89 ? -2.945 -18.094 -12.242 1 96.88 89 ALA B O 1
ATOM 2663 N N . ALA B 1 90 ? -1.02 -17.109 -12.938 1 95.62 90 ALA B N 1
ATOM 2664 C CA . ALA B 1 90 ? -1.723 -16 -13.578 1 95.62 90 ALA B CA 1
ATOM 2665 C C . ALA B 1 90 ? -2.662 -16.5 -14.672 1 95.62 90 ALA B C 1
ATOM 2667 O O . ALA B 1 90 ? -3.781 -16 -14.812 1 95.62 90 ALA B O 1
ATOM 2668 N N . GLU B 1 91 ? -2.223 -17.422 -15.414 1 93.75 91 GLU B N 1
ATOM 2669 C CA . GLU B 1 91 ? -3.049 -18.016 -16.453 1 93.75 91 GLU B CA 1
ATOM 2670 C C . GLU B 1 91 ? -4.297 -18.672 -15.867 1 93.75 91 GLU B C 1
ATOM 2672 O O . GLU B 1 91 ? -5.402 -18.484 -16.375 1 93.75 91 GLU B O 1
ATOM 2677 N N . LEU B 1 92 ? -4.141 -19.406 -14.828 1 95.25 92 LEU B N 1
ATOM 2678 C CA . LEU B 1 92 ? -5.258 -20.062 -14.156 1 95.25 92 LEU B CA 1
ATOM 2679 C C . LEU B 1 92 ? -6.266 -19.031 -13.656 1 95.25 92 LEU B C 1
ATOM 2681 O O . LEU B 1 92 ? -7.473 -19.203 -13.82 1 95.25 92 LEU B O 1
ATOM 2685 N N . VAL B 1 93 ? -5.809 -17.906 -13.094 1 95.69 93 VAL B N 1
ATOM 2686 C CA . VAL B 1 93 ? -6.656 -16.906 -12.484 1 95.69 93 VAL B CA 1
ATOM 2687 C C . VAL B 1 93 ? -7.465 -16.172 -13.562 1 95.69 93 VAL B C 1
ATOM 2689 O O . VAL B 1 93 ? -8.68 -16.016 -13.438 1 95.69 93 VAL B O 1
ATOM 2692 N N . VAL B 1 94 ? -6.824 -15.773 -14.617 1 93.38 94 VAL B N 1
ATOM 2693 C CA . VAL B 1 94 ? -7.461 -14.922 -15.617 1 93.38 94 VAL B CA 1
ATOM 2694 C C . VAL B 1 94 ? -8.5 -15.719 -16.391 1 93.38 94 VAL B C 1
ATOM 2696 O O . VAL B 1 94 ? -9.391 -15.148 -17.031 1 93.38 94 VAL B O 1
ATOM 2699 N N . THR B 1 95 ? -8.43 -17.031 -16.344 1 92.31 95 THR B N 1
ATOM 2700 C CA . THR B 1 95 ? -9.336 -17.875 -17.109 1 92.31 95 THR B CA 1
ATOM 2701 C C . THR B 1 95 ? -10.547 -18.266 -16.266 1 92.31 95 THR B C 1
ATOM 2703 O O . THR B 1 95 ? -11.453 -18.953 -16.75 1 92.31 95 THR B O 1
ATOM 2706 N N . GLN B 1 96 ? -10.609 -17.844 -15.031 1 93.38 96 GLN B N 1
ATOM 2707 C CA . GLN B 1 96 ? -11.75 -18.141 -14.172 1 93.38 96 GLN B CA 1
ATOM 2708 C C . GLN B 1 96 ? -13.039 -17.547 -14.742 1 93.38 96 GLN B C 1
ATOM 2710 O O . GLN B 1 96 ? -13.039 -16.422 -15.258 1 93.38 96 GLN B O 1
ATOM 2715 N N . PRO B 1 97 ? -14.133 -18.359 -14.594 1 91 97 PRO B N 1
ATOM 2716 C CA . PRO B 1 97 ? -15.422 -17.75 -14.922 1 91 97 PRO B CA 1
ATOM 2717 C C . PRO B 1 97 ? -15.711 -16.5 -14.102 1 91 97 PRO B C 1
ATOM 2719 O O . PRO B 1 97 ? -15.523 -16.5 -12.875 1 91 97 PRO B O 1
ATOM 2722 N N . GLY B 1 98 ? -15.992 -15.383 -14.781 1 90 98 GLY B N 1
ATOM 2723 C CA . GLY B 1 98 ? -16.297 -14.141 -14.086 1 90 98 GLY B CA 1
ATOM 2724 C C . GLY B 1 98 ? -15.164 -13.133 -14.156 1 90 98 GLY B C 1
ATOM 2725 O O . GLY B 1 98 ? -15.367 -11.945 -13.883 1 90 98 GLY B O 1
ATOM 2726 N N . ALA B 1 99 ? -13.953 -13.625 -14.328 1 90.5 99 ALA B N 1
ATOM 2727 C CA . ALA B 1 99 ? -12.828 -12.703 -14.484 1 90.5 99 ALA B CA 1
ATOM 2728 C C . ALA B 1 99 ? -13.016 -11.82 -15.719 1 90.5 99 ALA B C 1
ATOM 2730 O O . ALA B 1 99 ? -13.422 -12.297 -16.781 1 90.5 99 ALA B O 1
ATOM 2731 N N . ILE B 1 100 ? -12.852 -10.531 -15.414 1 84.75 100 ILE B N 1
ATOM 2732 C CA . ILE B 1 100 ? -12.93 -9.594 -16.531 1 84.75 100 ILE B CA 1
ATOM 2733 C C . ILE B 1 100 ? -11.641 -8.781 -16.609 1 84.75 100 ILE B C 1
ATOM 2735 O O . ILE B 1 100 ? -10.961 -8.578 -15.602 1 84.75 100 ILE B O 1
ATOM 2739 N N . GLY B 1 101 ? -10.867 -8.875 -17.641 1 85.5 101 GLY B N 1
ATOM 2740 C CA . GLY B 1 101 ? -9.711 -8.016 -17.828 1 85.5 101 GLY B CA 1
ATOM 2741 C C . GLY B 1 101 ? -8.398 -8.695 -17.469 1 85.5 101 GLY B C 1
ATOM 2742 O O . GLY B 1 101 ? -8.055 -9.727 -18.031 1 85.5 101 GLY B O 1
ATOM 2743 N N . GLN B 1 102 ? -7.742 -8.047 -16.266 1 89.38 102 GLN B N 1
ATOM 2744 C CA . GLN B 1 102 ? -6.383 -8.492 -15.977 1 89.38 102 GLN B CA 1
ATOM 2745 C C . GLN B 1 102 ? -6.301 -9.172 -14.609 1 89.38 102 GLN B C 1
ATOM 2747 O O . GLN B 1 102 ? -7.059 -8.828 -13.695 1 89.38 102 GLN B O 1
ATOM 2752 N N . ALA B 1 103 ? -5.383 -10.164 -14.555 1 93.38 103 ALA B N 1
ATOM 2753 C CA . ALA B 1 103 ? -4.98 -10.766 -13.281 1 93.38 103 ALA B CA 1
ATOM 2754 C C . ALA B 1 103 ? -3.582 -10.312 -12.875 1 93.38 103 ALA B C 1
ATOM 2756 O O . ALA B 1 103 ? -2.684 -10.219 -13.719 1 93.38 103 ALA B O 1
ATOM 2757 N N . LYS B 1 104 ? -3.484 -9.93 -11.688 1 96.5 104 LYS B N 1
ATOM 2758 C CA . LYS B 1 104 ? -2.188 -9.656 -11.07 1 96.5 104 LYS B CA 1
ATOM 2759 C C . LYS B 1 104 ? -1.817 -10.734 -10.055 1 96.5 104 LYS B C 1
ATOM 2761 O O . LYS B 1 104 ? -2.611 -11.062 -9.172 1 96.5 104 LYS B O 1
ATOM 2766 N N . VAL B 1 105 ? -0.696 -11.281 -10.195 1 97.38 105 VAL B N 1
ATOM 2767 C CA . VAL B 1 105 ? -0.206 -12.328 -9.305 1 97.38 105 VAL B CA 1
ATOM 2768 C C . VAL B 1 105 ? 1.139 -11.906 -8.711 1 97.38 105 VAL B C 1
ATOM 2770 O O . VAL B 1 105 ? 2.029 -11.453 -9.43 1 97.38 105 VAL B O 1
ATOM 2773 N N . GLU B 1 106 ? 1.265 -11.992 -7.441 1 98.62 106 GLU B N 1
ATOM 2774 C CA . GLU B 1 106 ? 2.529 -11.773 -6.746 1 98.62 106 GLU B CA 1
ATOM 2775 C C . GLU B 1 106 ? 2.977 -13.031 -6.004 1 98.62 106 GLU B C 1
ATOM 2777 O O . GLU B 1 106 ? 2.252 -13.547 -5.152 1 98.62 106 GLU B O 1
ATOM 2782 N N . LEU B 1 107 ? 4.078 -13.539 -6.379 1 98.31 107 LEU B N 1
ATOM 2783 C CA . LEU B 1 107 ? 4.707 -14.68 -5.723 1 98.31 107 LEU B CA 1
ATOM 2784 C C . LEU B 1 107 ? 5.824 -14.227 -4.793 1 98.31 107 LEU B C 1
ATOM 2786 O O . LEU B 1 107 ? 6.68 -13.43 -5.188 1 98.31 107 LEU B O 1
ATOM 2790 N N . ARG B 1 108 ? 5.805 -14.688 -3.572 1 98.12 108 ARG B N 1
ATOM 2791 C CA . ARG B 1 108 ? 6.852 -14.32 -2.623 1 98.12 108 ARG B CA 1
ATOM 2792 C C . ARG B 1 108 ? 7.574 -15.562 -2.1 1 98.12 108 ARG B C 1
ATOM 2794 O O . ARG B 1 108 ? 6.941 -16.578 -1.828 1 98.12 108 ARG B O 1
ATOM 2801 N N . ALA B 1 109 ? 8.844 -15.414 -2.012 1 96.56 109 ALA B N 1
ATOM 2802 C CA . ALA B 1 109 ? 9.68 -16.438 -1.396 1 96.56 109 ALA B CA 1
ATOM 2803 C C . ALA B 1 109 ? 10.211 -15.977 -0.043 1 96.56 109 ALA B C 1
ATOM 2805 O O . ALA B 1 109 ? 11 -15.031 0.031 1 96.56 109 ALA B O 1
ATOM 2806 N N . GLN B 1 110 ? 9.844 -16.641 0.988 1 89.25 110 GLN B N 1
ATOM 2807 C CA . GLN B 1 110 ? 10.25 -16.25 2.338 1 89.25 110 GLN B CA 1
ATOM 2808 C C . GLN B 1 110 ? 11.742 -16.469 2.543 1 89.25 110 GLN B C 1
ATOM 2810 O O . GLN B 1 110 ? 12.375 -15.734 3.312 1 89.25 110 GLN B O 1
ATOM 2815 N N . LYS B 1 111 ? 12.328 -17.391 1.863 1 87.38 111 LYS B N 1
ATOM 2816 C CA . LYS B 1 111 ? 13.742 -17.719 2.008 1 87.38 111 LYS B CA 1
ATOM 2817 C C . LYS B 1 111 ? 14.469 -17.609 0.671 1 87.38 111 LYS B C 1
ATOM 2819 O O . LYS B 1 111 ? 15.328 -18.438 0.357 1 87.38 111 LYS B O 1
ATOM 2824 N N . GLY B 1 112 ? 14.102 -16.578 -0.031 1 92.12 112 GLY B N 1
ATOM 2825 C CA . GLY B 1 112 ? 14.656 -16.469 -1.37 1 92.12 112 GLY B CA 1
ATOM 2826 C C . GLY B 1 112 ? 15.984 -15.734 -1.403 1 92.12 112 GLY B C 1
ATOM 2827 O O . GLY B 1 112 ? 16.734 -15.859 -2.369 1 92.12 112 GLY B O 1
ATOM 2828 N N . LEU B 1 113 ? 16.312 -14.992 -0.349 1 95.5 113 LEU B N 1
ATOM 2829 C CA . LEU B 1 113 ? 17.547 -14.211 -0.316 1 95.5 113 LEU B CA 1
ATOM 2830 C C . LEU B 1 113 ? 18.328 -14.469 0.968 1 95.5 113 LEU B C 1
ATOM 2832 O O . LEU B 1 113 ? 17.734 -14.797 2.002 1 95.5 113 LEU B O 1
ATOM 2836 N N . LEU B 1 114 ? 19.594 -14.367 0.865 1 94.5 114 LEU B N 1
ATOM 2837 C CA . LEU B 1 114 ? 20.438 -14.453 2.061 1 94.5 114 LEU B CA 1
ATOM 2838 C C . LEU B 1 114 ? 20.422 -13.133 2.828 1 94.5 114 LEU B C 1
ATOM 2840 O O . LEU B 1 114 ? 20.688 -13.109 4.031 1 94.5 114 LEU B O 1
ATOM 2844 N N . GLN B 1 115 ? 20.203 -12.102 2.127 1 94.5 115 GLN B N 1
ATOM 2845 C CA . GLN B 1 115 ? 20.094 -10.781 2.738 1 94.5 115 GLN B CA 1
ATOM 2846 C C . GLN B 1 115 ? 18.812 -10.672 3.57 1 94.5 115 GLN B C 1
ATOM 2848 O O . GLN B 1 115 ? 17.875 -11.445 3.373 1 94.5 115 GLN B O 1
ATOM 2853 N N . ASP B 1 116 ? 18.828 -9.812 4.496 1 94.62 116 ASP B N 1
ATOM 2854 C CA . ASP B 1 116 ? 17.625 -9.508 5.262 1 94.62 116 ASP B CA 1
ATOM 2855 C C . ASP B 1 116 ? 16.641 -8.695 4.43 1 94.62 116 ASP B C 1
ATOM 2857 O O . ASP B 1 116 ? 16.531 -7.48 4.602 1 94.62 116 ASP B O 1
ATOM 2861 N N . ALA B 1 117 ? 15.977 -9.391 3.541 1 96.62 117 ALA B N 1
ATOM 2862 C CA . ALA B 1 117 ? 15.031 -8.789 2.602 1 96.62 117 ALA B CA 1
ATOM 2863 C C . ALA B 1 117 ? 14.008 -9.812 2.115 1 96.62 117 ALA B C 1
ATOM 2865 O O . ALA B 1 117 ? 14.289 -11.016 2.104 1 96.62 117 ALA B O 1
ATOM 2866 N N . GLY B 1 118 ? 12.82 -9.328 1.798 1 96.81 118 GLY B N 1
ATOM 2867 C CA . GLY B 1 118 ? 11.852 -10.164 1.105 1 96.81 118 GLY B CA 1
ATOM 2868 C C . GLY B 1 118 ? 12.094 -10.242 -0.39 1 96.81 118 GLY B C 1
ATOM 2869 O O . GLY B 1 118 ? 12.57 -9.281 -0.998 1 96.81 118 GLY B O 1
ATOM 2870 N N . LEU B 1 119 ? 11.734 -11.344 -0.979 1 97.81 119 LEU B N 1
ATOM 2871 C CA . LEU B 1 119 ? 11.805 -11.523 -2.426 1 97.81 119 LEU B CA 1
ATOM 2872 C C . LEU B 1 119 ? 10.43 -11.82 -3.01 1 97.81 119 LEU B C 1
ATOM 2874 O O . LEU B 1 119 ? 9.742 -12.742 -2.553 1 97.81 119 LEU B O 1
ATOM 2878 N N . GLY B 1 120 ? 10.078 -11.039 -3.977 1 98.06 120 GLY B N 1
ATOM 2879 C CA . GLY B 1 120 ? 8.805 -11.25 -4.652 1 98.06 120 GLY B CA 1
ATOM 2880 C C . GLY B 1 120 ? 8.898 -11.102 -6.16 1 98.06 120 GLY B C 1
ATOM 2881 O O . GLY B 1 120 ? 9.914 -10.617 -6.68 1 98.06 120 GLY B O 1
ATOM 2882 N N . LEU B 1 121 ? 7.922 -11.562 -6.785 1 97.44 121 LEU B N 1
ATOM 2883 C CA . LEU B 1 121 ? 7.77 -11.484 -8.234 1 97.44 121 LEU B CA 1
ATOM 2884 C C . LEU B 1 121 ? 6.316 -11.211 -8.609 1 97.44 121 LEU B C 1
ATOM 2886 O O . LEU B 1 121 ? 5.402 -11.859 -8.102 1 97.44 121 LEU B O 1
ATOM 2890 N N . GLN B 1 122 ? 6.18 -10.227 -9.406 1 97.94 122 GLN B N 1
ATOM 2891 C CA . GLN B 1 122 ? 4.836 -9.844 -9.828 1 97.94 122 GLN B CA 1
ATOM 2892 C C . GLN B 1 122 ? 4.656 -10.039 -11.336 1 97.94 122 GLN B C 1
ATOM 2894 O O . GLN B 1 122 ? 5.496 -9.602 -12.125 1 97.94 122 GLN B O 1
ATOM 2899 N N . VAL B 1 123 ? 3.572 -10.617 -11.711 1 95.5 123 VAL B N 1
ATOM 2900 C CA . VAL B 1 123 ? 3.191 -10.797 -13.109 1 95.5 123 VAL B CA 1
ATOM 2901 C C . VAL B 1 123 ? 1.759 -10.312 -13.32 1 95.5 123 VAL B C 1
ATOM 2903 O O . VAL B 1 123 ? 0.912 -10.453 -12.43 1 95.5 123 VAL B O 1
ATOM 2906 N N . ARG B 1 124 ? 1.525 -9.75 -14.43 1 93.81 124 ARG B N 1
ATOM 2907 C CA . ARG B 1 124 ? 0.186 -9.391 -14.883 1 93.81 124 ARG B CA 1
ATOM 2908 C C . ARG B 1 124 ? -0.168 -10.102 -16.188 1 93.81 124 ARG B C 1
ATOM 2910 O O . ARG B 1 124 ? 0.68 -10.25 -17.062 1 93.81 124 ARG B O 1
ATOM 2917 N N . ARG B 1 125 ? -1.396 -10.523 -16.203 1 91.38 125 ARG B N 1
ATOM 2918 C CA . ARG B 1 125 ? -1.845 -11.219 -17.406 1 91.38 125 ARG B CA 1
ATOM 2919 C C . ARG B 1 125 ? -3.273 -10.828 -17.766 1 91.38 125 ARG B C 1
ATOM 2921 O O . ARG B 1 125 ? -4.152 -10.805 -16.891 1 91.38 125 ARG B O 1
ATOM 2928 N N . GLY B 1 126 ? -3.506 -10.461 -19 1 88.25 126 GLY B N 1
ATOM 2929 C CA . GLY B 1 126 ? -4.844 -10.203 -19.516 1 88.25 126 GLY B CA 1
ATOM 2930 C C . GLY B 1 126 ? -5.5 -11.43 -20.125 1 88.25 126 GLY B C 1
ATOM 2931 O O . GLY B 1 126 ? -4.832 -12.438 -20.359 1 88.25 126 GLY B O 1
ATOM 2932 N N . LYS B 1 127 ? -6.918 -11.383 -20.344 1 78.25 127 LYS B N 1
ATOM 2933 C CA . LYS B 1 127 ? -7.688 -12.484 -20.906 1 78.25 127 LYS B CA 1
ATOM 2934 C C . LYS B 1 127 ? -7.238 -12.797 -22.328 1 78.25 127 LYS B C 1
ATOM 2936 O O . LYS B 1 127 ? -7.215 -13.961 -22.75 1 78.25 127 LYS B O 1
ATOM 2941 N N . GLU B 1 128 ? -7.27 -11.703 -23.281 1 68.19 128 GLU B N 1
ATOM 2942 C CA . GLU B 1 128 ? -6.969 -11.922 -24.703 1 68.19 128 GLU B CA 1
ATOM 2943 C C . GLU B 1 128 ? -5.477 -12.18 -24.906 1 68.19 128 GLU B C 1
ATOM 2945 O O . GLU B 1 128 ? -5.059 -12.57 -26 1 68.19 128 GLU B O 1
ATOM 2950 N N . GLY B 1 129 ? -4.617 -11.82 -24.031 1 58.53 129 GLY B N 1
ATOM 2951 C CA . GLY B 1 129 ? -3.271 -11.633 -24.562 1 58.53 129 GLY B CA 1
ATOM 2952 C C . GLY B 1 129 ? -2.24 -12.508 -23.875 1 58.53 129 GLY B C 1
ATOM 2953 O O . GLY B 1 129 ? -2.508 -13.078 -22.812 1 58.53 129 GLY B O 1
ATOM 2954 N N . LYS B 1 130 ? -1.182 -12.93 -24.703 1 56.31 130 LYS B N 1
ATOM 2955 C CA . LYS B 1 130 ? 0.093 -13.617 -24.516 1 56.31 130 LYS B CA 1
ATOM 2956 C C . LYS B 1 130 ? 0.796 -13.148 -23.25 1 56.31 130 LYS B C 1
ATOM 2958 O O . LYS B 1 130 ? 0.489 -12.078 -22.719 1 56.31 130 LYS B O 1
ATOM 2963 N N . SER B 1 131 ? 1.447 -14.07 -22.656 1 57.34 131 SER B N 1
ATOM 2964 C CA . SER B 1 131 ? 2.41 -13.859 -21.578 1 57.34 131 SER B CA 1
ATOM 2965 C C . SER B 1 131 ? 3.076 -12.492 -21.672 1 57.34 131 SER B C 1
ATOM 2967 O O . SER B 1 131 ? 3.457 -12.062 -22.766 1 57.34 131 SER B O 1
ATOM 2969 N N . THR B 1 132 ? 2.604 -11.617 -20.719 1 60.88 132 THR B N 1
ATOM 2970 C CA . THR B 1 132 ? 3.303 -10.336 -20.75 1 60.88 132 THR B CA 1
ATOM 2971 C C . THR B 1 132 ? 4.812 -10.547 -20.781 1 60.88 132 THR B C 1
ATOM 2973 O O . THR B 1 132 ? 5.328 -11.508 -20.219 1 60.88 132 THR B O 1
ATOM 2976 N N . GLN B 1 133 ? 5.438 -9.93 -21.719 1 76.75 133 GLN B N 1
ATOM 2977 C CA . GLN B 1 133 ? 6.883 -9.836 -21.875 1 76.75 133 GLN B CA 1
ATOM 2978 C C . GLN B 1 133 ? 7.508 -9.031 -20.734 1 76.75 133 GLN B C 1
ATOM 2980 O O . GLN B 1 133 ? 8.703 -8.734 -20.766 1 76.75 133 GLN B O 1
ATOM 2985 N N . GLU B 1 134 ? 6.547 -8.852 -19.672 1 89.06 134 GLU B N 1
ATOM 2986 C CA . GLU B 1 134 ? 7.07 -8.016 -18.594 1 89.06 134 GLU B CA 1
ATOM 2987 C C . GLU B 1 134 ? 6.691 -8.586 -17.234 1 89.06 134 GLU B C 1
ATOM 2989 O O . GLU B 1 134 ? 5.594 -9.117 -17.062 1 89.06 134 GLU B O 1
ATOM 2994 N N . TRP B 1 135 ? 7.59 -8.594 -16.359 1 94.38 135 TRP B N 1
ATOM 2995 C CA . TRP B 1 135 ? 7.348 -8.906 -14.953 1 94.38 135 TRP B CA 1
ATOM 2996 C C . TRP B 1 135 ? 8.211 -8.039 -14.039 1 94.38 135 TRP B C 1
ATOM 2998 O O . TRP B 1 135 ? 9.117 -7.352 -14.508 1 94.38 135 TRP B O 1
ATOM 3008 N N . THR B 1 136 ? 7.895 -7.996 -12.773 1 96.88 136 THR B N 1
ATOM 3009 C CA . THR B 1 136 ? 8.633 -7.148 -11.844 1 96.88 136 THR B CA 1
ATOM 3010 C C . THR B 1 136 ? 9.164 -7.969 -10.672 1 96.88 136 THR B C 1
ATOM 3012 O O . THR B 1 136 ? 8.414 -8.695 -10.023 1 96.88 136 THR B O 1
ATOM 3015 N N . TRP B 1 137 ? 10.438 -7.898 -10.422 1 97.88 137 TRP B N 1
ATOM 3016 C CA . TRP B 1 137 ? 11.016 -8.414 -9.188 1 97.88 137 TRP B CA 1
ATOM 3017 C C . TRP B 1 137 ? 10.875 -7.398 -8.055 1 97.88 137 TRP B C 1
ATOM 3019 O O . TRP B 1 137 ? 11.07 -6.195 -8.266 1 97.88 137 TRP B O 1
ATOM 3029 N N . LEU B 1 138 ? 10.555 -7.883 -6.945 1 98.44 138 LEU B N 1
ATOM 3030 C CA . LEU B 1 138 ? 10.391 -7.051 -5.758 1 98.44 138 LEU B CA 1
ATOM 3031 C C . LEU B 1 138 ? 11.375 -7.457 -4.668 1 98.44 138 LEU B C 1
ATOM 3033 O O . LEU B 1 138 ? 11.391 -8.609 -4.234 1 98.44 138 LEU B O 1
ATOM 3037 N N . ILE B 1 139 ? 12.195 -6.582 -4.227 1 98.44 139 ILE B N 1
ATOM 3038 C CA . ILE B 1 139 ? 13.023 -6.707 -3.031 1 98.44 139 ILE B CA 1
ATOM 3039 C C . ILE B 1 139 ? 12.516 -5.762 -1.948 1 98.44 139 ILE B C 1
ATOM 3041 O O . ILE B 1 139 ? 12.617 -4.539 -2.082 1 98.44 139 ILE B O 1
ATOM 3045 N N . ASP B 1 140 ? 12.039 -6.328 -0.916 1 97.56 140 ASP B N 1
ATOM 3046 C CA . ASP B 1 140 ? 11.328 -5.52 0.07 1 97.56 140 ASP B CA 1
ATOM 3047 C C . ASP B 1 140 ? 12.078 -5.488 1.399 1 97.56 140 ASP B C 1
ATOM 3049 O O . ASP B 1 140 ? 12.477 -6.535 1.915 1 97.56 140 ASP B O 1
ATOM 3053 N N . GLY B 1 141 ? 12.234 -4.293 1.899 1 97.75 141 GLY B N 1
ATOM 3054 C CA . GLY B 1 141 ? 12.727 -4.133 3.26 1 97.75 141 GLY B CA 1
ATOM 3055 C C . GLY B 1 141 ? 14.18 -4.539 3.424 1 97.75 141 GLY B C 1
ATOM 3056 O O . GLY B 1 141 ? 14.562 -5.066 4.469 1 97.75 141 GLY B O 1
ATOM 3057 N N . TRP B 1 142 ? 14.961 -4.391 2.412 1 98.25 142 TRP B N 1
ATOM 3058 C CA . TRP B 1 142 ? 16.375 -4.727 2.496 1 98.25 142 TRP B CA 1
ATOM 3059 C C . TRP B 1 142 ? 17.109 -3.787 3.457 1 98.25 142 TRP B C 1
ATOM 3061 O O . TRP B 1 142 ? 17.219 -2.586 3.199 1 98.25 142 TRP B O 1
ATOM 3071 N N . ARG B 1 143 ? 17.594 -4.297 4.59 1 97.62 143 ARG B N 1
ATOM 3072 C CA . ARG B 1 143 ? 18.281 -3.514 5.605 1 97.62 143 ARG B CA 1
ATOM 3073 C C . ARG B 1 143 ? 19.797 -3.621 5.445 1 97.62 143 ARG B C 1
ATOM 3075 O O . ARG B 1 143 ? 20.359 -4.723 5.473 1 97.62 143 ARG B O 1
ATOM 3082 N N . VAL B 1 144 ? 20.422 -2.465 5.34 1 96.44 144 VAL B N 1
ATOM 3083 C CA . VAL B 1 144 ? 21.859 -2.477 5.098 1 96.44 144 VAL B CA 1
ATOM 3084 C C . VAL B 1 144 ? 22.531 -1.353 5.887 1 96.44 144 VAL B C 1
ATOM 3086 O O . VAL B 1 144 ? 22.016 -0.231 5.934 1 96.44 144 VAL B O 1
ATOM 3089 N N . PRO B 1 145 ? 23.641 -1.613 6.488 1 94.94 145 PRO B N 1
ATOM 3090 C CA . PRO B 1 145 ? 24.422 -0.551 7.125 1 94.94 145 PRO B CA 1
ATOM 3091 C C . PRO B 1 145 ? 25.219 0.283 6.121 1 94.94 145 PRO B C 1
ATOM 3093 O O . PRO B 1 145 ? 25.922 -0.27 5.277 1 94.94 145 PRO B O 1
ATOM 3096 N N . VAL B 1 146 ? 25.109 1.562 6.184 1 94.88 146 VAL B N 1
ATOM 3097 C CA . VAL B 1 146 ? 25.781 2.449 5.242 1 94.88 146 VAL B CA 1
ATOM 3098 C C . VAL B 1 146 ? 26.297 3.682 5.977 1 94.88 146 VAL B C 1
ATOM 3100 O O . VAL B 1 146 ? 25.656 4.176 6.906 1 94.88 146 VAL B O 1
ATOM 3103 N N . LEU B 1 147 ? 27.562 4.109 5.609 1 94 147 LEU B N 1
ATOM 3104 C CA . LEU B 1 147 ? 28.031 5.422 6.023 1 94 147 LEU B CA 1
ATOM 3105 C C . LEU B 1 147 ? 27.469 6.516 5.121 1 94 147 LEU B C 1
ATOM 3107 O O . LEU B 1 147 ? 27.875 6.645 3.965 1 94 147 LEU B O 1
ATOM 3111 N N . ILE B 1 148 ? 26.531 7.301 5.699 1 93.94 148 ILE B N 1
ATOM 3112 C CA . ILE B 1 148 ? 25.844 8.258 4.84 1 93.94 148 ILE B CA 1
ATOM 3113 C C . ILE B 1 148 ? 25.391 9.469 5.66 1 93.94 148 ILE B C 1
ATOM 3115 O O . ILE B 1 148 ? 24.922 9.312 6.785 1 93.94 148 ILE B O 1
ATOM 3119 N N . GLY B 1 149 ? 25.625 10.617 5.09 1 91.25 149 GLY B N 1
ATOM 3120 C CA . GLY B 1 149 ? 25.141 11.844 5.719 1 91.25 149 GLY B CA 1
ATOM 3121 C C . GLY B 1 149 ? 26.141 12.984 5.613 1 91.25 149 GLY B C 1
ATOM 3122 O O . GLY B 1 149 ? 27.344 12.758 5.488 1 91.25 149 GLY B O 1
ATOM 3123 N N . MET B 1 150 ? 25.609 14.18 5.77 1 87.25 150 MET B N 1
ATOM 3124 C CA . MET B 1 150 ? 26.438 15.383 5.66 1 87.25 150 MET B CA 1
ATOM 3125 C C . MET B 1 150 ? 26.953 15.812 7.027 1 87.25 150 MET B C 1
ATOM 3127 O O . MET B 1 150 ? 27.953 16.531 7.121 1 87.25 150 MET B O 1
ATOM 3131 N N . ASN B 1 151 ? 26.297 15.328 8.078 1 87.56 151 ASN B N 1
ATOM 3132 C CA . ASN B 1 151 ? 26.672 15.766 9.422 1 87.56 151 ASN B CA 1
ATOM 3133 C C . ASN B 1 151 ? 27.844 14.953 9.961 1 87.56 151 ASN B C 1
ATOM 3135 O O . ASN B 1 151 ? 27.922 13.742 9.719 1 87.56 151 ASN B O 1
ATOM 3139 N N . PRO B 1 152 ? 28.656 15.602 10.742 1 89.19 152 PRO B N 1
ATOM 3140 C CA . PRO B 1 152 ? 29.875 14.945 11.211 1 89.19 152 PRO B CA 1
ATOM 3141 C C . PRO B 1 152 ? 29.609 13.625 11.922 1 89.19 152 PRO B C 1
ATOM 3143 O O . PRO B 1 152 ? 30.25 12.617 11.625 1 89.19 152 PRO B O 1
ATOM 3146 N N . PRO B 1 153 ? 28.656 13.539 12.828 1 88.81 153 PRO B N 1
ATOM 3147 C CA . PRO B 1 153 ? 28.406 12.25 13.469 1 88.81 153 PRO B CA 1
ATOM 3148 C C . PRO B 1 153 ? 28.031 11.156 12.469 1 88.81 153 PRO B C 1
ATOM 3150 O O . PRO B 1 153 ? 28.344 9.984 12.68 1 88.81 153 PRO B O 1
ATOM 3153 N N . GLU B 1 154 ? 27.391 11.508 11.406 1 88.69 154 GLU B N 1
ATOM 3154 C CA . GLU B 1 154 ? 26.969 10.562 10.383 1 88.69 154 GLU B CA 1
ATOM 3155 C C . GLU B 1 154 ? 28.141 10.055 9.562 1 88.69 154 GLU B C 1
ATOM 3157 O O . GLU B 1 154 ? 28.031 9.07 8.836 1 88.69 154 GLU B O 1
ATOM 3162 N N . ARG B 1 155 ? 29.281 10.758 9.695 1 90.44 155 ARG B N 1
ATOM 3163 C CA . ARG B 1 155 ? 30.484 10.383 8.945 1 90.44 155 ARG B CA 1
ATOM 3164 C C . ARG B 1 155 ? 31.359 9.438 9.75 1 90.44 155 ARG B C 1
ATOM 3166 O O . ARG B 1 155 ? 32.375 8.922 9.242 1 90.44 155 ARG B O 1
ATOM 3173 N N . GLN B 1 156 ? 30.922 9.148 10.914 1 91.38 156 GLN B N 1
ATOM 3174 C CA . GLN B 1 156 ? 31.75 8.32 11.797 1 91.38 156 GLN B CA 1
ATOM 3175 C C . GLN B 1 156 ? 31.141 6.934 11.977 1 91.38 156 GLN B C 1
ATOM 3177 O O . GLN B 1 156 ? 31.844 5.961 12.211 1 91.38 156 GLN B O 1
ATOM 3182 N N . ASN B 1 157 ? 29.828 6.879 11.93 1 91.56 157 ASN B N 1
ATOM 3183 C CA . ASN B 1 157 ? 29.141 5.621 12.18 1 91.56 157 ASN B CA 1
ATOM 3184 C C . ASN B 1 157 ? 28.203 5.258 11.031 1 91.56 157 ASN B C 1
ATOM 3186 O O . ASN B 1 157 ? 27.516 6.125 10.484 1 91.56 157 ASN B O 1
ATOM 3190 N N . LYS B 1 158 ? 28.234 3.977 10.781 1 93.56 158 LYS B N 1
ATOM 3191 C CA . LYS B 1 158 ? 27.25 3.498 9.82 1 93.56 158 LYS B CA 1
ATOM 3192 C C . LYS B 1 158 ? 25.844 3.49 10.43 1 93.56 158 LYS B C 1
ATOM 3194 O O . LYS B 1 158 ? 25.688 3.346 11.641 1 93.56 158 LYS B O 1
ATOM 3199 N N . GLN B 1 159 ? 24.906 3.689 9.633 1 94.38 159 GLN B N 1
ATOM 3200 C CA . GLN B 1 159 ? 23.516 3.594 10.016 1 94.38 159 GLN B CA 1
ATOM 3201 C C . GLN B 1 159 ? 22.734 2.689 9.062 1 94.38 159 GLN B C 1
ATOM 3203 O O . GLN B 1 159 ? 23.156 2.484 7.918 1 94.38 159 GLN B O 1
ATOM 3208 N N . ILE B 1 160 ? 21.594 2.172 9.562 1 96 160 ILE B N 1
ATOM 3209 C CA . ILE B 1 160 ? 20.781 1.259 8.75 1 96 160 ILE B CA 1
ATOM 3210 C C . ILE B 1 160 ? 19.938 2.055 7.77 1 96 160 ILE B C 1
ATOM 3212 O O . ILE B 1 160 ? 19.219 2.977 8.164 1 96 160 ILE B O 1
ATOM 3216 N N . LEU B 1 161 ? 20.016 1.704 6.508 1 97.5 161 LEU B N 1
ATOM 3217 C CA . LEU B 1 161 ? 19.047 2.078 5.492 1 97.5 161 LEU B CA 1
ATOM 3218 C C . LEU B 1 161 ? 18.094 0.921 5.199 1 97.5 161 LEU B C 1
ATOM 3220 O O . LEU B 1 161 ? 18.5 -0.244 5.262 1 97.5 161 LEU B O 1
ATOM 3224 N N . ILE B 1 162 ? 16.875 1.221 4.957 1 98.62 162 ILE B N 1
ATOM 3225 C CA . ILE B 1 162 ? 15.906 0.242 4.488 1 98.62 162 ILE B CA 1
ATOM 3226 C C . ILE B 1 162 ? 15.578 0.505 3.02 1 98.62 162 ILE B C 1
ATOM 3228 O O . ILE B 1 162 ? 15.109 1.59 2.666 1 98.62 162 ILE B O 1
ATOM 3232 N N . ILE B 1 163 ? 15.766 -0.507 2.152 1 98.69 163 ILE B N 1
ATOM 3233 C CA . ILE B 1 163 ? 15.656 -0.325 0.709 1 98.69 163 ILE B CA 1
ATOM 3234 C C . ILE B 1 163 ? 14.531 -1.196 0.161 1 98.69 163 ILE B C 1
ATOM 3236 O O . ILE B 1 163 ? 14.492 -2.402 0.412 1 98.69 163 ILE B O 1
ATOM 3240 N N . ASP B 1 164 ? 13.586 -0.617 -0.482 1 98.81 164 ASP B N 1
ATOM 3241 C CA . ASP B 1 164 ? 12.633 -1.297 -1.353 1 98.81 164 ASP B CA 1
ATOM 3242 C C . ASP B 1 164 ? 13 -1.104 -2.822 1 98.81 164 ASP B C 1
ATOM 3244 O O . ASP B 1 164 ? 13.031 0.024 -3.318 1 98.81 164 ASP B O 1
ATOM 3248 N N . LEU B 1 165 ? 13.281 -2.164 -3.52 1 98.62 165 LEU B N 1
ATOM 3249 C CA . LEU B 1 165 ? 13.742 -2.121 -4.902 1 98.62 165 LEU B CA 1
ATOM 3250 C C . LEU B 1 165 ? 12.812 -2.912 -5.812 1 98.62 165 LEU B C 1
ATOM 3252 O O . LEU B 1 165 ? 12.484 -4.066 -5.527 1 98.62 165 LEU B O 1
ATOM 3256 N N . LYS B 1 166 ? 12.312 -2.287 -6.805 1 98.38 166 LYS B N 1
ATOM 3257 C CA . LYS B 1 166 ? 11.5 -2.914 -7.844 1 98.38 166 LYS B CA 1
ATOM 3258 C C . LYS B 1 166 ? 12.219 -2.896 -9.188 1 98.38 166 LYS B C 1
ATOM 3260 O O . LYS B 1 166 ? 12.695 -1.848 -9.633 1 98.38 166 LYS B O 1
ATOM 3265 N N . LEU B 1 167 ? 12.289 -4.02 -9.82 1 97.38 167 LEU B N 1
ATOM 3266 C CA . LEU B 1 167 ? 12.969 -4.16 -11.102 1 97.38 167 LEU B CA 1
ATOM 3267 C C . LEU B 1 167 ? 12 -4.668 -12.172 1 97.38 167 LEU B C 1
ATOM 3269 O O . LEU B 1 167 ? 11.594 -5.832 -12.141 1 97.38 167 LEU B O 1
ATOM 3273 N N . LEU B 1 168 ? 11.625 -3.824 -13.047 1 95.06 168 LEU B N 1
ATOM 3274 C CA . LEU B 1 168 ? 10.773 -4.227 -14.156 1 95.06 168 LEU B CA 1
ATOM 3275 C C . LEU B 1 168 ? 11.594 -4.859 -15.273 1 95.06 168 LEU B C 1
ATOM 3277 O O . LEU B 1 168 ? 12.469 -4.211 -15.852 1 95.06 168 LEU B O 1
ATOM 3281 N N . MET B 1 169 ? 11.203 -6.043 -15.523 1 93.88 169 MET B N 1
ATOM 3282 C CA . MET B 1 169 ? 11.875 -6.801 -16.578 1 93.88 169 MET B CA 1
ATOM 3283 C C . MET B 1 169 ? 11.102 -6.73 -17.875 1 93.88 169 MET B C 1
ATOM 3285 O O . MET B 1 169 ? 9.867 -6.777 -17.875 1 93.88 169 MET B O 1
ATOM 3289 N N . ARG B 1 170 ? 11.883 -6.582 -18.953 1 87.81 170 ARG B N 1
ATOM 3290 C CA . ARG B 1 170 ? 11.305 -6.66 -20.281 1 87.81 170 ARG B CA 1
ATOM 3291 C C . ARG B 1 170 ? 12.133 -7.562 -21.188 1 87.81 170 ARG B C 1
ATOM 3293 O O . ARG B 1 170 ? 13.359 -7.43 -21.266 1 87.81 170 ARG B O 1
ATOM 3300 N N . THR B 1 171 ? 11.5 -8.555 -21.719 1 77.44 171 THR B N 1
ATOM 3301 C CA . THR B 1 171 ? 12.227 -9.414 -22.656 1 77.44 171 THR B CA 1
ATOM 3302 C C . THR B 1 171 ? 11.703 -9.25 -24.078 1 77.44 171 THR B C 1
ATOM 3304 O O . THR B 1 171 ? 10.508 -9 -24.281 1 77.44 171 THR B O 1
ATOM 3307 N N . ALA B 1 172 ? 12.594 -8.836 -25.125 1 60.69 172 ALA B N 1
ATOM 3308 C CA . ALA B 1 172 ? 12.273 -8.656 -26.547 1 60.69 172 ALA B CA 1
ATOM 3309 C C . ALA B 1 172 ? 11.812 -9.969 -27.172 1 60.69 172 ALA B C 1
ATOM 3311 O O . ALA B 1 172 ? 11.633 -10.055 -28.391 1 60.69 172 ALA B O 1
ATOM 3312 N N . GLY B 1 173 ? 10.852 -10.664 -26.562 1 54.09 173 GLY B N 1
ATOM 3313 C CA . GLY B 1 173 ? 10.25 -11.828 -27.188 1 54.09 173 GLY B CA 1
ATOM 3314 C C . GLY B 1 173 ? 11.266 -12.891 -27.578 1 54.09 173 GLY B C 1
ATOM 3315 O O . GLY B 1 173 ? 10.891 -14.016 -27.922 1 54.09 173 GLY B O 1
ATOM 3316 N N . THR B 1 174 ? 12.43 -12.469 -28.375 1 46.72 174 THR B N 1
ATOM 3317 C CA . THR B 1 174 ? 13.219 -13.492 -29.062 1 46.72 174 THR B CA 1
ATOM 3318 C C . THR B 1 174 ? 14.008 -14.328 -28.062 1 46.72 174 THR B C 1
ATOM 3320 O O . THR B 1 174 ? 13.992 -15.555 -28.109 1 46.72 174 THR B O 1
ATOM 3323 N N . LYS B 1 175 ? 15.461 -13.891 -27.969 1 48.53 175 LYS B N 1
ATOM 3324 C CA . LYS B 1 175 ? 16.578 -14.727 -27.516 1 48.53 175 LYS B CA 1
ATOM 3325 C C . LYS B 1 175 ? 16.547 -14.914 -26 1 48.53 175 LYS B C 1
ATOM 3327 O O . LYS B 1 175 ? 16 -14.086 -25.281 1 48.53 175 LYS B O 1
ATOM 3332 N N . THR B 1 176 ? 16.875 -16.188 -25.562 1 47.78 176 THR B N 1
ATOM 3333 C CA . THR B 1 176 ? 17.203 -16.812 -24.281 1 47.78 176 THR B CA 1
ATOM 3334 C C . THR B 1 176 ? 17.969 -15.836 -23.391 1 47.78 176 THR B C 1
ATOM 3336 O O . THR B 1 176 ? 19.203 -15.836 -23.391 1 47.78 176 THR B O 1
ATOM 3339 N N . GLU B 1 177 ? 17.594 -14.633 -23.484 1 53.78 177 GLU B N 1
ATOM 3340 C CA . GLU B 1 177 ? 18.422 -13.859 -22.562 1 53.78 177 GLU B CA 1
ATOM 3341 C C . GLU B 1 177 ? 18.406 -14.461 -21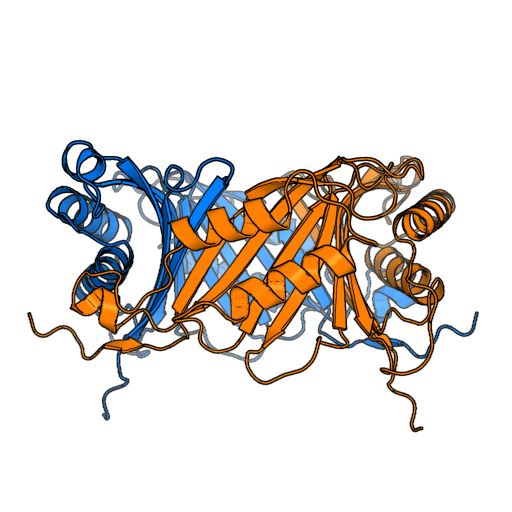.156 1 53.78 177 GLU B C 1
ATOM 3343 O O . GLU B 1 177 ? 17.391 -15.039 -20.734 1 53.78 177 GLU B O 1
ATOM 3348 N N . ASP B 1 178 ? 19.609 -14.75 -20.688 1 61.75 178 ASP B N 1
ATOM 3349 C CA . ASP B 1 178 ? 19.859 -15.273 -19.344 1 61.75 178 ASP B CA 1
ATOM 3350 C C . ASP B 1 178 ? 18.984 -14.586 -18.312 1 61.75 178 ASP B C 1
ATOM 3352 O O . ASP B 1 178 ? 18.875 -13.359 -18.297 1 61.75 178 ASP B O 1
ATOM 3356 N N . GLU B 1 179 ? 18.094 -15.289 -17.781 1 77.12 179 GLU B N 1
ATOM 3357 C CA . GLU B 1 179 ? 17.25 -14.789 -16.688 1 77.12 179 GLU B CA 1
ATOM 3358 C C . GLU B 1 179 ? 18.094 -14.188 -15.57 1 77.12 179 GLU B C 1
ATOM 3360 O O . GLU B 1 179 ? 19.156 -14.711 -15.242 1 77.12 179 GLU B O 1
ATOM 3365 N N . VAL B 1 180 ? 17.75 -13.078 -15.242 1 86.38 180 VAL B N 1
ATOM 3366 C CA . VAL B 1 180 ? 18.438 -12.406 -14.141 1 86.38 180 VAL B CA 1
ATOM 3367 C C . VAL B 1 180 ? 18.391 -13.273 -12.891 1 86.38 180 VAL B C 1
ATOM 3369 O O . VAL B 1 180 ? 17.344 -13.852 -12.57 1 86.38 180 VAL B O 1
ATOM 3372 N N . SER B 1 181 ? 19.562 -13.555 -12.344 1 91.12 181 SER B N 1
ATOM 3373 C CA . SER B 1 181 ? 19.625 -14.156 -11.008 1 91.12 181 SER B CA 1
ATOM 3374 C C . SER B 1 181 ? 19.547 -13.094 -9.922 1 91.12 181 SER B C 1
ATOM 3376 O O . SER B 1 181 ? 20.516 -12.375 -9.672 1 91.12 181 SER B O 1
ATOM 3378 N N . ILE B 1 182 ? 18.453 -13.055 -9.227 1 95 182 ILE B N 1
ATOM 3379 C CA . ILE B 1 182 ? 18.266 -12.023 -8.219 1 95 182 ILE B CA 1
ATOM 3380 C C . ILE B 1 182 ? 19.203 -12.266 -7.047 1 95 182 ILE B C 1
ATOM 3382 O O . ILE B 1 182 ? 19.828 -11.328 -6.539 1 95 182 ILE B O 1
ATOM 3386 N N . PRO B 1 183 ? 19.406 -13.5 -6.621 1 93.5 183 PRO B N 1
ATOM 3387 C CA . PRO B 1 183 ? 20.375 -13.727 -5.559 1 93.5 183 PRO B CA 1
ATOM 3388 C C . PRO B 1 183 ? 21.781 -13.219 -5.926 1 93.5 183 PRO B C 1
ATOM 3390 O O . PRO B 1 183 ? 22.469 -12.625 -5.094 1 93.5 183 PRO B O 1
ATOM 3393 N N . GLU B 1 184 ? 22.172 -13.414 -7.137 1 93.38 184 GLU B N 1
ATOM 3394 C CA . GLU B 1 184 ? 23.484 -12.922 -7.57 1 93.38 184 GLU B CA 1
ATOM 3395 C C . GLU B 1 184 ? 23.516 -11.398 -7.602 1 93.38 184 GLU B C 1
ATOM 3397 O O . GLU B 1 184 ? 24.516 -10.789 -7.207 1 93.38 184 GLU B O 1
ATOM 3402 N N . LEU B 1 185 ? 22.5 -10.859 -8.133 1 96.12 185 LEU B N 1
ATOM 3403 C CA . LEU B 1 185 ? 22.391 -9.406 -8.156 1 96.12 185 LEU B CA 1
ATOM 3404 C C . LEU B 1 185 ? 22.484 -8.828 -6.746 1 96.12 185 LEU B C 1
ATOM 3406 O O . LEU B 1 185 ? 23.219 -7.867 -6.508 1 96.12 185 LEU B O 1
ATOM 3410 N N . MET B 1 186 ? 21.766 -9.414 -5.832 1 96.94 186 MET B N 1
ATOM 3411 C CA . MET B 1 186 ? 21.75 -8.922 -4.457 1 96.94 186 MET B CA 1
ATOM 3412 C C . MET B 1 186 ? 23.125 -9.062 -3.812 1 96.94 186 MET B C 1
ATOM 3414 O O . MET B 1 186 ? 23.531 -8.211 -3.023 1 96.94 186 MET B O 1
ATOM 3418 N N . GLN B 1 187 ? 23.766 -10.125 -4.098 1 95.5 187 GLN B N 1
ATOM 3419 C CA . GLN B 1 187 ? 25.141 -10.273 -3.611 1 95.5 187 GLN B CA 1
ATOM 3420 C C . GLN B 1 187 ? 26.031 -9.156 -4.148 1 95.5 187 GLN B C 1
ATOM 3422 O O . GLN B 1 187 ? 26.797 -8.555 -3.396 1 95.5 187 GLN B O 1
ATOM 3427 N N . HIS B 1 188 ? 25.922 -8.93 -5.387 1 96.62 188 HIS B N 1
ATOM 3428 C CA . HIS B 1 188 ? 26.688 -7.871 -6.027 1 96.62 188 HIS B CA 1
ATOM 3429 C C . HIS B 1 188 ? 26.391 -6.516 -5.391 1 96.62 188 HIS B C 1
ATOM 3431 O O . HIS B 1 188 ? 27.312 -5.781 -5.023 1 96.62 188 HIS B O 1
ATOM 3437 N N . LEU B 1 189 ? 25.125 -6.172 -5.238 1 97.5 189 LEU B N 1
ATOM 3438 C CA . LEU B 1 189 ? 24.734 -4.887 -4.676 1 97.5 189 LEU B CA 1
ATOM 3439 C C . LEU B 1 189 ? 25.188 -4.766 -3.225 1 97.5 189 LEU B C 1
ATOM 3441 O O . LEU B 1 189 ? 25.547 -3.676 -2.77 1 97.5 189 LEU B O 1
ATOM 3445 N N . SER B 1 190 ? 25.156 -5.863 -2.506 1 96.81 190 SER B N 1
ATOM 3446 C CA . SER B 1 190 ? 25.609 -5.852 -1.12 1 96.81 190 SER B CA 1
ATOM 3447 C C . SER B 1 190 ? 27.094 -5.469 -1.03 1 96.81 190 SER B C 1
ATOM 3449 O O . SER B 1 190 ? 27.469 -4.672 -0.174 1 96.81 190 SER B O 1
ATOM 3451 N N . VAL B 1 191 ? 27.875 -6.035 -1.873 1 96.38 191 VAL B N 1
ATOM 3452 C CA . VAL B 1 191 ? 29.297 -5.711 -1.908 1 96.38 191 VAL B CA 1
ATOM 3453 C C . VAL B 1 191 ? 29.484 -4.246 -2.297 1 96.38 191 VAL B C 1
ATOM 3455 O O . VAL B 1 191 ? 30.266 -3.527 -1.677 1 96.38 191 VAL B O 1
ATOM 3458 N N . TRP B 1 192 ? 28.797 -3.842 -3.279 1 95.94 192 TRP B N 1
ATOM 3459 C CA . TRP B 1 192 ? 28.859 -2.461 -3.742 1 95.94 192 TRP B CA 1
ATOM 3460 C C . TRP B 1 192 ? 28.531 -1.489 -2.615 1 95.94 192 TRP B C 1
ATOM 3462 O O . TRP B 1 192 ? 29.266 -0.523 -2.383 1 95.94 192 TRP B O 1
ATOM 3472 N N . VAL B 1 193 ? 27.422 -1.722 -1.88 1 95.31 193 VAL B N 1
ATOM 3473 C CA . VAL B 1 193 ? 26.969 -0.853 -0.796 1 95.31 193 VAL B CA 1
ATOM 3474 C C . VAL B 1 193 ? 28.047 -0.779 0.286 1 95.31 193 VAL B C 1
ATOM 3476 O O . VAL B 1 193 ? 28.297 0.29 0.846 1 95.31 193 VAL B O 1
ATOM 3479 N N . ASP B 1 194 ? 28.688 -1.828 0.544 1 92.25 194 ASP B N 1
ATOM 3480 C CA . ASP B 1 194 ? 29.672 -1.922 1.61 1 92.25 194 ASP B CA 1
ATOM 3481 C C . ASP B 1 194 ? 30.922 -1.09 1.284 1 92.25 194 ASP B C 1
ATOM 3483 O O . ASP B 1 194 ? 31.641 -0.671 2.186 1 92.25 194 ASP B O 1
ATOM 3487 N N . THR B 1 195 ? 31.125 -0.813 0.059 1 90.88 195 THR B N 1
ATOM 3488 C CA . THR B 1 195 ? 32.375 -0.165 -0.352 1 90.88 195 THR B CA 1
ATOM 3489 C C . THR B 1 195 ? 32.125 1.298 -0.711 1 90.88 195 THR B C 1
ATOM 3491 O O . THR B 1 195 ? 33 1.976 -1.226 1 90.88 195 THR B O 1
ATOM 3494 N N . THR B 1 196 ? 30.938 1.774 -0.408 1 85.94 196 THR B N 1
ATOM 3495 C CA . THR B 1 196 ? 30.609 3.127 -0.839 1 85.94 196 THR B CA 1
ATOM 3496 C C . THR B 1 196 ? 30.266 4.008 0.359 1 85.94 196 THR B C 1
ATOM 3498 O O . THR B 1 196 ? 30 3.502 1.451 1 85.94 196 THR B O 1
ATOM 3501 N N . SER B 1 197 ? 30.438 5.262 0.117 1 88.88 197 SER B N 1
ATOM 3502 C CA . SER B 1 197 ? 30.031 6.309 1.055 1 88.88 197 SER B CA 1
ATOM 3503 C C . SER B 1 197 ? 29.453 7.516 0.325 1 88.88 197 SER B C 1
ATOM 3505 O O . SER B 1 197 ? 29.953 7.902 -0.735 1 88.88 197 SER B O 1
ATOM 3507 N N . PHE B 1 198 ? 28.344 7.984 0.909 1 91.56 198 PHE B N 1
ATOM 3508 C CA . PHE B 1 198 ? 27.672 9.102 0.26 1 91.56 198 PHE B CA 1
ATOM 3509 C C . PHE B 1 198 ? 27.328 10.188 1.274 1 91.56 198 PHE B C 1
ATOM 3511 O O . PHE B 1 198 ? 27.203 9.906 2.469 1 91.56 198 PHE B O 1
ATOM 3518 N N . LEU B 1 199 ? 27.203 11.344 0.767 1 92.44 199 LEU B N 1
ATOM 3519 C CA . LEU B 1 199 ? 26.75 12.445 1.61 1 92.44 199 LEU B CA 1
ATOM 3520 C C . LEU B 1 199 ? 25.219 12.516 1.635 1 92.44 199 LEU B C 1
ATOM 3522 O O . LEU B 1 199 ? 24.625 12.953 2.625 1 92.44 199 LEU B O 1
ATOM 3526 N N . THR B 1 200 ? 24.656 12.062 0.531 1 93.69 200 THR B N 1
ATOM 3527 C CA . THR B 1 200 ? 23.203 12.25 0.417 1 93.69 200 THR B CA 1
ATOM 3528 C C . THR B 1 200 ? 22.531 10.93 0.043 1 93.69 200 THR B C 1
ATOM 3530 O O . THR B 1 200 ? 23.125 10.094 -0.633 1 93.69 200 THR B O 1
ATOM 3533 N N . LEU B 1 201 ? 21.203 10.812 0.442 1 95.25 201 LEU B N 1
ATOM 3534 C CA . LEU B 1 201 ? 20.359 9.703 0.017 1 95.25 201 LEU B CA 1
ATOM 3535 C C . LEU B 1 201 ? 20.125 9.75 -1.487 1 95.25 201 LEU B C 1
ATOM 3537 O O . LEU B 1 201 ? 19.984 8.703 -2.133 1 95.25 201 LEU B O 1
ATOM 3541 N N . GLU B 1 202 ? 20.094 10.961 -2.002 1 94.81 202 GLU B N 1
ATOM 3542 C CA . GLU B 1 202 ? 19.828 11.172 -3.42 1 94.81 202 GLU B CA 1
ATOM 3543 C C . GLU B 1 202 ? 20.875 10.484 -4.293 1 94.81 202 GLU B C 1
ATOM 3545 O O . GLU B 1 202 ? 20.531 9.719 -5.195 1 94.81 202 GLU B O 1
ATOM 3550 N N . ARG B 1 203 ? 22.062 10.727 -3.99 1 95.5 203 ARG B N 1
ATOM 3551 C CA . ARG B 1 203 ? 23.141 10.109 -4.77 1 95.5 203 ARG B CA 1
ATOM 3552 C C . ARG B 1 203 ? 23.188 8.602 -4.547 1 95.5 203 ARG B C 1
ATOM 3554 O O . ARG B 1 203 ? 23.312 7.832 -5.5 1 95.5 203 ARG B O 1
ATOM 3561 N N . PHE B 1 204 ? 23.109 8.227 -3.277 1 96.75 204 PHE B N 1
ATOM 3562 C CA . PHE B 1 204 ? 23.109 6.797 -2.971 1 96.75 204 PHE B CA 1
ATOM 3563 C C . PHE B 1 204 ? 22.031 6.074 -3.785 1 96.75 204 PHE B C 1
ATOM 3565 O O . PHE B 1 204 ? 22.328 5.066 -4.434 1 96.75 204 PHE B O 1
ATOM 3572 N N . THR B 1 205 ? 20.781 6.586 -3.787 1 97 205 THR B N 1
ATOM 3573 C CA . THR B 1 205 ? 19.641 5.949 -4.43 1 97 205 THR B CA 1
ATOM 3574 C C . THR B 1 205 ? 19.828 5.883 -5.941 1 97 205 THR B C 1
ATOM 3576 O O . THR B 1 205 ? 19.609 4.84 -6.555 1 97 205 THR B O 1
ATOM 3579 N N . ARG B 1 206 ? 20.188 6.934 -6.523 1 94.94 206 ARG B N 1
ATOM 3580 C CA . ARG B 1 206 ? 20.438 6.961 -7.961 1 94.94 206 ARG B CA 1
ATOM 3581 C C . ARG B 1 206 ? 21.5 5.945 -8.359 1 94.94 206 ARG B C 1
ATOM 3583 O O . ARG B 1 206 ? 21.297 5.18 -9.305 1 94.94 206 ARG B O 1
ATOM 3590 N N . ASP B 1 207 ? 22.625 5.938 -7.656 1 95.69 207 ASP B N 1
ATOM 3591 C CA . ASP B 1 207 ? 23.734 5.055 -8 1 95.69 207 ASP B CA 1
ATOM 3592 C C . ASP B 1 207 ? 23.375 3.592 -7.758 1 95.69 207 ASP B C 1
ATOM 3594 O O . ASP B 1 207 ? 23.828 2.703 -8.484 1 95.69 207 ASP B O 1
ATOM 3598 N N . LEU B 1 208 ? 22.625 3.375 -6.707 1 96.88 208 LEU B N 1
ATOM 3599 C CA . LEU B 1 208 ? 22.109 2.027 -6.473 1 96.88 208 LEU B CA 1
ATOM 3600 C C . LEU B 1 208 ? 21.328 1.523 -7.676 1 96.88 208 LEU B C 1
ATOM 3602 O O . LEU B 1 208 ? 21.531 0.401 -8.141 1 96.88 208 LEU B O 1
ATOM 3606 N N . ILE B 1 209 ? 20.406 2.334 -8.172 1 96.25 209 ILE B N 1
ATOM 3607 C CA . ILE B 1 209 ? 19.609 1.977 -9.344 1 96.25 209 ILE B CA 1
ATOM 3608 C C . ILE B 1 209 ? 20.516 1.728 -10.539 1 96.25 209 ILE B C 1
ATOM 3610 O O . ILE B 1 209 ? 20.359 0.734 -11.25 1 96.25 209 ILE B O 1
ATOM 3614 N N . HIS B 1 210 ? 21.453 2.609 -10.664 1 93.88 210 HIS B N 1
ATOM 3615 C CA . HIS B 1 210 ? 22.406 2.461 -11.766 1 93.88 210 HIS B CA 1
ATOM 3616 C C . HIS B 1 210 ? 23.156 1.136 -11.672 1 93.88 210 HIS B C 1
ATOM 3618 O O . HIS B 1 210 ? 23.281 0.417 -12.664 1 93.88 210 HIS B O 1
ATOM 3624 N N . GLU B 1 211 ? 23.641 0.854 -10.539 1 95.25 211 GLU B N 1
ATOM 3625 C CA . GLU B 1 211 ? 24.391 -0.378 -10.328 1 95.25 211 GLU B CA 1
ATOM 3626 C C . GLU B 1 211 ? 23.531 -1.607 -10.625 1 95.25 211 GLU B C 1
ATOM 3628 O O . GLU B 1 211 ? 24 -2.557 -11.258 1 95.25 211 GLU B O 1
ATOM 3633 N N . ALA B 1 212 ? 22.297 -1.615 -10.203 1 96.31 212 ALA B N 1
ATOM 3634 C CA . ALA B 1 212 ? 21.391 -2.729 -10.453 1 96.31 212 ALA B CA 1
ATOM 3635 C C . ALA B 1 212 ? 21.141 -2.904 -11.945 1 96.31 212 ALA B C 1
ATOM 3637 O O . ALA B 1 212 ? 21.234 -4.016 -12.477 1 96.31 212 ALA B O 1
ATOM 3638 N N . MET B 1 213 ? 20.828 -1.839 -12.625 1 93.5 213 MET B N 1
ATOM 3639 C CA . MET B 1 213 ? 20.484 -1.889 -14.047 1 93.5 213 MET B CA 1
ATOM 3640 C C . MET B 1 213 ? 21.703 -2.246 -14.891 1 93.5 213 MET B C 1
ATOM 3642 O O . MET B 1 213 ? 21.562 -2.873 -15.945 1 93.5 213 MET B O 1
ATOM 3646 N N . HIS B 1 214 ? 22.812 -1.845 -14.438 1 92.44 214 HIS B N 1
ATOM 3647 C CA . HIS B 1 214 ? 24.047 -2.176 -15.148 1 92.44 214 HIS B CA 1
ATOM 3648 C C . HIS B 1 214 ? 24.359 -3.664 -15.039 1 92.44 214 HIS B C 1
ATOM 3650 O O . HIS B 1 214 ? 24.969 -4.242 -15.938 1 92.44 214 HIS B O 1
ATOM 3656 N N . HIS B 1 215 ? 23.938 -4.246 -14.031 1 92.44 215 HIS B N 1
ATOM 3657 C CA . HIS B 1 215 ? 24.234 -5.648 -13.773 1 92.44 215 HIS B CA 1
ATOM 3658 C C . HIS B 1 215 ? 23.578 -6.551 -14.812 1 92.44 215 HIS B C 1
ATOM 3660 O O . HIS B 1 215 ? 24.125 -7.605 -15.156 1 92.44 215 HIS B O 1
ATOM 3666 N N . HIS B 1 216 ? 22.438 -6.184 -15.273 1 90 216 HIS B N 1
ATOM 3667 C CA . HIS B 1 216 ? 21.734 -6.996 -16.266 1 90 216 HIS B CA 1
ATOM 3668 C C . HIS B 1 216 ? 20.938 -6.125 -17.234 1 90 216 HIS B C 1
ATOM 3670 O O . HIS B 1 216 ? 20.156 -5.273 -16.812 1 90 216 HIS B O 1
ATOM 3676 N N . SER B 1 217 ? 20.938 -6.453 -18.484 1 87.31 217 SER B N 1
ATOM 3677 C CA . SER B 1 217 ? 20.391 -5.598 -19.531 1 87.31 217 SER B CA 1
ATOM 3678 C C . SER B 1 217 ? 18.875 -5.734 -19.609 1 87.31 217 SER B C 1
ATOM 3680 O O . SER B 1 217 ? 18.188 -4.855 -20.156 1 87.31 217 SER B O 1
ATOM 3682 N N . SER B 1 218 ? 18.312 -6.77 -19.047 1 88.94 218 SER B N 1
ATOM 3683 C CA . SER B 1 218 ? 16.875 -7.004 -19.172 1 88.94 218 SER B CA 1
ATOM 3684 C C . SER B 1 218 ? 16.094 -6.148 -18.188 1 88.94 218 SER B C 1
ATOM 3686 O O . SER B 1 218 ? 14.867 -6.094 -18.25 1 88.94 218 SER B O 1
ATOM 3688 N N . ILE B 1 219 ? 16.766 -5.457 -17.281 1 93.25 219 ILE B N 1
ATOM 3689 C CA . ILE B 1 219 ? 16.094 -4.543 -16.375 1 93.25 219 ILE B CA 1
ATOM 3690 C C . ILE B 1 219 ? 15.742 -3.25 -17.109 1 93.25 219 ILE B C 1
ATOM 3692 O O . ILE B 1 219 ? 16.594 -2.381 -17.297 1 93.25 219 ILE B O 1
ATOM 3696 N N . ALA B 1 220 ? 14.547 -3.121 -17.438 1 90.62 220 ALA B N 1
ATOM 3697 C CA . ALA B 1 220 ? 14.086 -1.978 -18.219 1 90.62 220 ALA B CA 1
ATOM 3698 C C . ALA B 1 220 ? 13.922 -0.74 -17.344 1 90.62 220 ALA B C 1
ATOM 3700 O O . ALA B 1 220 ? 14.25 0.373 -17.766 1 90.62 220 ALA B O 1
ATOM 3701 N N . PHE B 1 221 ? 13.359 -0.941 -16.188 1 93.19 221 PHE B N 1
ATOM 3702 C CA . PHE B 1 221 ? 13.172 0.111 -15.203 1 93.19 221 PHE B CA 1
ATOM 3703 C C . PHE B 1 221 ? 13.508 -0.396 -13.805 1 93.19 221 PHE B C 1
ATOM 3705 O O . PHE B 1 221 ? 13.32 -1.577 -13.508 1 93.19 221 PHE B O 1
ATOM 3712 N N . ALA B 1 222 ? 13.984 0.537 -13.023 1 96.12 222 ALA B N 1
ATOM 3713 C CA . ALA B 1 222 ? 14.18 0.245 -11.609 1 96.12 222 ALA B CA 1
ATOM 3714 C C . ALA B 1 222 ? 13.656 1.386 -10.734 1 96.12 222 ALA B C 1
ATOM 3716 O O . ALA B 1 222 ? 13.836 2.561 -11.07 1 96.12 222 ALA B O 1
ATOM 3717 N N . ASN B 1 223 ? 12.953 1.052 -9.773 1 97.31 223 ASN B N 1
ATOM 3718 C CA . ASN B 1 223 ? 12.43 1.965 -8.766 1 97.31 223 ASN B CA 1
ATOM 3719 C C . ASN B 1 223 ? 12.977 1.641 -7.375 1 97.31 223 ASN B C 1
ATOM 3721 O O . ASN B 1 223 ? 12.914 0.491 -6.934 1 97.31 223 ASN B O 1
ATOM 3725 N N . ALA B 1 224 ? 13.516 2.596 -6.695 1 98.25 224 ALA B N 1
ATOM 3726 C CA . ALA B 1 224 ? 14.039 2.383 -5.348 1 98.25 224 ALA B CA 1
ATOM 3727 C C . ALA B 1 224 ? 13.484 3.416 -4.375 1 98.25 224 ALA B C 1
ATOM 3729 O O . ALA B 1 224 ? 13.484 4.613 -4.664 1 98.25 224 ALA B O 1
ATOM 3730 N N . LYS B 1 225 ? 12.961 2.955 -3.375 1 98.62 225 LYS B N 1
ATOM 3731 C CA . LYS B 1 225 ? 12.664 3.773 -2.203 1 98.62 225 LYS B CA 1
ATOM 3732 C C . LYS B 1 225 ? 13.641 3.477 -1.065 1 98.62 225 LYS B C 1
ATOM 3734 O O . LYS B 1 225 ? 13.742 2.336 -0.608 1 98.62 225 LYS B O 1
ATOM 3739 N N . VAL B 1 226 ? 14.328 4.422 -0.604 1 98.56 226 VAL B N 1
ATOM 3740 C CA . VAL B 1 226 ? 15.336 4.258 0.442 1 98.56 226 VAL B CA 1
ATOM 3741 C C . VAL B 1 226 ? 14.945 5.078 1.669 1 98.56 226 VAL B C 1
ATOM 3743 O O . VAL B 1 226 ? 14.742 6.289 1.575 1 98.56 226 VAL B O 1
ATOM 3746 N N . SER B 1 227 ? 14.898 4.418 2.775 1 98.38 227 SER B N 1
ATOM 3747 C CA . SER B 1 227 ? 14.422 5.031 4.012 1 98.38 227 SER B CA 1
ATOM 3748 C C . SER B 1 227 ? 15.539 5.133 5.047 1 98.38 227 SER B C 1
ATOM 3750 O O . SER B 1 227 ? 16.375 4.23 5.16 1 98.38 227 SER B O 1
ATOM 3752 N N . LYS B 1 228 ? 15.508 6.211 5.742 1 96.44 228 LYS B N 1
ATOM 3753 C CA . LYS B 1 228 ? 16.344 6.441 6.914 1 96.44 228 LYS B CA 1
ATOM 3754 C C . LYS B 1 228 ? 15.508 6.461 8.188 1 96.44 228 LYS B C 1
ATOM 3756 O O . LYS B 1 228 ? 14.914 7.484 8.531 1 96.44 228 LYS B O 1
ATOM 3761 N N . PRO B 1 229 ? 15.547 5.391 8.961 1 95 229 PRO B N 1
ATOM 3762 C CA . PRO B 1 229 ? 14.688 5.32 10.148 1 95 229 PRO B CA 1
ATOM 3763 C C . PRO B 1 229 ? 15.156 6.238 11.273 1 95 229 PRO B C 1
ATOM 3765 O O . PRO B 1 229 ? 14.352 6.656 12.109 1 95 229 PRO B O 1
ATOM 3768 N N . CYS B 1 230 ? 16.344 6.707 11.266 1 89.69 230 CYS B N 1
ATOM 3769 C CA . CYS B 1 230 ? 16.859 7.406 12.438 1 89.69 230 CYS B CA 1
ATOM 3770 C C . CYS B 1 230 ? 17.078 8.883 12.133 1 89.69 230 CYS B C 1
ATOM 3772 O O . CYS B 1 230 ? 17.625 9.617 12.961 1 89.69 230 CYS B O 1
ATOM 3774 N N . ALA B 1 231 ? 16.688 9.352 11.031 1 87.81 231 ALA B N 1
ATOM 3775 C CA . ALA B 1 231 ? 17 10.711 10.609 1 87.81 231 ALA B CA 1
ATOM 3776 C C . ALA B 1 231 ? 16.172 11.734 11.375 1 87.81 231 ALA B C 1
ATOM 3778 O O . ALA B 1 231 ? 16.672 12.82 11.703 1 87.81 231 ALA B O 1
ATOM 3779 N N . VAL B 1 232 ? 14.953 11.398 11.648 1 90.19 232 VAL B N 1
ATOM 3780 C CA . VAL B 1 232 ? 14.039 12.305 12.336 1 90.19 232 VAL B CA 1
ATOM 3781 C C . VAL B 1 232 ? 13.406 11.586 13.523 1 90.19 232 VAL B C 1
ATOM 3783 O O . VAL B 1 232 ? 12.68 10.602 13.359 1 90.19 232 VAL B O 1
ATOM 3786 N N . ALA B 1 233 ? 13.617 11.953 14.812 1 83.56 233 ALA B N 1
ATOM 3787 C CA . ALA B 1 233 ? 13.242 11.258 16.047 1 83.56 233 ALA B CA 1
ATOM 3788 C C . ALA B 1 233 ? 11.734 11.055 16.109 1 83.56 233 ALA B C 1
ATOM 3790 O O . ALA B 1 233 ? 11.266 9.992 16.531 1 83.56 233 ALA B O 1
ATOM 3791 N N . GLY B 1 234 ? 10.914 11.727 15.609 1 90.94 234 GLY B N 1
ATOM 3792 C CA . GLY B 1 234 ? 9.469 11.648 15.727 1 90.94 234 GLY B CA 1
ATOM 3793 C C . GLY B 1 234 ? 8.805 11.008 14.523 1 90.94 234 GLY B C 1
ATOM 3794 O O . GLY B 1 234 ? 7.586 10.812 14.508 1 90.94 234 GLY B O 1
ATOM 3795 N N . ALA B 1 235 ? 9.602 10.594 13.695 1 95.31 235 ALA B N 1
ATOM 3796 C CA . ALA B 1 235 ? 9.078 9.93 12.5 1 95.31 235 ALA B CA 1
ATOM 3797 C C . ALA B 1 235 ? 9.492 8.461 12.453 1 95.31 235 ALA B C 1
ATOM 3799 O O . ALA B 1 235 ? 10.539 8.086 12.992 1 95.31 235 ALA B O 1
ATOM 3800 N N . ARG B 1 236 ? 8.648 7.621 11.922 1 95.31 236 ARG B N 1
ATOM 3801 C CA . ARG B 1 236 ? 9.047 6.234 11.695 1 95.31 236 ARG B CA 1
ATOM 3802 C C . ARG B 1 236 ? 10.234 6.164 10.742 1 95.31 236 ARG B C 1
ATOM 3804 O O . ARG B 1 236 ? 11.172 5.391 10.961 1 95.31 236 ARG B O 1
ATOM 3811 N N . PHE B 1 237 ? 10.211 6.945 9.672 1 96.88 237 PHE B N 1
ATOM 3812 C CA . PHE B 1 237 ? 11.352 7.098 8.773 1 96.88 237 PHE B CA 1
ATOM 3813 C C . PHE B 1 237 ? 11.164 8.305 7.859 1 96.88 237 PHE B C 1
ATOM 3815 O O . PHE B 1 237 ? 10.055 8.836 7.742 1 96.88 237 PHE B O 1
ATOM 3822 N N . THR B 1 238 ? 12.219 8.773 7.285 1 96.62 238 THR B N 1
ATOM 3823 C CA . THR B 1 238 ? 12.234 9.609 6.09 1 96.62 238 THR B CA 1
ATOM 3824 C C . THR B 1 238 ? 12.75 8.82 4.887 1 96.62 238 THR B C 1
ATOM 3826 O O . THR B 1 238 ? 13.492 7.848 5.043 1 96.62 238 THR B O 1
ATOM 3829 N N . ALA B 1 239 ? 12.289 9.211 3.697 1 98.06 239 ALA B N 1
ATOM 3830 C CA . ALA B 1 239 ? 12.68 8.406 2.545 1 98.06 239 ALA B CA 1
ATOM 3831 C C . ALA B 1 239 ? 12.672 9.242 1.266 1 98.06 239 ALA B C 1
ATOM 3833 O O . ALA B 1 239 ? 12.062 10.312 1.219 1 98.06 239 ALA B O 1
ATOM 3834 N N . ILE B 1 240 ? 13.328 8.766 0.297 1 96.62 240 ILE B N 1
ATOM 3835 C CA . ILE B 1 240 ? 13.211 9.266 -1.068 1 96.62 240 ILE B CA 1
ATOM 3836 C C . ILE B 1 240 ? 12.93 8.102 -2.021 1 96.62 240 ILE B C 1
ATOM 3838 O O . ILE B 1 240 ? 13.266 6.957 -1.724 1 96.62 240 ILE B O 1
ATOM 3842 N N . GLN B 1 241 ? 12.344 8.367 -3.078 1 97.56 241 GLN B N 1
ATOM 3843 C CA . GLN B 1 241 ? 12.023 7.379 -4.105 1 97.56 241 GLN B CA 1
ATOM 3844 C C . GLN B 1 241 ? 12.367 7.906 -5.496 1 97.56 241 GLN B C 1
ATOM 3846 O O . GLN B 1 241 ? 11.992 9.023 -5.852 1 97.56 241 GLN B O 1
ATOM 3851 N N . MET B 1 242 ? 13.062 7.09 -6.234 1 96 242 MET B N 1
ATOM 3852 C CA . MET B 1 242 ? 13.438 7.422 -7.605 1 96 242 MET B CA 1
ATOM 3853 C C . MET B 1 242 ? 13.133 6.262 -8.547 1 96 242 MET B C 1
ATOM 3855 O O . MET B 1 242 ? 13.18 5.098 -8.141 1 96 242 MET B O 1
ATOM 3859 N N . GLN B 1 243 ? 12.828 6.559 -9.719 1 94.81 243 GLN B N 1
ATOM 3860 C CA . GLN B 1 243 ? 12.68 5.574 -10.781 1 94.81 243 GLN B CA 1
ATOM 3861 C C . GLN B 1 243 ? 13.461 5.988 -12.023 1 94.81 243 GLN B C 1
ATOM 3863 O O . GLN B 1 243 ? 13.344 7.121 -12.5 1 94.81 243 GLN B O 1
ATOM 3868 N N . LEU B 1 244 ? 14.242 5.098 -12.492 1 93.19 244 LEU B N 1
ATOM 3869 C CA . LEU B 1 244 ? 14.992 5.312 -13.727 1 93.19 244 LEU B CA 1
ATOM 3870 C C . LEU B 1 244 ? 14.664 4.238 -14.758 1 93.19 244 LEU B C 1
ATOM 3872 O O . LEU B 1 244 ? 14.305 3.115 -14.391 1 93.19 244 LEU B O 1
ATOM 3876 N N . GLY B 1 245 ? 14.719 4.586 -16 1 91.44 245 GLY B N 1
ATOM 3877 C CA . GLY B 1 245 ? 14.445 3.662 -17.094 1 91.44 245 GLY B CA 1
ATOM 3878 C C . GLY B 1 245 ? 15.43 3.781 -18.234 1 91.44 245 GLY B C 1
ATOM 3879 O O . GLY B 1 245 ? 16.078 4.816 -18.391 1 91.44 245 GLY B O 1
ATOM 3880 N N . ARG B 1 246 ? 15.578 2.635 -18.984 1 86 246 ARG B N 1
ATOM 3881 C CA . ARG B 1 246 ? 16.422 2.639 -20.172 1 86 246 ARG B CA 1
ATOM 3882 C C . ARG B 1 246 ? 15.719 3.355 -21.328 1 86 246 ARG B C 1
ATOM 3884 O O . ARG B 1 246 ? 14.508 3.221 -21.5 1 86 246 ARG B O 1
ATOM 3891 N N . LYS B 1 247 ? 16.469 4.359 -21.984 1 73.56 247 LYS B N 1
ATOM 3892 C CA . LYS B 1 247 ? 15.914 5.008 -23.172 1 73.56 247 LYS B CA 1
ATOM 3893 C C . LYS B 1 247 ? 15.664 3.998 -24.297 1 73.56 247 LYS B C 1
ATOM 3895 O O . LYS B 1 247 ? 16.438 3.061 -24.469 1 73.56 247 LYS B O 1
ATOM 3900 N N . GLN B 1 248 ? 14.508 3.654 -24.703 1 60.16 248 GLN B N 1
ATOM 3901 C CA . GLN B 1 248 ? 14.242 2.768 -25.844 1 60.16 248 GLN B CA 1
ATOM 3902 C C . GLN B 1 248 ? 15.062 3.182 -27.062 1 60.16 248 GLN B C 1
ATOM 3904 O O . GLN B 1 248 ? 15.023 4.34 -27.469 1 60.16 248 GLN B O 1
ATOM 3909 N N . GLY B 1 249 ? 16.312 2.896 -27.203 1 46.06 249 GLY B N 1
ATOM 3910 C CA . GLY B 1 249 ? 17 3.146 -28.469 1 46.06 249 GLY B CA 1
ATOM 3911 C C . GLY B 1 249 ? 16.156 2.818 -29.688 1 46.06 249 GLY B C 1
ATOM 3912 O O . GLY B 1 249 ? 15.211 2.033 -29.594 1 46.06 249 GLY B O 1
ATOM 3913 N N . ASP B 1 250 ? 16.062 3.787 -30.688 1 38.72 250 ASP B N 1
ATOM 3914 C CA . ASP B 1 250 ? 15.742 3.621 -32.094 1 38.72 250 ASP B CA 1
ATOM 3915 C C . ASP B 1 250 ? 16.281 2.301 -32.656 1 38.72 250 ASP B C 1
ATOM 3917 O O . ASP B 1 250 ? 17.5 2.105 -32.719 1 38.72 250 ASP B O 1
ATOM 3921 N N . ASP B 1 251 ? 15.891 1.138 -32.344 1 32.38 251 ASP B N 1
ATOM 3922 C CA . ASP B 1 251 ? 16.125 0.332 -33.531 1 32.38 251 ASP B CA 1
ATOM 3923 C C . ASP B 1 251 ? 15.508 0.99 -34.781 1 32.38 251 ASP B C 1
ATOM 3925 O O . ASP B 1 251 ? 14.391 1.513 -34.719 1 32.38 251 ASP B O 1
#

Foldseek 3Di:
DCPPPDDDPDFDKDKDFFLWAWAFAAAAQVRDTDIAIKTKIKMFTFDCPVCVVVVHCPLDFDVVVLSVVLCVLGHHYHHNHPVRSQQVNQVSRCPTRGTAFKMKMKMWGPRREPFPWTWIKIAMDTDPDDGALKIKIKTFFGWAWAQEAQDPVSNPGTAIKTKIKMFMFGDPPDDPFPPDDVRVLVVVLNVVRVPDYYHDPVVVQVVSQVSSCVVGVRRFKMKMKMWGCPPDPPDNTDIDMDMDGDDPDDD/DCPPPDDDPDFDKDKDFFLWAWAFAAAAQVRDTDIAIKTKIKMFTFDCPVCVVVVHCPLDFDVVVLSVVLCVLGHHYHHNHPVRSQQVNQVSRCPTRGTDFKMKMKMWGPGREPFPWTWIKIAMDTDPDDGALKIKIKTFFGWAWAQEAQDPVSNPGTAIKTKIKMFMFGDPPDDPFPPDDVRVLVVVLNVVRVPDYYHDPVVVQVVSQVSSCVVGVRRFKMKMKMWDCPPDPPDNTDIDMDMDGDDPDDD

Organism: Serendipita indica (strain DSM 11827) (NCBI:txid1109443)